Protein AF-G5ACF3-F1 (afdb_monomer_lite)

Organism: Phytophthora sojae (strain P6497) (NCBI:txid1094619)

Structure (mmCIF, N/CA/C/O backbone):
data_AF-G5ACF3-F1
#
_entry.id   AF-G5ACF3-F1
#
loop_
_atom_site.group_PDB
_atom_site.id
_atom_site.type_symbol
_atom_site.label_atom_id
_atom_site.label_alt_id
_atom_site.label_comp_id
_atom_site.label_asym_id
_atom_site.label_entity_id
_atom_site.label_seq_id
_atom_site.pdbx_PDB_ins_code
_atom_site.Cartn_x
_atom_site.Cartn_y
_atom_site.Cartn_z
_atom_site.occupancy
_atom_site.B_iso_or_equiv
_atom_site.auth_seq_id
_atom_site.auth_comp_id
_atom_site.auth_asym_id
_atom_site.auth_atom_id
_atom_site.pdbx_PDB_model_num
ATOM 1 N N . MET A 1 1 ? 17.568 22.187 -13.674 1.00 61.19 1 MET A N 1
ATOM 2 C CA . MET A 1 1 ? 18.411 21.953 -12.486 1.00 61.19 1 MET A CA 1
ATOM 3 C C . MET A 1 1 ? 19.848 21.920 -12.978 1.00 61.19 1 MET A C 1
ATOM 5 O O . MET A 1 1 ? 20.142 21.042 -13.781 1.00 61.19 1 MET A O 1
ATOM 9 N N . PRO A 1 2 ? 20.692 22.912 -12.649 1.00 75.25 2 PRO A N 1
ATOM 10 C CA . PRO A 1 2 ? 22.083 22.882 -13.079 1.00 75.25 2 PRO A CA 1
ATOM 11 C C . PRO A 1 2 ? 22.823 21.804 -12.280 1.00 75.25 2 PRO A C 1
ATOM 13 O O . PRO A 1 2 ? 22.962 21.914 -11.066 1.00 75.25 2 PRO A O 1
ATOM 16 N N . ILE A 1 3 ? 23.235 20.741 -12.966 1.00 80.25 3 ILE A N 1
ATOM 17 C CA . ILE A 1 3 ? 24.110 19.705 -12.412 1.00 80.25 3 ILE A CA 1
ATOM 18 C C . ILE A 1 3 ? 25.530 20.292 -12.329 1.00 80.25 3 ILE A C 1
ATOM 20 O O . ILE A 1 3 ? 25.977 20.863 -13.332 1.00 80.25 3 ILE A O 1
ATOM 24 N N . PRO A 1 4 ? 26.231 20.196 -11.180 1.00 83.62 4 PRO A N 1
ATOM 25 C CA . PRO A 1 4 ? 27.605 20.669 -11.056 1.00 83.62 4 PRO A CA 1
ATOM 26 C C . PRO A 1 4 ? 28.513 20.039 -12.112 1.00 83.62 4 PRO A C 1
ATOM 28 O O . PRO A 1 4 ? 28.418 18.846 -12.406 1.00 83.62 4 PRO A O 1
ATOM 31 N N . THR A 1 5 ? 29.388 20.849 -12.708 1.00 80.06 5 THR A N 1
ATOM 32 C CA . THR A 1 5 ? 30.226 20.432 -13.841 1.00 80.06 5 THR A CA 1
ATOM 33 C C . THR A 1 5 ? 31.174 19.276 -13.505 1.00 80.06 5 THR A C 1
ATOM 35 O O . THR A 1 5 ? 31.520 18.473 -14.367 1.00 80.06 5 THR A O 1
ATOM 38 N N . GLU A 1 6 ? 31.569 19.179 -12.244 1.00 80.88 6 GLU A N 1
ATOM 39 C CA . GLU A 1 6 ? 32.415 18.145 -11.660 1.00 80.88 6 GLU A CA 1
ATOM 40 C C . GLU A 1 6 ? 31.706 16.791 -11.518 1.00 80.88 6 GLU A C 1
ATOM 42 O O . GLU A 1 6 ? 32.370 15.759 -11.502 1.00 80.88 6 GLU A O 1
ATOM 47 N N . HIS A 1 7 ? 30.368 16.771 -11.470 1.00 84.75 7 HIS A N 1
ATOM 48 C CA . HIS A 1 7 ? 29.590 15.535 -11.358 1.00 84.75 7 HIS A CA 1
ATOM 49 C C . HIS A 1 7 ? 29.393 14.836 -12.710 1.00 84.75 7 HIS A C 1
ATOM 51 O O . HIS A 1 7 ? 28.957 13.684 -12.744 1.00 84.75 7 HIS A O 1
ATOM 57 N N . PHE A 1 8 ? 29.692 15.500 -13.832 1.00 79.62 8 PHE A N 1
ATOM 58 C CA . PHE A 1 8 ? 29.681 14.838 -15.133 1.00 79.62 8 PHE A CA 1
ATOM 59 C C . PHE A 1 8 ? 30.869 13.882 -15.257 1.00 79.62 8 PHE A C 1
ATOM 61 O O . PHE A 1 8 ? 31.958 14.136 -14.747 1.00 79.62 8 PHE A O 1
ATOM 68 N N . GLY A 1 9 ? 30.674 12.787 -15.989 1.00 73.81 9 GLY A N 1
ATOM 69 C CA . GLY A 1 9 ? 31.801 11.997 -16.469 1.00 73.81 9 GLY A CA 1
ATOM 70 C C . GLY A 1 9 ? 32.605 12.759 -17.526 1.00 73.81 9 GLY A C 1
ATOM 71 O O . GLY A 1 9 ? 32.121 13.724 -18.135 1.00 73.81 9 GLY A O 1
ATOM 72 N N . ALA A 1 10 ? 33.821 12.284 -17.793 1.00 74.50 10 ALA A N 1
ATOM 73 C CA . ALA A 1 10 ? 34.672 12.830 -18.841 1.00 74.50 10 ALA A CA 1
ATOM 74 C C . ALA A 1 10 ? 33.909 12.859 -20.173 1.00 74.50 10 ALA A C 1
ATOM 76 O O . ALA A 1 10 ? 33.496 11.832 -20.716 1.00 74.50 10 ALA A O 1
ATOM 77 N N . THR A 1 11 ? 33.684 14.057 -20.700 1.00 74.25 11 THR A N 1
ATOM 78 C CA . THR A 1 11 ? 32.878 14.268 -21.898 1.00 74.25 11 THR A CA 1
ATOM 79 C C . THR A 1 11 ? 33.809 14.456 -23.083 1.00 74.25 11 THR A C 1
ATOM 81 O O . THR A 1 11 ? 34.647 15.357 -23.084 1.00 74.25 11 THR A O 1
ATOM 84 N N . ARG A 1 12 ? 33.661 13.621 -24.114 1.00 83.19 12 ARG A N 1
ATOM 85 C CA . ARG A 1 12 ? 34.388 13.780 -25.377 1.00 83.19 12 ARG A CA 1
ATOM 86 C C . ARG A 1 12 ? 33.639 14.764 -26.269 1.00 83.19 12 ARG A C 1
ATOM 88 O O . ARG A 1 12 ? 32.565 14.446 -26.775 1.00 83.19 12 ARG A O 1
ATOM 95 N N . LYS A 1 13 ? 34.223 15.932 -26.512 1.00 83.06 13 LYS A N 1
ATOM 96 C CA . LYS A 1 13 ? 33.728 16.909 -27.484 1.00 83.06 13 LYS A CA 1
ATOM 97 C C . LYS A 1 13 ? 34.586 16.848 -28.739 1.00 83.06 13 LYS A C 1
ATOM 99 O O . LYS A 1 13 ? 35.794 17.028 -28.661 1.00 83.06 13 LYS A O 1
ATOM 104 N N . CYS A 1 14 ? 33.978 16.616 -29.896 1.00 87.06 14 CYS A N 1
ATOM 105 C CA . CYS A 1 14 ? 34.685 16.614 -31.175 1.00 87.06 14 CYS A CA 1
ATOM 106 C C . CYS A 1 14 ? 34.311 17.849 -31.997 1.00 87.06 14 CYS A C 1
ATOM 108 O O . CYS A 1 14 ? 33.133 18.058 -32.274 1.00 87.06 14 CYS A O 1
ATOM 110 N N . ASP A 1 15 ? 35.303 18.637 -32.410 1.00 85.69 15 ASP A N 1
ATOM 111 C CA . ASP A 1 15 ? 35.107 19.810 -33.276 1.00 85.69 15 ASP A CA 1
ATOM 112 C C . ASP A 1 15 ? 34.974 19.406 -34.756 1.00 85.69 15 ASP A C 1
ATOM 114 O O . ASP A 1 15 ? 34.456 20.159 -35.579 1.00 85.69 15 ASP A O 1
ATOM 118 N N . SER A 1 16 ? 35.405 18.188 -35.101 1.00 87.44 16 SER A N 1
ATOM 119 C CA . SER A 1 16 ? 35.145 17.553 -36.393 1.00 87.44 16 SER A CA 1
ATOM 120 C C . SER A 1 16 ? 34.757 16.084 -36.210 1.00 87.44 16 SER A C 1
ATOM 122 O O . SER A 1 16 ? 35.302 15.387 -35.356 1.00 87.44 16 SER A O 1
ATOM 124 N N . CYS A 1 17 ? 33.803 15.598 -37.009 1.00 84.25 17 CYS A N 1
ATOM 125 C CA . CYS A 1 17 ? 33.302 14.220 -36.940 1.00 84.25 17 CYS A CA 1
ATOM 126 C C . CYS A 1 17 ? 33.228 13.604 -38.353 1.00 84.25 17 CYS A C 1
ATOM 128 O O . CYS A 1 17 ? 32.149 13.491 -38.929 1.00 84.25 17 CYS A O 1
ATOM 130 N N . PRO A 1 18 ? 34.379 13.262 -38.964 1.00 84.31 18 PRO A N 1
ATOM 131 C CA . PRO A 1 18 ? 34.435 12.842 -40.367 1.00 84.31 18 PRO A CA 1
ATOM 132 C C . PRO A 1 18 ? 33.908 11.419 -40.622 1.00 84.31 18 PRO A C 1
ATOM 134 O O . PRO A 1 18 ? 33.671 11.060 -41.773 1.00 84.31 18 PRO A O 1
ATOM 137 N N . LYS A 1 19 ? 33.740 10.599 -39.576 1.00 86.88 19 LYS A N 1
ATOM 138 C CA . LYS A 1 19 ? 33.182 9.236 -39.629 1.00 86.88 19 LYS A CA 1
ATOM 139 C C . LYS A 1 19 ? 32.277 8.978 -38.422 1.00 86.88 19 LYS A C 1
ATOM 141 O O . LYS A 1 19 ? 32.348 9.708 -37.434 1.00 86.88 19 LYS A O 1
ATOM 146 N N . GLU A 1 20 ? 31.476 7.914 -38.492 1.00 78.62 20 GLU A N 1
ATOM 147 C CA . GLU A 1 20 ? 30.670 7.414 -37.371 1.00 78.62 20 GLU A CA 1
ATOM 148 C C . GLU A 1 20 ? 31.543 7.189 -36.119 1.00 78.62 20 GLU A C 1
ATOM 150 O O . GLU A 1 20 ? 32.705 6.794 -36.223 1.00 78.62 20 GLU A O 1
ATOM 155 N N . GLY A 1 21 ? 31.033 7.551 -34.935 1.00 77.94 21 GLY A N 1
ATOM 156 C CA . GLY A 1 21 ? 31.821 7.571 -33.689 1.00 77.94 21 GLY A CA 1
ATOM 157 C C . GLY A 1 21 ? 32.907 8.664 -33.619 1.00 77.94 21 GLY A C 1
ATOM 158 O O . GLY A 1 21 ? 33.779 8.634 -32.743 1.00 77.94 21 GLY A O 1
ATOM 159 N N . CYS A 1 22 ? 32.884 9.621 -34.553 1.00 82.19 22 CYS A N 1
ATOM 160 C CA . CYS A 1 22 ? 33.890 10.668 -34.740 1.00 82.19 22 CYS A CA 1
ATOM 161 C C . CYS A 1 22 ? 35.321 10.129 -34.863 1.00 82.19 22 CYS A C 1
ATOM 163 O O . CYS A 1 22 ? 36.283 10.739 -34.388 1.00 82.19 22 CYS A O 1
ATOM 165 N N . THR A 1 23 ? 35.487 8.963 -35.493 1.00 79.00 23 THR A N 1
ATOM 166 C CA . THR A 1 23 ? 36.807 8.390 -35.774 1.00 79.00 23 THR A CA 1
ATOM 167 C C . THR A 1 23 ? 37.573 9.271 -36.763 1.00 79.00 23 THR A C 1
ATOM 169 O O . THR A 1 23 ? 37.068 9.598 -37.835 1.00 79.00 23 THR A O 1
ATOM 172 N N . GLY A 1 24 ? 38.807 9.649 -36.412 1.00 81.56 24 GLY A N 1
ATOM 173 C CA . GLY A 1 24 ? 39.628 10.581 -37.198 1.00 81.56 24 GLY A CA 1
ATOM 174 C C . GLY A 1 24 ? 39.245 12.060 -37.041 1.00 81.56 24 GLY A C 1
ATOM 175 O O . GLY A 1 24 ? 39.793 12.899 -37.748 1.00 81.56 24 GLY A O 1
ATOM 176 N N . GLY A 1 25 ? 38.305 12.376 -36.144 1.00 86.19 25 GLY A N 1
ATOM 177 C CA . GLY A 1 25 ? 37.962 13.743 -35.755 1.00 86.19 25 GLY A CA 1
ATOM 178 C C . GLY A 1 25 ? 38.932 14.343 -34.735 1.00 86.19 25 GLY A C 1
ATOM 179 O O . GLY A 1 25 ? 39.616 13.613 -34.016 1.00 86.19 25 GLY A O 1
ATOM 180 N N . ILE A 1 26 ? 38.967 15.673 -34.646 1.00 87.69 26 ILE A N 1
ATOM 181 C CA . ILE A 1 26 ? 39.694 16.400 -33.595 1.00 87.69 26 ILE A CA 1
ATOM 182 C C . ILE A 1 26 ? 38.776 16.480 -32.379 1.00 87.69 26 ILE A C 1
ATOM 184 O O . ILE A 1 26 ? 37.719 17.106 -32.449 1.00 87.69 26 ILE A O 1
ATOM 188 N N . CYS A 1 27 ? 39.162 15.827 -31.283 1.00 87.25 27 CYS A N 1
ATOM 189 C CA . CYS A 1 27 ? 38.347 15.756 -30.077 1.00 87.25 27 CYS A CA 1
ATOM 190 C C . CYS A 1 27 ? 39.129 16.163 -28.831 1.00 87.25 27 CYS A C 1
ATOM 192 O O . CYS A 1 27 ? 40.295 15.808 -28.676 1.00 87.25 27 CYS A O 1
ATOM 194 N N . THR A 1 28 ? 38.450 16.864 -27.935 1.00 83.88 28 THR A N 1
ATOM 195 C CA . THR A 1 28 ? 38.888 17.231 -26.590 1.00 83.88 28 THR A CA 1
ATOM 196 C C . THR A 1 28 ? 38.074 16.449 -25.561 1.00 83.88 28 THR A C 1
ATOM 198 O O . THR A 1 28 ? 36.950 16.025 -25.839 1.00 83.88 28 THR A O 1
ATOM 201 N N . TYR A 1 29 ? 38.649 16.226 -24.382 1.00 80.81 29 TYR A N 1
ATOM 202 C CA . TYR A 1 29 ? 37.989 15.555 -23.264 1.00 80.81 29 TYR A CA 1
ATOM 203 C C . TYR A 1 29 ? 37.915 16.524 -22.087 1.00 80.81 29 TYR A C 1
ATOM 205 O O . TYR A 1 29 ? 38.868 17.267 -21.850 1.00 80.81 29 TYR A O 1
ATOM 213 N N . THR A 1 30 ? 36.793 16.546 -21.372 1.00 74.25 30 THR A N 1
ATOM 214 C CA . THR A 1 30 ? 36.710 17.261 -20.094 1.00 74.25 30 THR A CA 1
ATOM 215 C C . THR A 1 30 ? 37.372 16.435 -18.987 1.00 74.25 30 THR A C 1
ATOM 217 O O . THR A 1 30 ? 37.266 15.212 -18.978 1.00 74.25 30 THR A O 1
ATOM 220 N N . GLU A 1 31 ? 38.033 17.108 -18.044 1.00 69.06 31 GLU A N 1
ATOM 221 C CA . GLU A 1 31 ? 38.733 16.510 -16.887 1.00 69.06 31 GLU A CA 1
ATOM 222 C C . GLU A 1 31 ? 37.779 16.001 -15.781 1.00 69.06 31 GLU A C 1
ATOM 224 O O . GLU A 1 31 ? 38.225 15.611 -14.705 1.00 69.06 31 GLU A O 1
ATOM 229 N N . ALA A 1 32 ? 36.461 16.044 -15.995 1.00 72.12 32 ALA A N 1
ATOM 230 C CA . ALA A 1 32 ? 35.490 15.687 -14.965 1.00 72.12 32 ALA A CA 1
ATOM 231 C C . ALA A 1 32 ? 35.523 14.171 -14.685 1.00 72.12 32 ALA A C 1
ATOM 233 O O . ALA A 1 32 ? 35.485 13.361 -15.613 1.00 72.12 32 ALA A O 1
ATOM 234 N N . GLN A 1 33 ? 35.618 13.789 -13.408 1.00 75.81 33 GLN A N 1
ATOM 235 C CA . GLN A 1 33 ? 35.793 12.391 -12.985 1.00 75.81 33 GLN A CA 1
ATOM 236 C C . GLN A 1 33 ? 34.499 11.744 -12.468 1.00 75.81 33 GLN A C 1
ATOM 238 O O . GLN A 1 33 ? 34.489 10.556 -12.152 1.00 75.81 33 GLN A O 1
ATOM 243 N N . GLY A 1 34 ? 33.394 12.495 -12.434 1.00 82.88 34 GLY A N 1
ATOM 244 C CA . GLY A 1 34 ? 32.179 12.085 -11.739 1.00 82.88 34 GLY A CA 1
ATOM 245 C C . GLY A 1 34 ? 32.329 12.190 -10.219 1.00 82.88 34 GLY A C 1
ATOM 246 O O . GLY A 1 34 ? 33.214 12.877 -9.711 1.00 82.88 34 GLY A O 1
ATOM 247 N N . VAL A 1 35 ? 31.439 11.521 -9.486 1.00 86.44 35 VAL A N 1
ATOM 248 C CA . VAL A 1 35 ? 31.430 11.527 -8.015 1.00 86.44 35 VAL A CA 1
ATOM 249 C C . VAL A 1 35 ? 32.036 10.221 -7.502 1.00 86.44 35 VAL A C 1
ATOM 251 O O . VAL A 1 35 ? 31.492 9.145 -7.746 1.00 86.44 35 VAL A O 1
ATOM 254 N N . GLU A 1 36 ? 33.174 10.304 -6.813 1.00 86.56 36 GLU A N 1
ATOM 255 C CA . GLU A 1 36 ? 33.857 9.130 -6.255 1.00 86.56 36 GLU A CA 1
ATOM 256 C C . GLU A 1 36 ? 33.067 8.485 -5.102 1.00 86.56 36 GLU A C 1
ATOM 258 O O . GLU A 1 36 ? 32.290 9.150 -4.414 1.00 86.56 36 GLU A O 1
ATOM 263 N N . ASN A 1 37 ? 33.292 7.184 -4.865 1.00 87.69 37 ASN A N 1
ATOM 264 C CA . ASN A 1 37 ? 32.704 6.405 -3.759 1.00 87.69 37 ASN A CA 1
ATOM 265 C C . ASN A 1 37 ? 31.178 6.566 -3.622 1.00 87.69 37 ASN A C 1
ATOM 267 O O . ASN A 1 37 ? 30.649 6.608 -2.512 1.00 87.69 37 ASN A O 1
ATOM 271 N N . THR A 1 38 ? 30.488 6.708 -4.753 1.00 89.44 38 THR A N 1
ATOM 272 C CA . THR A 1 38 ? 29.057 6.992 -4.801 1.00 89.44 38 THR A CA 1
ATOM 273 C C . THR A 1 38 ? 28.371 6.033 -5.750 1.00 89.44 38 THR A C 1
ATOM 275 O O . THR A 1 38 ? 28.701 5.947 -6.931 1.00 89.44 38 THR A O 1
ATOM 278 N N . ASP A 1 39 ? 27.364 5.349 -5.232 1.00 89.31 39 ASP A N 1
ATOM 279 C CA . ASP A 1 39 ? 26.633 4.338 -5.982 1.00 89.31 39 ASP A CA 1
ATOM 280 C C . ASP A 1 39 ? 25.328 4.848 -6.585 1.00 89.31 39 ASP A C 1
ATOM 282 O O . ASP A 1 39 ? 24.839 4.288 -7.572 1.00 89.31 39 ASP A O 1
ATOM 286 N N . PHE A 1 40 ? 24.756 5.882 -5.969 1.00 92.12 40 PHE A N 1
ATOM 287 C CA . PHE A 1 40 ? 23.560 6.564 -6.425 1.00 92.12 40 PHE A CA 1
ATOM 288 C C . PHE A 1 40 ? 23.635 8.047 -6.067 1.00 92.12 40 PHE A C 1
ATOM 290 O O . PHE A 1 40 ? 23.854 8.408 -4.909 1.00 92.12 40 PHE A O 1
ATOM 297 N N . LEU A 1 41 ? 23.429 8.906 -7.061 1.00 92.38 41 LEU A N 1
ATOM 298 C CA . LEU A 1 41 ? 23.406 10.352 -6.890 1.00 92.38 41 LEU A CA 1
ATOM 299 C C . LEU A 1 41 ? 21.967 10.860 -6.968 1.00 92.38 41 LEU A C 1
ATOM 301 O O . LEU A 1 41 ? 21.313 10.731 -8.005 1.00 92.38 41 LEU A O 1
ATOM 305 N N . LEU A 1 42 ? 21.484 11.465 -5.885 1.00 93.12 42 LEU A N 1
ATOM 306 C CA . LEU A 1 42 ? 20.146 12.044 -5.833 1.00 93.12 42 LEU A CA 1
ATOM 307 C C . LEU A 1 42 ? 20.222 13.568 -5.808 1.00 93.12 42 LEU A C 1
ATOM 309 O O . LEU A 1 42 ? 20.803 14.157 -4.892 1.00 93.12 42 LEU A O 1
ATOM 313 N N . TYR A 1 43 ? 19.582 14.203 -6.785 1.00 92.00 43 TYR A N 1
ATOM 314 C CA . TYR A 1 43 ? 19.420 15.650 -6.784 1.00 92.00 43 TYR A CA 1
ATOM 315 C C . TYR A 1 43 ? 18.035 16.041 -6.317 1.00 92.00 43 TYR A C 1
ATOM 317 O O . TYR A 1 43 ? 17.027 15.652 -6.908 1.00 92.00 43 TYR A O 1
ATOM 325 N N . ILE A 1 44 ? 18.003 16.875 -5.288 1.00 92.44 44 ILE A N 1
ATOM 326 C CA . ILE A 1 44 ? 16.764 17.311 -4.665 1.00 92.44 44 ILE A CA 1
ATOM 327 C C . ILE A 1 44 ? 16.550 18.780 -5.002 1.00 92.44 44 ILE A C 1
ATOM 329 O O . ILE A 1 44 ? 17.455 19.608 -4.856 1.00 92.44 44 ILE A O 1
ATOM 333 N N . ARG A 1 45 ? 15.337 19.107 -5.445 1.00 91.56 45 ARG A N 1
ATOM 334 C CA . ARG A 1 45 ? 14.874 20.489 -5.591 1.00 91.56 45 ARG A CA 1
ATOM 335 C C . ARG A 1 45 ? 13.508 20.687 -4.946 1.00 91.56 45 ARG A C 1
ATOM 337 O O . ARG A 1 45 ? 12.752 19.738 -4.761 1.00 91.56 45 ARG A O 1
ATOM 344 N N . SER A 1 46 ? 13.187 21.947 -4.682 1.00 92.81 46 SER A N 1
ATOM 345 C CA . SER A 1 46 ? 11.843 22.389 -4.331 1.00 92.81 46 SER A CA 1
ATOM 346 C C . SER A 1 46 ? 11.448 23.509 -5.287 1.00 92.81 46 SER A C 1
ATOM 348 O O . SER A 1 46 ? 11.932 24.634 -5.174 1.00 92.81 46 SER A O 1
ATOM 350 N N . ALA A 1 47 ? 10.669 23.177 -6.317 1.00 92.12 47 ALA A N 1
ATOM 351 C CA . ALA A 1 47 ? 10.265 24.122 -7.353 1.00 92.12 47 ALA A CA 1
ATOM 352 C C . ALA A 1 47 ? 8.814 23.887 -7.776 1.00 92.12 47 ALA A C 1
ATOM 354 O O . ALA A 1 47 ? 8.355 22.747 -7.880 1.00 92.12 47 ALA A O 1
ATOM 355 N N . ILE A 1 48 ? 8.102 24.981 -8.053 1.00 92.56 48 ILE A N 1
ATOM 356 C CA . ILE A 1 48 ? 6.776 24.925 -8.673 1.00 92.56 48 ILE A CA 1
ATOM 357 C C . ILE A 1 48 ? 6.971 24.582 -10.152 1.00 92.56 48 ILE A C 1
ATOM 359 O O . ILE A 1 48 ? 7.701 25.269 -10.867 1.00 92.56 48 ILE A O 1
ATOM 363 N N . THR A 1 49 ? 6.334 23.504 -10.600 1.00 91.94 49 THR A N 1
ATOM 364 C CA . THR A 1 49 ? 6.371 23.018 -11.988 1.00 91.94 49 THR A CA 1
ATOM 365 C C . THR A 1 49 ? 4.970 22.605 -12.424 1.00 91.94 49 THR A C 1
ATOM 367 O O . THR A 1 49 ? 4.104 22.467 -11.567 1.00 91.94 49 THR A O 1
ATOM 370 N N . ASP A 1 50 ? 4.758 22.338 -13.712 1.00 90.69 50 ASP A N 1
ATOM 371 C CA . ASP A 1 50 ? 3.450 21.900 -14.231 1.00 90.69 50 ASP A CA 1
ATOM 372 C C . ASP A 1 50 ? 2.979 20.557 -13.641 1.00 90.69 50 ASP A C 1
ATOM 374 O O . ASP A 1 50 ? 1.786 20.274 -13.618 1.00 90.69 50 ASP A O 1
ATOM 378 N N . TYR A 1 51 ? 3.909 19.755 -13.113 1.00 87.44 51 TYR A N 1
ATOM 379 C CA . TYR A 1 51 ? 3.612 18.513 -12.394 1.00 87.44 51 TYR A CA 1
ATOM 380 C C . TYR A 1 51 ? 3.136 18.747 -10.953 1.00 87.44 51 TYR A C 1
ATOM 382 O O . TYR A 1 51 ? 2.615 17.834 -10.325 1.00 87.44 51 TYR A O 1
ATOM 390 N N . CYS A 1 52 ? 3.304 19.954 -10.402 1.00 89.50 52 CYS A N 1
ATOM 391 C CA . CYS A 1 52 ? 2.795 20.271 -9.073 1.00 89.50 52 CYS A CA 1
ATOM 392 C C . CYS A 1 52 ? 1.294 20.549 -9.146 1.00 89.50 52 CYS A C 1
ATOM 394 O O . CYS A 1 52 ? 0.863 21.592 -9.638 1.00 89.50 52 CYS A O 1
ATOM 396 N N . GLY A 1 53 ? 0.504 19.613 -8.626 1.00 82.75 53 GLY A N 1
ATOM 397 C CA . GLY A 1 53 ? -0.952 19.686 -8.588 1.00 82.75 53 GLY A CA 1
ATOM 398 C C . GLY A 1 53 ? -1.521 19.571 -7.177 1.00 82.75 53 GLY A C 1
ATOM 399 O O . GLY A 1 53 ? -0.801 19.523 -6.181 1.00 82.75 53 GLY A O 1
ATOM 400 N N . ALA A 1 54 ? -2.851 19.498 -7.095 1.00 77.12 54 ALA A N 1
ATOM 401 C CA . ALA A 1 54 ? -3.557 19.301 -5.828 1.00 77.12 54 ALA A CA 1
ATOM 402 C C . ALA A 1 54 ? -3.339 17.901 -5.220 1.00 77.12 54 ALA A C 1
ATOM 404 O O . ALA A 1 54 ? -3.485 17.750 -4.015 1.00 77.12 54 ALA A O 1
ATOM 405 N N . ARG A 1 55 ? -3.003 16.896 -6.045 1.00 76.06 55 ARG A N 1
ATOM 406 C CA . ARG A 1 55 ? -2.738 15.506 -5.624 1.00 76.06 55 ARG A CA 1
ATOM 407 C C . ARG A 1 55 ? -1.251 15.121 -5.689 1.00 76.06 55 ARG A C 1
ATOM 409 O O . ARG A 1 55 ? -0.927 13.981 -5.404 1.00 76.06 55 ARG A O 1
ATOM 416 N N . THR A 1 56 ? -0.356 16.039 -6.067 1.00 85.06 56 THR A N 1
ATOM 417 C CA . THR A 1 56 ? 1.070 15.733 -6.291 1.00 85.06 56 THR A CA 1
ATOM 418 C C . THR A 1 56 ? 1.927 16.501 -5.292 1.00 85.06 56 THR A C 1
ATOM 420 O O . THR A 1 56 ? 2.179 17.696 -5.466 1.00 85.06 56 THR A O 1
ATOM 423 N N . LEU A 1 57 ? 2.341 15.815 -4.225 1.00 87.94 57 LEU A N 1
ATOM 424 C CA . LEU A 1 57 ? 3.168 16.370 -3.146 1.00 87.94 57 LEU A CA 1
ATOM 425 C C . LEU A 1 57 ? 4.636 16.495 -3.571 1.00 87.94 57 LEU A C 1
ATOM 427 O O . LEU A 1 57 ? 5.313 17.488 -3.285 1.00 87.94 57 LEU A O 1
ATOM 431 N N . ALA A 1 58 ? 5.109 15.497 -4.305 1.00 91.75 58 ALA A N 1
ATOM 432 C CA . ALA A 1 58 ? 6.427 15.438 -4.895 1.00 91.75 58 ALA A CA 1
ATOM 433 C C . ALA A 1 58 ? 6.375 14.559 -6.154 1.00 91.75 58 ALA A C 1
ATOM 435 O O . ALA A 1 58 ? 5.324 14.035 -6.506 1.00 91.75 58 ALA A O 1
ATOM 436 N N . TYR A 1 59 ? 7.481 14.507 -6.886 1.00 91.81 59 TYR A N 1
ATOM 437 C CA . TYR A 1 59 ? 7.680 13.540 -7.961 1.00 91.81 59 TYR A CA 1
ATOM 438 C C . TYR A 1 59 ? 9.170 13.261 -8.123 1.00 91.81 59 TYR A C 1
ATOM 440 O O . TYR A 1 59 ? 10.015 14.142 -7.892 1.00 91.81 59 TYR A O 1
ATOM 448 N N . ALA A 1 60 ? 9.495 12.067 -8.592 1.00 93.38 60 ALA A N 1
ATOM 449 C CA . ALA A 1 60 ? 10.862 11.652 -8.826 1.00 93.38 60 ALA A CA 1
ATOM 450 C C . ALA A 1 60 ? 11.020 10.752 -10.043 1.00 93.38 60 ALA A C 1
ATOM 452 O O . ALA A 1 60 ? 10.077 10.187 -10.588 1.00 93.38 60 ALA A O 1
ATOM 453 N N . SER A 1 61 ? 12.262 10.642 -10.505 1.00 91.81 61 SER A N 1
ATOM 454 C CA . SER A 1 61 ? 12.603 9.744 -11.600 1.00 91.81 61 SER A CA 1
ATOM 455 C C . SER A 1 61 ? 14.077 9.376 -11.564 1.00 91.81 61 SER A C 1
ATOM 457 O O . SER A 1 61 ? 14.921 10.170 -11.132 1.00 91.81 61 SER A O 1
ATOM 459 N N . SER A 1 62 ? 14.407 8.188 -12.067 1.00 92.62 62 SER A N 1
ATOM 460 C CA . SER A 1 62 ? 15.786 7.860 -12.417 1.00 92.62 62 SER A CA 1
ATOM 461 C C . SER A 1 62 ? 16.133 8.465 -13.777 1.00 92.62 62 SER A C 1
ATOM 463 O O . SER A 1 62 ? 15.419 8.301 -14.764 1.00 92.62 62 SER A O 1
ATOM 465 N N . CYS A 1 63 ? 17.285 9.117 -13.848 1.00 88.81 63 CYS A N 1
ATOM 466 C CA . CYS A 1 63 ? 17.747 9.841 -15.027 1.00 88.81 63 CYS A CA 1
ATOM 467 C C . CYS A 1 63 ? 18.886 9.115 -15.761 1.00 88.81 63 CYS A C 1
ATOM 469 O O . CYS A 1 63 ? 19.078 9.314 -16.960 1.00 88.81 63 CYS A O 1
ATOM 471 N N . GLN A 1 64 ? 19.659 8.279 -15.060 1.00 89.88 64 GLN A N 1
ATOM 472 C CA . GLN A 1 64 ? 20.740 7.483 -15.642 1.00 89.88 64 GLN A CA 1
ATOM 473 C C . GLN A 1 64 ? 20.837 6.123 -14.955 1.00 89.88 64 GLN A C 1
ATOM 475 O O . GLN A 1 64 ? 20.516 5.970 -13.775 1.00 89.88 64 GLN A O 1
ATOM 480 N N . LYS A 1 65 ? 21.334 5.152 -15.717 1.00 91.75 65 LYS A N 1
ATOM 481 C CA . LYS A 1 65 ? 21.657 3.804 -15.268 1.00 91.75 65 LYS A CA 1
ATOM 482 C C . LYS A 1 65 ? 23.066 3.398 -15.694 1.00 91.75 65 LYS A C 1
ATOM 484 O O . LYS A 1 65 ? 23.603 3.977 -16.642 1.00 91.75 65 LYS A O 1
ATOM 489 N N . ASP A 1 66 ? 23.638 2.414 -15.013 1.00 90.81 66 ASP A N 1
ATOM 490 C CA . ASP A 1 66 ? 24.933 1.826 -15.359 1.00 90.81 66 ASP A CA 1
ATOM 491 C C . ASP A 1 66 ? 24.822 0.756 -16.467 1.00 90.81 66 ASP A C 1
ATOM 493 O O . ASP A 1 66 ? 23.758 0.519 -17.049 1.00 90.81 66 ASP A O 1
ATOM 497 N N . GLN A 1 67 ? 25.943 0.110 -16.796 1.00 89.62 67 GLN A N 1
ATOM 498 C CA . GLN A 1 67 ? 26.031 -0.954 -17.804 1.00 89.62 67 GLN A CA 1
ATOM 499 C C . GLN A 1 67 ? 25.239 -2.225 -17.449 1.00 89.62 67 GLN A C 1
ATOM 501 O O . GLN A 1 67 ? 25.036 -3.085 -18.309 1.00 89.62 67 GLN A O 1
ATOM 506 N N . TYR A 1 68 ? 24.796 -2.350 -16.197 1.00 91.06 68 TYR A N 1
ATOM 507 C CA . TYR A 1 68 ? 23.941 -3.423 -15.696 1.00 91.06 68 TYR A CA 1
ATOM 508 C C . TYR A 1 68 ? 22.501 -2.946 -15.483 1.00 91.06 68 TYR A C 1
ATOM 510 O O . TYR A 1 68 ? 21.712 -3.588 -14.795 1.00 91.06 68 TYR A O 1
ATOM 518 N N . ASP A 1 69 ? 22.132 -1.848 -16.136 1.00 94.81 69 ASP A N 1
ATOM 519 C CA . ASP A 1 69 ? 20.816 -1.231 -16.086 1.00 94.81 69 ASP A CA 1
ATOM 520 C C . ASP A 1 69 ? 20.361 -0.754 -14.695 1.00 94.81 69 ASP A C 1
ATOM 522 O O . ASP A 1 69 ? 19.207 -0.347 -14.545 1.00 94.81 69 ASP A O 1
ATOM 526 N N . ARG A 1 70 ? 21.249 -0.747 -13.696 1.00 95.06 70 ARG A N 1
ATOM 527 C CA . ARG A 1 70 ? 20.934 -0.269 -12.350 1.00 95.06 70 ARG A CA 1
ATOM 528 C C . ARG A 1 70 ? 20.856 1.257 -12.347 1.00 95.06 70 ARG A C 1
ATOM 530 O O . ARG A 1 70 ? 21.789 1.891 -12.846 1.00 95.06 70 ARG A O 1
ATOM 537 N N . PRO A 1 71 ? 19.811 1.871 -11.768 1.00 95.44 71 PRO A N 1
ATOM 538 C CA . PRO A 1 71 ? 19.769 3.314 -11.549 1.00 95.44 71 PRO A CA 1
ATOM 539 C C . PRO A 1 71 ? 20.991 3.811 -10.765 1.00 95.44 71 PRO A C 1
ATOM 541 O O . PRO A 1 71 ? 21.313 3.282 -9.704 1.00 95.44 71 PRO A O 1
ATOM 544 N N . THR A 1 72 ? 21.664 4.848 -11.269 1.00 92.62 72 THR A N 1
ATOM 545 C CA . THR A 1 72 ? 22.833 5.469 -10.605 1.00 92.62 72 THR A CA 1
ATOM 546 C C . THR A 1 72 ? 22.663 6.958 -10.355 1.00 92.62 72 THR A C 1
ATOM 548 O O . THR A 1 72 ? 23.454 7.569 -9.642 1.00 92.62 72 THR A O 1
ATOM 551 N N . PHE A 1 73 ? 21.664 7.571 -10.978 1.00 91.00 73 PHE A N 1
ATOM 552 C CA . PHE A 1 73 ? 21.347 8.976 -10.792 1.00 91.00 73 PHE A CA 1
ATOM 553 C C . PHE A 1 73 ? 19.845 9.166 -10.942 1.00 91.00 73 PHE A C 1
ATOM 555 O O . PHE A 1 73 ? 19.249 8.702 -11.916 1.00 91.00 73 PHE A O 1
ATOM 562 N N . GLY A 1 74 ? 19.256 9.882 -9.993 1.00 93.19 74 GLY A N 1
ATOM 563 C CA . GLY A 1 74 ? 17.866 10.297 -10.033 1.00 93.19 74 GLY A CA 1
ATOM 564 C C . GLY A 1 74 ? 17.679 11.718 -9.526 1.00 93.19 74 GLY A C 1
ATOM 565 O O . GLY A 1 74 ? 18.601 12.374 -9.029 1.00 93.19 74 GLY A O 1
ATOM 566 N N . MET A 1 75 ? 16.456 12.200 -9.670 1.00 93.94 75 MET A N 1
ATOM 567 C CA . MET A 1 75 ? 16.038 13.499 -9.169 1.00 93.94 75 MET A CA 1
ATOM 568 C C . MET A 1 75 ? 14.723 13.369 -8.415 1.00 93.94 75 MET A C 1
ATOM 570 O O . MET A 1 75 ? 13.910 12.511 -8.747 1.00 93.94 75 MET A O 1
ATOM 574 N N . VAL A 1 76 ? 14.531 14.240 -7.429 1.00 94.56 76 VAL A N 1
ATOM 575 C CA . VAL A 1 76 ? 13.262 14.428 -6.721 1.00 94.56 76 VAL A CA 1
ATOM 576 C C . VAL A 1 76 ? 12.938 15.920 -6.711 1.00 94.56 76 VAL A C 1
ATOM 578 O O . VAL A 1 76 ? 13.817 16.770 -6.508 1.00 94.56 76 VAL A O 1
ATOM 581 N N . ASN A 1 77 ? 11.670 16.253 -6.925 1.00 94.44 77 ASN A N 1
ATOM 582 C CA . ASN A 1 77 ? 11.127 17.587 -6.729 1.00 94.44 77 ASN A CA 1
ATOM 583 C C . ASN A 1 77 ? 10.010 17.554 -5.690 1.00 94.44 77 ASN A C 1
ATOM 585 O O . ASN A 1 77 ? 8.964 16.972 -5.951 1.00 94.44 77 ASN A O 1
ATOM 589 N N . PHE A 1 78 ? 10.183 18.266 -4.581 1.00 94.25 78 PHE A N 1
ATOM 590 C CA . PHE A 1 78 ? 9.095 18.520 -3.637 1.00 94.25 78 PHE A CA 1
ATOM 591 C C . PHE A 1 78 ? 8.342 19.782 -4.055 1.00 94.25 78 PHE A C 1
ATOM 593 O O . PHE A 1 78 ? 8.960 20.814 -4.321 1.00 94.25 78 PHE A O 1
ATOM 600 N N . CYS A 1 79 ? 7.017 19.719 -4.157 1.00 94.19 79 CYS A N 1
ATOM 601 C CA . CYS A 1 79 ? 6.217 20.867 -4.569 1.00 94.19 79 CYS A CA 1
ATOM 602 C C . CYS A 1 79 ? 6.111 21.870 -3.409 1.00 94.19 79 CYS A C 1
ATOM 604 O O . CYS A 1 79 ? 5.498 21.543 -2.395 1.00 94.19 79 CYS A O 1
ATOM 606 N N . PRO A 1 80 ? 6.652 23.104 -3.528 1.00 92.69 80 PRO A N 1
ATOM 607 C CA . PRO A 1 80 ? 6.776 24.015 -2.385 1.00 92.69 80 PRO A CA 1
ATOM 608 C C . PRO A 1 80 ? 5.456 24.324 -1.670 1.00 92.69 80 PRO A C 1
ATOM 610 O O . PRO A 1 80 ? 5.444 24.517 -0.461 1.00 92.69 80 PRO A O 1
ATOM 613 N N . SER A 1 81 ? 4.342 24.363 -2.408 1.00 89.88 81 SER A N 1
ATOM 614 C CA . SER A 1 81 ? 3.007 24.637 -1.864 1.00 89.88 81 SER A CA 1
ATOM 615 C C . SER A 1 81 ? 2.413 23.493 -1.040 1.00 89.88 81 SER A C 1
ATOM 617 O O . SER A 1 81 ? 1.388 23.702 -0.401 1.00 89.88 81 SER A O 1
ATOM 619 N N . GLN A 1 82 ? 3.012 22.303 -1.099 1.00 88.88 82 GLN A N 1
ATOM 620 C CA . GLN A 1 82 ? 2.562 21.097 -0.402 1.00 88.88 82 GLN A CA 1
ATOM 621 C C . GLN A 1 82 ? 3.430 20.769 0.823 1.00 88.88 82 GLN A C 1
ATOM 623 O O . GLN A 1 82 ? 3.088 19.883 1.596 1.00 88.88 82 GLN A O 1
ATOM 628 N N . ILE A 1 83 ? 4.551 21.477 1.012 1.00 90.12 83 ILE A N 1
ATOM 629 C CA . ILE A 1 83 ? 5.451 21.267 2.151 1.00 90.12 83 ILE A CA 1
ATOM 630 C C . ILE A 1 83 ? 4.879 21.987 3.373 1.00 90.12 83 ILE A C 1
ATOM 632 O O . ILE A 1 83 ? 4.683 23.205 3.355 1.00 90.12 83 ILE A O 1
ATOM 636 N N . SER A 1 84 ? 4.665 21.240 4.451 1.00 89.50 84 SER A N 1
ATOM 637 C CA . SER A 1 84 ? 4.170 21.750 5.726 1.00 89.50 84 SER A CA 1
ATOM 638 C C . SER A 1 84 ? 5.279 21.771 6.773 1.00 89.50 84 SER A C 1
ATOM 640 O O . SER A 1 84 ? 6.085 20.848 6.879 1.00 89.50 84 SER A O 1
ATOM 642 N N . THR A 1 85 ? 5.316 22.828 7.583 1.00 91.44 85 THR A N 1
ATOM 643 C CA . THR A 1 85 ? 6.207 22.920 8.752 1.00 91.44 85 THR A CA 1
ATOM 644 C C . THR A 1 85 ? 5.541 22.440 10.043 1.00 91.44 85 THR A C 1
ATOM 646 O O . THR A 1 85 ? 6.156 22.523 11.109 1.00 91.44 85 THR A O 1
ATOM 649 N N . ALA A 1 86 ? 4.293 21.968 9.971 1.00 88.31 86 ALA A N 1
ATOM 650 C CA . ALA A 1 86 ? 3.575 21.432 11.116 1.00 88.31 86 ALA A CA 1
ATOM 651 C C . ALA A 1 86 ? 4.187 20.091 11.551 1.00 88.31 86 ALA A C 1
ATOM 653 O O . ALA A 1 86 ? 4.562 19.263 10.720 1.00 88.31 86 ALA A O 1
ATOM 654 N N . ALA A 1 87 ? 4.307 19.879 12.862 1.00 83.50 87 ALA A N 1
ATOM 655 C CA . ALA A 1 87 ? 4.950 18.681 13.400 1.00 83.50 87 ALA A CA 1
ATOM 656 C C . ALA A 1 87 ? 4.115 17.422 13.124 1.00 83.50 87 ALA A C 1
ATOM 658 O O . ALA A 1 87 ? 4.666 16.351 12.894 1.00 83.50 87 ALA A O 1
ATOM 659 N N . GLU A 1 88 ? 2.792 17.570 13.115 1.00 80.12 88 GLU A N 1
ATOM 660 C CA . GLU A 1 88 ? 1.825 16.525 12.792 1.00 80.12 88 GLU A CA 1
ATOM 661 C C . GLU A 1 88 ? 1.917 16.013 11.345 1.00 80.12 88 GLU A C 1
ATOM 663 O O . GLU A 1 88 ? 1.516 14.880 11.094 1.00 80.12 88 GLU A O 1
ATOM 668 N N . ASP A 1 89 ? 2.489 16.797 10.425 1.00 84.88 89 ASP A N 1
ATOM 669 C CA . ASP A 1 89 ? 2.635 16.430 9.009 1.00 84.88 89 ASP A CA 1
ATOM 670 C C . ASP A 1 89 ? 4.015 15.825 8.696 1.00 84.88 89 ASP A C 1
ATOM 672 O O . ASP A 1 89 ? 4.294 15.467 7.552 1.00 84.88 89 ASP A O 1
ATOM 676 N N . TYR A 1 90 ? 4.924 15.754 9.675 1.00 86.06 90 TYR A N 1
ATOM 677 C CA . TYR A 1 90 ? 6.306 15.323 9.445 1.00 86.06 90 TYR A CA 1
ATOM 678 C C . TYR A 1 90 ? 6.385 13.880 8.930 1.00 86.06 90 TYR A C 1
ATOM 680 O O . TYR A 1 90 ? 7.047 13.628 7.926 1.00 86.06 90 TYR A O 1
ATOM 688 N N . ASP A 1 91 ? 5.678 12.948 9.572 1.00 83.75 91 ASP A N 1
ATOM 689 C CA . ASP A 1 91 ? 5.766 11.523 9.233 1.00 83.75 91 ASP A CA 1
ATOM 690 C C . ASP A 1 91 ? 5.194 11.222 7.834 1.00 83.75 91 ASP A C 1
ATOM 692 O O . ASP A 1 91 ? 5.827 10.503 7.062 1.00 83.75 91 ASP A O 1
ATOM 696 N N . SER A 1 92 ? 4.058 11.830 7.460 1.00 84.50 92 SER A N 1
ATOM 697 C CA . SER A 1 92 ? 3.484 11.704 6.103 1.00 84.50 92 SER A CA 1
ATOM 698 C C . SER A 1 92 ? 4.411 12.311 5.037 1.00 84.50 92 SER A C 1
ATOM 700 O O . SER A 1 92 ? 4.650 11.703 3.991 1.00 84.50 92 SER A O 1
ATOM 702 N N . GLN A 1 93 ? 5.056 13.451 5.318 1.00 89.38 93 GLN A N 1
ATOM 703 C CA . GLN A 1 93 ? 6.038 14.034 4.395 1.00 89.38 93 GLN A CA 1
ATOM 704 C C . GLN A 1 93 ? 7.303 13.173 4.247 1.00 89.38 93 GLN A C 1
ATOM 706 O O . GLN A 1 93 ? 7.870 13.102 3.154 1.00 89.38 93 GLN A O 1
ATOM 711 N N . VAL A 1 94 ? 7.748 12.496 5.312 1.00 89.88 94 VAL A N 1
ATOM 712 C CA . VAL A 1 94 ? 8.852 11.522 5.242 1.00 89.88 94 VAL A CA 1
ATOM 713 C C . VAL A 1 94 ? 8.450 10.305 4.408 1.00 89.88 94 VAL A C 1
ATOM 715 O O . VAL A 1 94 ? 9.226 9.897 3.544 1.00 89.88 94 VAL A O 1
ATOM 718 N N . ALA A 1 95 ? 7.242 9.768 4.603 1.00 89.38 95 ALA A N 1
ATOM 719 C CA . ALA A 1 95 ? 6.719 8.663 3.800 1.00 89.38 95 ALA A CA 1
ATOM 720 C C . ALA A 1 95 ? 6.642 9.036 2.309 1.00 89.38 95 ALA A C 1
ATOM 722 O O . ALA A 1 95 ? 7.155 8.305 1.463 1.00 89.38 95 ALA A O 1
ATOM 723 N N . THR A 1 96 ? 6.132 10.231 1.998 1.00 90.75 96 THR A N 1
ATOM 724 C CA . THR A 1 96 ? 6.127 10.791 0.637 1.00 90.75 96 THR A CA 1
ATOM 725 C C . THR A 1 96 ? 7.545 10.888 0.066 1.00 90.75 96 THR A C 1
ATOM 727 O O . THR A 1 96 ? 7.804 10.475 -1.061 1.00 90.75 96 THR A O 1
ATOM 730 N N . ALA A 1 97 ? 8.512 11.399 0.834 1.00 92.56 97 ALA A N 1
ATOM 731 C CA . ALA A 1 97 ? 9.898 11.479 0.374 1.00 92.56 97 ALA A CA 1
ATOM 732 C C . ALA A 1 97 ? 10.485 10.093 0.055 1.00 92.56 97 ALA A C 1
ATOM 734 O O . ALA A 1 97 ? 11.193 9.936 -0.941 1.00 92.56 97 ALA A O 1
ATOM 735 N N . MET A 1 98 ? 10.192 9.089 0.882 1.00 93.06 98 MET A N 1
ATOM 736 C CA . MET A 1 98 ? 10.632 7.710 0.668 1.00 93.06 98 MET A CA 1
ATOM 737 C C . MET A 1 98 ? 9.999 7.076 -0.572 1.00 93.06 98 MET A C 1
ATOM 739 O O . MET A 1 98 ? 10.701 6.391 -1.323 1.00 93.06 98 MET A O 1
ATOM 743 N N . HIS A 1 99 ? 8.710 7.324 -0.799 1.00 95.12 99 HIS A N 1
ATOM 744 C CA . HIS A 1 99 ? 7.979 6.902 -1.991 1.00 95.12 99 HIS A CA 1
ATOM 745 C C . HIS A 1 99 ? 8.664 7.418 -3.264 1.00 95.12 99 HIS A C 1
ATOM 747 O O . HIS A 1 99 ? 9.096 6.649 -4.123 1.00 95.12 99 HIS A O 1
ATOM 753 N N . GLU A 1 100 ? 8.924 8.723 -3.322 1.00 95.50 100 GLU A N 1
ATOM 754 C CA . GLU A 1 100 ? 9.573 9.333 -4.482 1.00 95.50 100 GLU A CA 1
ATOM 755 C C . GLU A 1 100 ? 11.010 8.849 -4.691 1.00 95.50 100 GLU A C 1
ATOM 757 O O . GLU A 1 100 ? 11.443 8.536 -5.804 1.00 95.50 100 GLU A O 1
ATOM 762 N N . ILE A 1 101 ? 11.784 8.727 -3.614 1.00 95.38 101 ILE A N 1
ATOM 763 C CA . ILE A 1 101 ? 13.140 8.179 -3.711 1.00 95.38 101 ILE A CA 1
ATOM 764 C C . ILE A 1 101 ? 13.100 6.740 -4.245 1.00 95.38 101 ILE A C 1
ATOM 766 O O . ILE A 1 101 ? 13.980 6.356 -5.014 1.00 95.38 101 ILE A O 1
ATOM 770 N N . THR A 1 102 ? 12.070 5.962 -3.919 1.00 96.56 102 THR A N 1
ATOM 771 C CA . THR A 1 102 ? 11.899 4.594 -4.426 1.00 96.56 102 THR A CA 1
ATOM 772 C C . THR A 1 102 ? 11.667 4.565 -5.940 1.00 96.56 102 THR A C 1
ATOM 774 O O . THR A 1 102 ? 12.282 3.744 -6.629 1.00 96.56 102 THR A O 1
ATOM 777 N N . HIS A 1 103 ? 10.913 5.516 -6.500 1.00 96.50 103 HIS A N 1
ATOM 778 C CA . HIS A 1 103 ? 10.860 5.704 -7.955 1.00 96.50 103 HIS A CA 1
ATOM 779 C C . HIS A 1 103 ? 12.228 6.060 -8.543 1.00 96.50 103 HIS A C 1
ATOM 781 O O . HIS A 1 103 ? 12.646 5.480 -9.547 1.00 96.50 103 HIS A O 1
ATOM 787 N N . ALA A 1 104 ? 12.979 6.963 -7.903 1.00 96.25 104 ALA A N 1
ATOM 788 C CA . ALA A 1 104 ? 14.330 7.315 -8.345 1.00 96.25 104 ALA A CA 1
ATOM 789 C C . ALA A 1 104 ? 15.297 6.113 -8.317 1.00 96.25 104 ALA A C 1
ATOM 791 O O . ALA A 1 104 ? 16.210 6.045 -9.145 1.00 96.25 104 ALA A O 1
ATOM 792 N N . LEU A 1 105 ? 15.068 5.147 -7.425 1.00 96.44 105 LEU A N 1
ATOM 793 C CA . LEU A 1 105 ? 15.786 3.871 -7.331 1.00 96.44 105 LEU A CA 1
ATOM 794 C C . LEU A 1 105 ? 15.257 2.791 -8.296 1.00 96.44 105 LEU A C 1
ATOM 796 O O . LEU A 1 105 ? 15.721 1.655 -8.267 1.00 96.44 105 LEU A O 1
ATOM 800 N N . GLY A 1 106 ? 14.328 3.125 -9.192 1.00 95.38 106 GLY A N 1
ATOM 801 C CA . GLY A 1 106 ? 13.914 2.257 -10.293 1.00 95.38 106 GLY A CA 1
ATOM 802 C C . GLY A 1 106 ? 12.622 1.481 -10.065 1.00 95.38 106 GLY A C 1
ATOM 803 O O . GLY A 1 106 ? 12.281 0.657 -10.915 1.00 95.38 106 GLY A O 1
ATOM 804 N N . PHE A 1 107 ? 11.872 1.738 -8.988 1.00 96.69 107 PHE A N 1
ATOM 805 C CA . PHE A 1 107 ? 10.479 1.292 -8.908 1.00 96.69 107 PHE A CA 1
ATOM 806 C C . PHE A 1 107 ? 9.640 2.123 -9.884 1.00 96.69 107 PHE A C 1
ATOM 808 O O . PHE A 1 107 ? 9.045 3.129 -9.525 1.00 96.69 107 PHE A O 1
ATOM 815 N N . SER A 1 108 ? 9.667 1.789 -11.169 1.00 93.62 108 SER A N 1
ATOM 816 C CA . SER A 1 108 ? 8.885 2.483 -12.194 1.00 93.62 108 SER A CA 1
ATOM 817 C C . SER A 1 108 ? 8.672 1.573 -13.393 1.00 93.62 108 SER A C 1
ATOM 819 O O . SER A 1 108 ? 9.571 0.807 -13.754 1.00 93.62 108 SER A O 1
ATOM 821 N N . ALA A 1 109 ? 7.546 1.730 -14.090 1.00 93.00 109 ALA A N 1
ATOM 822 C CA . ALA A 1 109 ? 7.207 0.942 -15.277 1.00 93.00 109 ALA A CA 1
ATOM 823 C C . ALA A 1 109 ? 8.341 0.889 -16.316 1.00 93.00 109 ALA A C 1
ATOM 825 O O . ALA A 1 109 ? 8.629 -0.161 -16.886 1.00 93.00 109 ALA A O 1
ATOM 826 N N . GLN A 1 110 ? 9.044 2.009 -16.521 1.00 91.19 110 GLN A N 1
ATOM 827 C CA . GLN A 1 110 ? 10.168 2.120 -17.461 1.00 91.19 110 GLN A CA 1
ATOM 828 C C . GLN A 1 110 ? 11.402 1.275 -17.077 1.00 91.19 110 GLN A C 1
ATOM 830 O O . GLN A 1 110 ? 12.254 0.997 -17.924 1.00 91.19 110 GLN A O 1
ATOM 835 N N . PHE A 1 111 ? 11.505 0.869 -15.811 1.00 95.06 111 PHE A N 1
ATOM 836 C CA . PHE A 1 111 ? 12.621 0.114 -15.244 1.00 95.06 111 PHE A CA 1
ATOM 837 C C . PHE A 1 111 ? 12.310 -1.377 -15.074 1.00 95.06 111 PHE A C 1
ATOM 839 O O . PHE A 1 111 ? 13.233 -2.188 -15.090 1.00 95.06 111 PHE A O 1
ATOM 846 N N . PHE A 1 112 ? 11.045 -1.798 -15.039 1.00 96.56 112 PHE A N 1
ATOM 847 C CA . PHE A 1 112 ? 10.706 -3.228 -14.964 1.00 96.56 112 PHE A CA 1
ATOM 848 C C . PHE A 1 112 ? 11.296 -4.071 -16.116 1.00 96.56 112 PHE A C 1
ATOM 850 O O . PHE A 1 112 ? 11.848 -5.145 -15.856 1.00 96.56 112 PHE A O 1
ATOM 857 N N . PRO A 1 113 ? 11.319 -3.607 -17.385 1.00 97.00 113 PRO A N 1
ATOM 858 C CA . PRO A 1 113 ? 11.985 -4.333 -18.467 1.00 97.00 113 PRO A CA 1
ATOM 859 C C . PRO A 1 113 ? 13.496 -4.449 -18.271 1.00 97.00 113 PRO A C 1
ATOM 861 O O . PRO A 1 113 ? 14.143 -5.275 -18.918 1.00 97.00 113 PRO A O 1
ATOM 864 N N . LEU A 1 114 ? 14.077 -3.610 -17.417 1.00 96.88 114 LEU A N 1
ATOM 865 C CA . LEU A 1 114 ? 15.507 -3.512 -17.186 1.00 96.88 114 LEU A CA 1
ATOM 866 C C . LEU A 1 114 ? 16.016 -4.414 -16.055 1.00 96.88 114 LEU A C 1
ATOM 868 O O . LEU A 1 114 ? 17.226 -4.595 -15.947 1.00 96.88 114 LEU A O 1
ATOM 872 N N . MET A 1 115 ? 15.115 -5.021 -15.281 1.00 97.88 115 MET A N 1
ATOM 873 C CA . MET A 1 115 ? 15.460 -5.925 -14.183 1.00 97.88 115 MET A CA 1
ATOM 874 C C . MET A 1 115 ? 16.314 -7.113 -14.653 1.00 97.88 115 MET A C 1
ATOM 876 O O . MET A 1 115 ? 16.203 -7.601 -15.789 1.00 97.88 115 MET A O 1
ATOM 880 N N . ARG A 1 116 ? 17.154 -7.607 -13.746 1.00 96.81 116 ARG A N 1
ATOM 881 C CA . ARG A 1 116 ? 18.106 -8.697 -13.980 1.00 96.81 116 ARG A CA 1
ATOM 882 C C . ARG A 1 116 ? 17.866 -9.858 -13.024 1.00 96.81 116 ARG A C 1
ATOM 884 O O . ARG A 1 116 ? 17.269 -9.704 -11.961 1.00 96.81 116 ARG A O 1
ATOM 891 N N . TYR A 1 117 ? 18.275 -11.047 -13.442 1.00 95.62 117 TYR A N 1
ATOM 892 C CA . TYR A 1 117 ? 18.373 -12.193 -12.547 1.00 95.62 117 TYR A CA 1
ATOM 893 C C . TYR A 1 117 ? 19.564 -12.004 -11.590 1.00 95.62 117 TYR A C 1
ATOM 895 O O . TYR A 1 117 ? 20.453 -11.199 -11.880 1.00 95.62 117 TYR A O 1
ATOM 903 N N . PRO A 1 118 ? 19.631 -12.758 -10.476 1.00 89.50 118 PRO A N 1
ATOM 904 C CA . PRO A 1 118 ? 20.750 -12.675 -9.531 1.00 89.50 118 PRO A CA 1
ATOM 905 C C . PRO A 1 118 ? 22.137 -12.942 -10.139 1.00 89.50 118 PRO A C 1
ATOM 907 O O . PRO A 1 118 ? 23.141 -12.494 -9.599 1.00 89.50 118 PRO A O 1
ATOM 910 N N . ASP A 1 119 ? 22.209 -13.649 -11.271 1.00 91.62 119 ASP A N 1
ATOM 911 C CA . ASP A 1 119 ? 23.452 -13.879 -12.021 1.00 91.62 119 ASP A CA 1
ATOM 912 C C . ASP A 1 119 ? 23.868 -12.689 -12.914 1.00 91.62 119 ASP A C 1
ATOM 914 O O . ASP A 1 119 ? 24.862 -12.761 -13.638 1.00 91.62 119 ASP A O 1
ATOM 918 N N . GLY A 1 120 ? 23.106 -11.593 -12.880 1.00 91.12 120 GLY A N 1
ATOM 919 C CA . GLY A 1 120 ? 23.330 -10.387 -13.667 1.00 91.12 120 GLY A CA 1
ATOM 920 C C . GLY A 1 120 ? 22.808 -10.464 -15.102 1.00 91.12 120 GLY A C 1
ATOM 921 O O . GLY A 1 120 ? 22.960 -9.494 -15.850 1.00 91.12 120 GLY A O 1
ATOM 922 N N . THR A 1 121 ? 22.181 -11.561 -15.531 1.00 95.38 121 THR A N 1
ATOM 923 C CA . THR A 1 121 ? 21.596 -11.649 -16.876 1.00 95.38 121 THR A CA 1
ATOM 924 C C . THR A 1 121 ? 20.275 -10.864 -16.967 1.00 95.38 121 THR A C 1
ATOM 926 O O . THR A 1 121 ? 19.505 -10.832 -16.005 1.00 95.38 121 THR A O 1
ATOM 929 N N . PRO A 1 122 ? 19.973 -10.192 -18.097 1.00 97.19 122 PRO A N 1
ATOM 930 C CA . PRO A 1 122 ? 18.693 -9.504 -18.278 1.00 97.19 122 PRO A CA 1
ATOM 931 C C . PRO A 1 122 ? 17.493 -10.453 -18.176 1.00 97.19 122 PRO A C 1
ATOM 933 O O . PRO A 1 122 ? 17.461 -11.483 -18.850 1.00 97.19 122 PRO A O 1
ATOM 936 N N . ARG A 1 123 ? 16.461 -10.078 -17.404 1.00 97.06 123 ARG A N 1
ATOM 937 C CA . ARG A 1 123 ? 15.184 -10.822 -17.377 1.00 97.06 123 ARG A CA 1
ATOM 938 C C . ARG A 1 123 ? 14.414 -10.681 -18.683 1.00 97.06 123 ARG A C 1
ATOM 940 O O . ARG A 1 123 ? 13.767 -11.624 -19.139 1.00 97.06 123 ARG A O 1
ATOM 947 N N . THR A 1 124 ? 14.502 -9.497 -19.281 1.00 97.62 124 THR A N 1
ATOM 948 C CA . THR A 1 124 ? 13.913 -9.197 -20.584 1.00 97.62 124 THR A CA 1
ATOM 949 C C . THR A 1 124 ? 14.949 -9.408 -21.683 1.00 97.62 124 THR A C 1
ATOM 951 O O . THR A 1 124 ? 16.027 -8.810 -21.598 1.00 97.62 124 THR A O 1
ATOM 954 N N . PRO A 1 125 ? 14.641 -10.209 -22.723 1.00 96.06 125 PRO A N 1
ATOM 955 C CA . PRO A 1 125 ? 15.522 -10.386 -23.871 1.00 96.06 125 PRO A CA 1
ATOM 956 C C . PRO A 1 125 ? 15.983 -9.049 -24.454 1.00 96.06 125 PRO A C 1
ATOM 958 O O . PRO A 1 125 ? 15.232 -8.074 -24.484 1.00 96.06 125 PRO A O 1
ATOM 961 N N . ARG A 1 126 ? 17.236 -9.005 -24.906 1.00 95.38 126 ARG A N 1
ATOM 962 C CA . ARG A 1 126 ? 17.850 -7.807 -25.482 1.00 95.38 126 ARG A CA 1
ATOM 963 C C . ARG A 1 126 ? 18.102 -7.988 -26.975 1.00 95.38 126 ARG A C 1
ATOM 965 O O . ARG A 1 126 ? 18.397 -9.096 -27.422 1.00 95.38 126 ARG A O 1
ATOM 972 N N . ASP A 1 127 ? 18.015 -6.898 -27.730 1.00 94.31 127 ASP A N 1
ATOM 973 C CA . ASP A 1 127 ? 18.499 -6.843 -29.109 1.00 94.31 127 ASP A CA 1
ATOM 974 C C . ASP A 1 127 ? 20.044 -6.862 -29.174 1.00 94.31 127 ASP A C 1
ATOM 976 O O . ASP A 1 127 ? 20.736 -6.885 -28.152 1.00 94.31 127 ASP A O 1
ATOM 980 N N . ALA A 1 128 ? 20.607 -6.819 -30.386 1.00 93.44 128 ALA A N 1
ATOM 981 C CA . ALA A 1 128 ? 22.060 -6.805 -30.594 1.00 93.44 128 ALA A CA 1
ATOM 982 C C . ALA A 1 128 ? 22.774 -5.582 -29.976 1.00 93.44 128 ALA A C 1
ATOM 984 O O . ALA A 1 128 ? 23.989 -5.611 -29.795 1.00 93.44 128 ALA A O 1
ATOM 985 N N . ASN A 1 129 ? 22.029 -4.523 -29.644 1.00 89.81 129 ASN A N 1
ATOM 986 C CA . ASN A 1 129 ? 22.524 -3.307 -29.004 1.00 89.81 129 ASN A CA 1
ATOM 987 C C . ASN A 1 129 ? 22.267 -3.299 -27.486 1.00 89.81 129 ASN A C 1
ATOM 989 O O . ASN A 1 129 ? 22.455 -2.265 -26.843 1.00 89.81 129 ASN A O 1
ATOM 993 N N . GLY A 1 130 ? 21.806 -4.413 -26.908 1.00 90.31 130 GLY A N 1
ATOM 994 C CA . GLY A 1 130 ? 21.525 -4.528 -25.480 1.00 90.31 130 GLY A CA 1
ATOM 995 C C . GLY A 1 130 ? 20.200 -3.896 -25.040 1.00 90.31 130 GLY A C 1
ATOM 996 O O . GLY A 1 130 ? 20.016 -3.672 -23.846 1.00 90.31 130 GLY A O 1
ATOM 997 N N . ARG A 1 131 ? 19.273 -3.592 -25.958 1.00 92.56 131 ARG A N 1
ATOM 998 C CA . ARG A 1 131 ? 18.020 -2.878 -25.655 1.00 92.56 131 ARG A CA 1
ATOM 999 C C . ARG A 1 131 ? 16.825 -3.830 -25.512 1.00 92.56 131 ARG A C 1
ATOM 1001 O O . ARG A 1 131 ? 16.726 -4.776 -26.293 1.00 92.56 131 ARG A O 1
ATOM 1008 N N . PRO A 1 132 ? 15.915 -3.603 -24.545 1.00 95.62 132 PRO A N 1
ATOM 1009 C CA . PRO A 1 132 ? 14.636 -4.317 -24.474 1.00 95.62 132 PRO A CA 1
ATOM 1010 C C . PRO A 1 132 ? 13.716 -4.014 -25.673 1.00 95.62 132 PRO A C 1
ATOM 1012 O O . PRO A 1 132 ? 13.884 -2.978 -26.330 1.00 95.62 132 PRO A O 1
ATOM 1015 N N . PRO A 1 133 ? 12.699 -4.863 -25.925 1.00 94.88 133 PRO A N 1
ATOM 1016 C CA . PRO A 1 133 ? 11.654 -4.584 -26.903 1.00 94.88 133 PRO A CA 1
ATOM 1017 C C . PRO A 1 133 ? 10.985 -3.240 -26.615 1.00 94.88 133 PRO A C 1
ATOM 1019 O O . PRO A 1 133 ? 10.606 -2.947 -25.483 1.00 94.88 133 PRO A O 1
ATOM 1022 N N . THR A 1 134 ? 10.883 -2.400 -27.644 1.00 94.12 134 THR A N 1
ATOM 1023 C CA . THR A 1 134 ? 10.321 -1.051 -27.533 1.00 94.12 134 THR A CA 1
ATOM 1024 C C . THR A 1 134 ? 9.324 -0.812 -28.658 1.00 94.12 134 THR A C 1
ATOM 1026 O O . THR A 1 134 ? 9.652 -0.978 -29.834 1.00 94.12 134 THR A O 1
ATOM 1029 N N . PHE A 1 135 ? 8.129 -0.362 -28.296 1.00 92.56 135 PHE A N 1
ATOM 1030 C CA . PHE A 1 135 ? 7.026 -0.068 -29.200 1.00 92.56 135 PHE A CA 1
ATOM 1031 C C . PHE A 1 135 ? 6.722 1.430 -29.184 1.00 92.56 135 PHE A C 1
ATOM 1033 O O . PHE A 1 135 ? 6.724 2.058 -28.129 1.00 92.56 135 PHE A O 1
ATOM 1040 N N . LYS A 1 136 ? 6.468 2.004 -30.366 1.00 92.12 136 LYS A N 1
ATOM 1041 C CA . LYS A 1 136 ? 6.109 3.428 -30.544 1.00 92.12 136 LYS A CA 1
ATOM 1042 C C . LYS A 1 136 ? 4.706 3.648 -31.119 1.00 92.12 136 LYS A C 1
ATOM 1044 O O . LYS A 1 136 ? 4.309 4.768 -31.400 1.00 92.12 136 LYS A O 1
ATOM 1049 N N . THR A 1 137 ? 4.011 2.555 -31.413 1.00 91.56 137 THR A N 1
ATOM 1050 C CA . THR A 1 137 ? 2.670 2.522 -31.998 1.00 91.56 137 THR A CA 1
ATOM 1051 C C . THR A 1 137 ? 2.031 1.195 -31.623 1.00 91.56 137 THR A C 1
ATOM 1053 O O . THR A 1 137 ? 2.743 0.196 -31.505 1.00 91.56 137 THR A O 1
ATOM 1056 N N . GLY A 1 138 ? 0.706 1.151 -31.528 1.00 91.25 138 GLY A N 1
ATOM 1057 C CA . GLY A 1 138 ? -0.045 -0.071 -31.254 1.00 91.25 138 GLY A CA 1
ATOM 1058 C C . GLY A 1 138 ? -1.010 0.121 -30.096 1.00 91.25 138 GLY A C 1
ATOM 1059 O O . GLY A 1 138 ? -1.436 1.242 -29.817 1.00 91.25 138 GLY A O 1
ATOM 1060 N N . THR A 1 139 ? -1.340 -0.977 -29.431 1.00 90.31 139 THR A N 1
ATOM 1061 C CA . THR A 1 139 ? -2.289 -1.002 -28.319 1.00 90.31 139 THR A CA 1
ATOM 1062 C C . THR A 1 139 ? -1.648 -1.718 -27.140 1.00 90.31 139 THR A C 1
ATOM 1064 O O . THR A 1 139 ? -1.137 -2.826 -27.292 1.00 90.31 139 THR A O 1
ATOM 1067 N N . CYS A 1 140 ? -1.647 -1.060 -25.987 1.00 87.75 140 CYS A N 1
ATOM 1068 C CA . CYS A 1 140 ? -1.202 -1.602 -24.716 1.00 87.75 140 CYS A CA 1
ATOM 1069 C C . CYS A 1 140 ? -2.087 -2.790 -24.289 1.00 87.75 140 CYS A C 1
ATOM 1071 O O . CYS A 1 140 ? -3.239 -2.888 -24.723 1.00 87.75 140 CYS A O 1
ATOM 1073 N N . PRO A 1 141 ? -1.621 -3.644 -23.362 1.00 82.88 141 PRO A N 1
ATOM 1074 C CA . PRO A 1 141 ? -2.447 -4.703 -22.779 1.00 82.88 141 PRO A CA 1
ATOM 1075 C C . PRO A 1 141 ? -3.757 -4.196 -22.152 1.00 82.88 141 PRO A C 1
ATOM 1077 O O . PRO A 1 141 ? -4.777 -4.870 -22.256 1.00 82.88 141 PRO A O 1
ATOM 1080 N N . ASN A 1 142 ? -3.759 -2.992 -21.567 1.00 81.69 142 ASN A N 1
ATOM 1081 C CA . ASN A 1 142 ? -4.951 -2.340 -21.003 1.00 81.69 142 ASN A CA 1
ATOM 1082 C C . ASN A 1 142 ? -5.885 -1.699 -22.059 1.00 81.69 142 ASN A C 1
ATOM 1084 O O . ASN A 1 142 ? -6.915 -1.133 -21.706 1.00 81.69 142 ASN A O 1
ATOM 1088 N N . GLY A 1 143 ? -5.554 -1.781 -23.353 1.00 84.56 143 GLY A N 1
ATOM 1089 C CA . GLY A 1 143 ? -6.344 -1.211 -24.448 1.00 84.56 143 GLY A CA 1
ATOM 1090 C C . GLY A 1 143 ? -5.995 0.234 -24.825 1.00 84.56 143 GLY A C 1
ATOM 1091 O O . GLY A 1 143 ? -6.479 0.716 -25.852 1.00 84.56 143 GLY A O 1
ATOM 1092 N N . SER A 1 144 ? -5.138 0.917 -24.061 1.00 86.19 144 SER A N 1
ATOM 1093 C CA . SER A 1 144 ? -4.674 2.274 -24.379 1.00 86.19 144 SER A CA 1
ATOM 1094 C C . SER A 1 144 ? -3.766 2.294 -25.618 1.00 86.19 144 SER A C 1
ATOM 1096 O O . SER A 1 144 ? -3.101 1.300 -25.918 1.00 86.19 144 SER A O 1
ATOM 1098 N N . PRO A 1 145 ? -3.711 3.397 -26.384 1.00 89.38 145 PRO A N 1
ATOM 1099 C CA . PRO A 1 145 ? -2.772 3.520 -27.494 1.00 89.38 145 PRO A CA 1
ATOM 1100 C C . PRO A 1 145 ? -1.325 3.621 -26.991 1.00 89.38 145 PRO A C 1
ATOM 1102 O O . PRO A 1 145 ? -1.041 4.322 -26.024 1.00 89.38 145 PRO A O 1
ATOM 1105 N N . ILE A 1 146 ? -0.397 2.956 -27.681 1.00 90.50 146 ILE A N 1
ATOM 1106 C CA . ILE A 1 146 ? 1.039 3.064 -27.393 1.00 90.50 146 ILE A CA 1
ATOM 1107 C C . ILE A 1 146 ? 1.592 4.337 -28.037 1.00 90.50 146 ILE A C 1
ATOM 1109 O O . ILE A 1 146 ? 1.596 4.436 -29.265 1.00 90.50 146 ILE A O 1
ATOM 1113 N N . ASP A 1 147 ? 2.130 5.241 -27.217 1.00 85.56 147 ASP A N 1
ATOM 1114 C CA . ASP A 1 147 ? 3.037 6.314 -27.658 1.0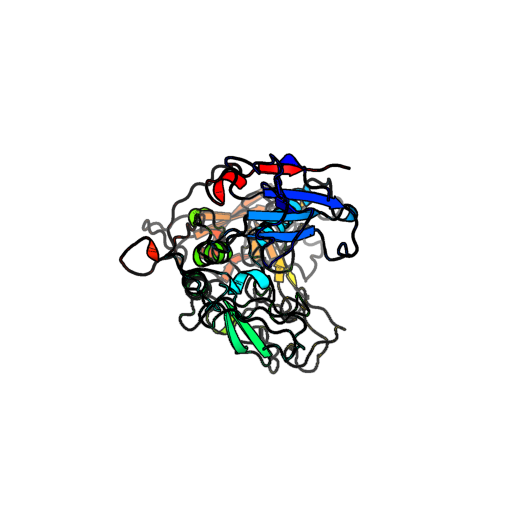0 85.56 147 ASP A CA 1
ATOM 1115 C C . ASP A 1 147 ? 4.507 5.873 -27.530 1.00 85.56 147 ASP A C 1
ATOM 1117 O O . ASP A 1 147 ? 5.268 5.852 -28.498 1.00 85.56 147 ASP A O 1
ATOM 1121 N N . TYR A 1 148 ? 4.891 5.398 -26.343 1.00 87.56 148 TYR A N 1
ATOM 1122 C CA . TYR A 1 148 ? 6.187 4.778 -26.090 1.00 87.56 148 TYR A CA 1
ATOM 1123 C C . TYR A 1 148 ? 6.060 3.724 -24.990 1.00 87.56 148 TYR A C 1
ATOM 1125 O O . TYR A 1 148 ? 5.643 4.029 -23.876 1.00 87.56 148 TYR A O 1
ATOM 1133 N N . TYR A 1 149 ? 6.428 2.482 -25.293 1.00 90.12 149 TYR A N 1
ATOM 1134 C CA . TYR A 1 149 ? 6.342 1.378 -24.343 1.00 90.12 149 TYR A CA 1
ATOM 1135 C C . TYR A 1 149 ? 7.557 0.474 -24.452 1.00 90.12 149 TYR A C 1
ATOM 1137 O O . TYR A 1 149 ? 7.859 -0.053 -25.523 1.00 90.12 149 TYR A O 1
ATOM 1145 N N . VAL A 1 150 ? 8.247 0.293 -23.331 1.00 92.44 150 VAL A N 1
ATOM 1146 C CA . VAL A 1 150 ? 9.307 -0.700 -23.202 1.00 92.44 150 VAL A CA 1
ATOM 1147 C C . VAL A 1 150 ? 8.687 -1.918 -22.540 1.00 92.44 150 VAL A C 1
ATOM 1149 O O . VAL A 1 150 ? 8.256 -1.848 -21.392 1.00 92.44 150 VAL A O 1
ATOM 1152 N N . GLU A 1 151 ? 8.602 -3.018 -23.275 1.00 93.69 151 GLU A N 1
ATOM 1153 C CA . GLU A 1 151 ? 7.865 -4.192 -22.821 1.00 93.69 151 GLU A CA 1
ATOM 1154 C C . GLU A 1 151 ? 8.751 -5.068 -21.920 1.00 93.69 151 GLU A C 1
ATOM 1156 O O . GLU A 1 151 ? 9.843 -5.476 -22.337 1.00 93.69 151 GLU A O 1
ATOM 1161 N N . PRO A 1 152 ? 8.323 -5.362 -20.679 1.00 96.31 152 PRO A N 1
ATOM 1162 C CA . PRO A 1 152 ? 8.998 -6.327 -19.827 1.00 96.31 152 PRO A CA 1
ATOM 1163 C C . PRO A 1 152 ? 8.719 -7.758 -20.298 1.00 96.31 152 PRO A C 1
ATOM 1165 O O . PRO A 1 152 ? 7.676 -8.066 -20.865 1.00 96.31 152 PRO A O 1
ATOM 1168 N N . SER A 1 153 ? 9.642 -8.673 -20.010 1.00 96.56 153 SER A N 1
ATOM 1169 C CA . SER A 1 153 ? 9.395 -10.105 -20.207 1.00 96.56 153 SER A CA 1
ATOM 1170 C C . SER A 1 153 ? 8.221 -10.605 -19.361 1.00 96.56 153 SER A C 1
ATOM 1172 O O . SER A 1 153 ? 8.001 -10.140 -18.240 1.00 96.56 153 SER A O 1
ATOM 1174 N N . THR A 1 154 ? 7.553 -11.655 -19.847 1.00 96.50 154 THR A N 1
ATOM 1175 C CA . THR A 1 154 ? 6.502 -12.392 -19.126 1.00 96.50 154 THR A CA 1
ATOM 1176 C C . THR A 1 154 ? 6.991 -13.062 -17.839 1.00 96.50 154 THR A C 1
ATOM 1178 O O . THR A 1 154 ? 6.184 -13.563 -17.061 1.00 96.50 154 THR A O 1
ATOM 1181 N N . ASN A 1 155 ? 8.305 -13.107 -17.606 1.00 95.94 155 ASN A N 1
ATOM 1182 C CA . ASN A 1 155 ? 8.901 -13.561 -16.344 1.00 95.94 155 ASN A CA 1
ATOM 1183 C C . ASN A 1 155 ? 9.072 -12.426 -15.318 1.00 95.94 155 ASN A C 1
ATOM 1185 O O . ASN A 1 155 ? 9.494 -12.684 -14.192 1.00 95.94 155 ASN A O 1
ATOM 1189 N N . THR A 1 156 ? 8.787 -11.183 -15.710 1.00 97.88 156 THR A N 1
ATOM 1190 C CA . THR A 1 156 ? 8.810 -10.006 -14.836 1.00 97.88 156 THR A CA 1
ATOM 1191 C C . THR A 1 156 ? 7.396 -9.492 -14.606 1.00 97.88 156 THR A C 1
ATOM 1193 O O . THR A 1 156 ? 6.980 -9.371 -13.457 1.00 97.88 156 THR A O 1
ATOM 1196 N N . VAL A 1 157 ? 6.641 -9.235 -15.679 1.00 97.81 157 VAL A N 1
ATOM 1197 C CA . VAL A 1 157 ? 5.254 -8.758 -15.604 1.00 97.81 157 VAL A CA 1
ATOM 1198 C C . VAL A 1 157 ? 4.367 -9.641 -16.469 1.00 97.81 157 VAL A C 1
ATOM 1200 O O . VAL A 1 157 ? 4.702 -9.937 -17.614 1.00 97.81 157 VAL A O 1
ATOM 1203 N N . GLN A 1 158 ? 3.233 -10.067 -15.923 1.00 96.94 158 GLN A N 1
ATOM 1204 C CA . GLN A 1 158 ? 2.201 -10.794 -16.656 1.00 96.94 158 GLN A CA 1
ATOM 1205 C C . GLN A 1 158 ? 0.897 -10.019 -16.648 1.00 96.94 158 GLN A C 1
ATOM 1207 O O . GLN A 1 158 ? 0.559 -9.356 -15.671 1.00 96.94 158 GLN A O 1
ATOM 1212 N N . HIS A 1 159 ? 0.147 -10.161 -17.734 1.00 94.81 159 HIS A N 1
ATOM 1213 C CA . HIS A 1 159 ? -1.186 -9.599 -17.861 1.00 94.81 159 HIS A CA 1
ATOM 1214 C C . HIS A 1 159 ? -2.216 -10.723 -17.855 1.00 94.81 159 HIS A C 1
ATOM 1216 O O . HIS A 1 159 ? -2.001 -11.785 -18.443 1.00 94.81 159 HIS A O 1
ATOM 1222 N N . SER A 1 160 ? -3.343 -10.492 -17.198 1.00 93.69 160 SER A N 1
ATOM 1223 C CA . SER A 1 160 ? -4.470 -11.427 -17.169 1.00 93.69 160 SER A CA 1
ATOM 1224 C C . SER A 1 160 ? -5.781 -10.659 -17.068 1.00 93.69 160 SER A C 1
ATOM 1226 O O . SER A 1 160 ? -5.767 -9.465 -16.797 1.00 93.69 160 SER A O 1
ATOM 1228 N N . THR A 1 161 ? -6.917 -11.306 -17.321 1.00 93.69 161 THR A N 1
ATOM 1229 C CA . THR A 1 161 ? -8.226 -10.672 -17.126 1.00 93.69 161 THR A CA 1
ATOM 1230 C C . THR A 1 161 ? -8.804 -11.106 -15.790 1.00 93.69 161 THR A C 1
ATOM 1232 O O . THR A 1 161 ? -9.118 -12.281 -15.608 1.00 93.69 161 THR A O 1
ATOM 1235 N N . GLU A 1 162 ? -8.989 -10.154 -14.882 1.00 94.62 162 GLU A N 1
ATOM 1236 C CA . GLU A 1 162 ? -9.596 -10.357 -13.566 1.00 94.62 162 GLU A CA 1
ATOM 1237 C C . GLU A 1 162 ? -10.632 -9.260 -13.318 1.00 94.62 162 GLU A C 1
ATOM 1239 O O . GLU A 1 162 ? -10.535 -8.158 -13.848 1.00 94.62 162 GLU A O 1
ATOM 1244 N N . ARG A 1 163 ? -11.700 -9.577 -12.577 1.00 94.75 163 ARG A N 1
ATOM 1245 C CA . ARG A 1 163 ? -12.763 -8.614 -12.209 1.00 94.75 163 ARG A CA 1
ATOM 1246 C C . ARG A 1 163 ? -13.426 -7.861 -13.384 1.00 94.75 163 ARG A C 1
ATOM 1248 O O . ARG A 1 163 ? -14.160 -6.903 -13.153 1.00 94.75 163 ARG A O 1
ATOM 1255 N N . GLY A 1 164 ? -13.255 -8.335 -14.620 1.00 92.00 164 GLY A N 1
ATOM 1256 C CA . GLY A 1 164 ? -13.822 -7.745 -15.839 1.00 92.00 164 GLY A CA 1
ATOM 1257 C C . GLY A 1 164 ? -12.877 -6.826 -16.620 1.00 92.00 164 GLY A C 1
ATOM 1258 O O . GLY A 1 164 ? -13.278 -6.335 -17.668 1.00 92.00 164 GLY A O 1
ATOM 1259 N N . HIS A 1 165 ? -11.638 -6.629 -16.168 1.00 91.75 165 HIS A N 1
ATOM 1260 C CA . HIS A 1 165 ? -10.633 -5.803 -16.844 1.00 91.75 165 HIS A CA 1
ATOM 1261 C C . HIS A 1 165 ? -9.269 -6.510 -16.888 1.00 91.75 165 HIS A C 1
ATOM 1263 O O . HIS A 1 165 ? -9.091 -7.595 -16.332 1.00 91.75 165 HIS A O 1
ATOM 1269 N N . VAL A 1 166 ? -8.317 -5.951 -17.633 1.00 92.81 166 VAL A N 1
ATOM 1270 C CA . VAL A 1 166 ? -6.953 -6.492 -17.715 1.00 92.81 166 VAL A CA 1
ATOM 1271 C C . VAL A 1 166 ? -6.181 -6.031 -16.495 1.00 92.81 166 VAL A C 1
ATOM 1273 O O . VAL A 1 166 ? -6.049 -4.837 -16.336 1.00 92.81 166 VAL A O 1
ATOM 1276 N N . VAL A 1 167 ? -5.617 -6.939 -15.703 1.00 94.88 167 VAL A N 1
ATOM 1277 C CA . VAL A 1 167 ? -4.721 -6.644 -14.576 1.00 94.88 167 VAL A CA 1
ATOM 1278 C C . VAL A 1 167 ? -3.268 -6.934 -14.953 1.00 94.88 167 VAL A C 1
ATOM 1280 O O . VAL A 1 167 ? -2.990 -7.882 -15.695 1.00 94.88 167 VAL A O 1
ATOM 1283 N N . SER A 1 168 ? -2.338 -6.140 -14.426 1.00 96.00 168 SER A N 1
ATOM 1284 C CA . SER A 1 168 ? -0.891 -6.322 -14.583 1.00 96.00 168 SER A CA 1
ATOM 1285 C C . SER A 1 168 ? -0.311 -6.821 -13.266 1.00 96.00 168 SER A C 1
ATOM 1287 O O . SER A 1 168 ? -0.582 -6.238 -12.224 1.00 96.00 168 SER A O 1
ATOM 1289 N N . LYS A 1 169 ? 0.480 -7.896 -13.290 1.00 97.94 169 LYS A N 1
ATOM 1290 C CA . LYS A 1 169 ? 1.077 -8.490 -12.088 1.00 97.94 169 LYS A CA 1
ATOM 1291 C C . LYS A 1 169 ? 2.583 -8.596 -12.220 1.00 97.94 169 LYS A C 1
ATOM 1293 O O . LYS A 1 169 ? 3.069 -9.150 -13.204 1.00 97.94 169 LYS A O 1
ATOM 1298 N N . MET A 1 170 ? 3.318 -8.143 -11.212 1.00 98.50 170 MET A N 1
ATOM 1299 C CA . MET A 1 170 ? 4.738 -8.437 -11.087 1.00 98.50 170 MET A CA 1
ATOM 1300 C C . MET A 1 170 ? 4.924 -9.858 -10.561 1.00 98.50 170 MET A C 1
ATOM 1302 O O . MET A 1 170 ? 4.573 -10.162 -9.422 1.00 98.50 170 MET A O 1
ATOM 1306 N N . VAL A 1 171 ? 5.473 -10.734 -11.398 1.00 98.44 171 VAL A N 1
ATOM 1307 C CA . VAL A 1 171 ? 5.559 -12.185 -11.151 1.00 98.44 171 VAL A CA 1
ATOM 1308 C C . VAL A 1 171 ? 6.964 -12.647 -10.764 1.00 98.44 171 VAL A C 1
ATOM 1310 O O . VAL A 1 171 ? 7.296 -13.829 -10.875 1.00 98.44 171 VAL A O 1
ATOM 1313 N N . THR A 1 172 ? 7.822 -11.721 -10.338 1.00 98.38 172 THR A N 1
ATOM 1314 C CA . THR A 1 172 ? 9.183 -12.060 -9.927 1.00 98.38 172 THR A CA 1
ATOM 1315 C C . THR A 1 172 ? 9.176 -12.921 -8.651 1.00 98.38 172 THR A C 1
ATOM 1317 O O . THR A 1 172 ? 8.218 -12.864 -7.875 1.00 98.38 172 THR A O 1
ATOM 1320 N N . PRO A 1 173 ? 10.195 -13.777 -8.435 1.00 97.44 173 PRO A N 1
ATOM 1321 C CA . PRO A 1 173 ? 10.115 -14.853 -7.446 1.00 97.44 173 PRO A CA 1
ATOM 1322 C C . PRO A 1 173 ? 9.804 -14.415 -6.009 1.00 97.44 173 PRO A C 1
ATOM 1324 O O . PRO A 1 173 ? 8.934 -15.017 -5.374 1.00 97.44 173 PRO A O 1
A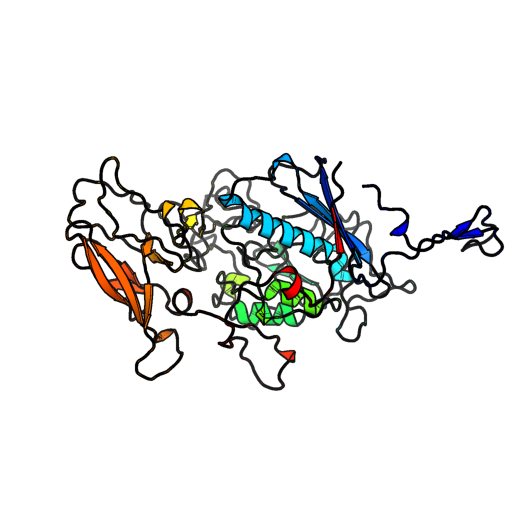TOM 1327 N N . LYS A 1 174 ? 10.475 -13.382 -5.488 1.00 96.81 174 LYS A N 1
ATOM 1328 C CA . LYS A 1 174 ? 10.283 -12.898 -4.113 1.00 96.81 174 LYS A CA 1
ATOM 1329 C C . LYS A 1 174 ? 8.982 -12.117 -3.971 1.00 96.81 174 LYS A C 1
ATOM 1331 O O . LYS A 1 174 ? 8.287 -12.308 -2.975 1.00 96.81 174 LYS A O 1
ATOM 1336 N N . VAL A 1 175 ? 8.602 -11.325 -4.973 1.00 98.44 175 VAL A N 1
ATOM 1337 C CA . VAL A 1 175 ? 7.295 -10.640 -5.004 1.00 98.44 175 VAL A CA 1
ATOM 1338 C C . VAL A 1 175 ? 6.151 -11.659 -4.991 1.00 98.44 175 VAL A C 1
ATOM 1340 O O . VAL A 1 175 ? 5.241 -11.574 -4.166 1.00 98.44 175 VAL A O 1
ATOM 1343 N N . ALA A 1 176 ? 6.228 -12.686 -5.840 1.00 98.19 176 ALA A N 1
ATOM 1344 C CA . ALA A 1 176 ? 5.256 -13.775 -5.877 1.00 98.19 176 ALA A CA 1
ATOM 1345 C C . ALA A 1 176 ? 5.217 -14.563 -4.554 1.00 98.19 176 ALA A C 1
ATOM 1347 O O . ALA A 1 176 ? 4.142 -14.951 -4.095 1.00 98.19 176 ALA A O 1
ATOM 1348 N N . ALA A 1 177 ? 6.373 -14.807 -3.929 1.00 97.12 177 ALA A N 1
ATOM 1349 C CA . ALA A 1 177 ? 6.448 -15.468 -2.628 1.00 97.12 177 ALA A CA 1
ATOM 1350 C C . ALA A 1 177 ? 5.787 -14.636 -1.519 1.00 97.12 177 ALA A C 1
ATOM 1352 O O . ALA A 1 177 ? 5.021 -15.198 -0.731 1.00 97.12 177 ALA A O 1
ATOM 1353 N N . PHE A 1 178 ? 6.026 -13.318 -1.496 1.00 97.12 178 PHE A N 1
ATOM 1354 C CA . PHE A 1 178 ? 5.392 -12.404 -0.549 1.00 97.12 178 PHE A CA 1
ATOM 1355 C C . PHE A 1 178 ? 3.869 -12.479 -0.660 1.00 97.12 178 PHE A C 1
ATOM 1357 O O . PHE A 1 178 ? 3.219 -12.822 0.320 1.00 97.12 178 PHE A O 1
ATOM 1364 N N . VAL A 1 179 ? 3.284 -12.255 -1.843 1.00 97.94 179 VAL A N 1
ATOM 1365 C CA . VAL A 1 179 ? 1.813 -12.192 -1.970 1.00 97.94 179 VAL A CA 1
ATOM 1366 C C . VAL A 1 179 ? 1.130 -13.524 -1.672 1.00 97.94 179 VAL A C 1
ATOM 1368 O O . VAL A 1 179 ? 0.055 -13.545 -1.073 1.00 97.94 179 VAL A O 1
ATOM 1371 N N . LYS A 1 180 ? 1.758 -14.654 -2.023 1.00 97.94 180 LYS A N 1
ATOM 1372 C CA . LYS A 1 180 ? 1.232 -15.984 -1.683 1.00 97.94 180 LYS A CA 1
ATOM 1373 C C . LYS A 1 180 ? 1.133 -16.173 -0.175 1.00 97.94 180 LYS A C 1
ATOM 1375 O O . LYS A 1 180 ? 0.131 -16.704 0.303 1.00 97.94 180 LYS A O 1
ATOM 1380 N N . ALA A 1 181 ? 2.169 -15.762 0.552 1.00 96.25 181 ALA A N 1
ATOM 1381 C CA . ALA A 1 181 ? 2.216 -15.863 2.003 1.00 96.25 181 ALA A CA 1
ATOM 1382 C C . ALA A 1 181 ? 1.296 -14.836 2.672 1.00 96.25 181 ALA A C 1
ATOM 1384 O O . ALA A 1 181 ? 0.493 -15.214 3.520 1.00 96.25 181 ALA A O 1
ATOM 1385 N N . HIS A 1 182 ? 1.370 -13.577 2.238 1.00 96.25 182 HIS A N 1
ATOM 1386 C CA . HIS A 1 182 ? 0.601 -12.449 2.759 1.00 96.25 182 HIS A CA 1
ATOM 1387 C C . HIS A 1 182 ? -0.898 -12.717 2.690 1.00 96.25 182 HIS A C 1
ATOM 1389 O O . HIS A 1 182 ? -1.562 -12.771 3.718 1.00 96.25 182 HIS A O 1
ATOM 1395 N N . PHE A 1 183 ? -1.434 -13.012 1.504 1.00 97.56 183 PHE A N 1
ATOM 1396 C CA . PHE A 1 183 ? -2.861 -13.297 1.352 1.00 97.56 183 PHE A CA 1
ATOM 1397 C C . PHE A 1 183 ? -3.247 -14.716 1.793 1.00 97.56 183 PHE A C 1
ATOM 1399 O O . PHE A 1 183 ? -4.434 -15.032 1.814 1.00 97.56 183 PHE A O 1
ATOM 1406 N N . ASN A 1 184 ? -2.289 -15.589 2.132 1.00 96.75 184 ASN A N 1
ATOM 1407 C CA . ASN A 1 184 ? -2.504 -17.029 2.315 1.00 96.75 184 ASN A CA 1
ATOM 1408 C C . ASN A 1 184 ? -3.214 -17.667 1.100 1.00 96.75 184 ASN A C 1
ATOM 1410 O O . ASN A 1 184 ? -4.261 -18.311 1.207 1.00 96.75 184 ASN A O 1
ATOM 1414 N N . CYS A 1 185 ? -2.656 -17.434 -0.089 1.00 97.31 185 CYS A N 1
ATOM 1415 C CA . CYS A 1 185 ? -3.199 -17.904 -1.358 1.00 97.31 185 CYS A CA 1
ATOM 1416 C C . CYS A 1 185 ? -2.085 -18.406 -2.285 1.00 97.31 185 CYS A C 1
ATOM 1418 O O . CYS A 1 185 ? -1.421 -17.633 -2.972 1.00 97.31 185 CYS A O 1
ATOM 1420 N N . SER A 1 186 ? -1.902 -19.725 -2.357 1.00 96.69 186 SER A N 1
ATOM 1421 C CA . SER A 1 186 ? -0.826 -20.346 -3.144 1.00 96.69 186 SER A CA 1
ATOM 1422 C C . SER A 1 186 ? -0.983 -20.207 -4.664 1.00 96.69 186 SER A C 1
ATOM 1424 O O . SER A 1 186 ? 0.007 -20.352 -5.383 1.00 96.69 186 SER A O 1
ATOM 1426 N N . SER A 1 187 ? -2.195 -19.924 -5.155 1.00 96.50 187 SER A N 1
ATOM 1427 C CA . SER A 1 187 ? -2.486 -19.774 -6.585 1.00 96.50 187 SER A CA 1
ATOM 1428 C C . SER A 1 187 ? -2.153 -18.394 -7.153 1.00 96.50 187 SER A C 1
ATOM 1430 O O . SER A 1 187 ? -2.171 -18.244 -8.372 1.00 96.50 187 SER A O 1
ATOM 1432 N N . LEU A 1 188 ? -1.853 -17.392 -6.317 1.00 96.81 188 LEU A N 1
ATOM 1433 C CA . LEU A 1 188 ? -1.408 -16.087 -6.811 1.00 96.81 188 LEU A CA 1
ATOM 1434 C C . LEU A 1 188 ? -0.068 -16.217 -7.529 1.00 96.81 188 LEU A C 1
ATOM 1436 O O . LEU A 1 188 ? 0.830 -16.918 -7.070 1.00 96.81 188 LEU A O 1
ATOM 1440 N N . THR A 1 189 ? 0.080 -15.534 -8.655 1.00 96.62 189 THR A N 1
ATOM 1441 C CA . THR A 1 189 ? 1.296 -15.586 -9.478 1.00 96.62 189 THR A CA 1
ATOM 1442 C C . THR A 1 189 ? 2.229 -14.404 -9.241 1.00 96.62 189 THR A C 1
ATOM 1444 O O . THR A 1 189 ? 3.412 -14.513 -9.545 1.00 96.62 189 THR A O 1
ATOM 1447 N N . GLY A 1 190 ? 1.722 -13.304 -8.683 1.00 97.94 190 GLY A N 1
ATOM 1448 C CA . GLY A 1 190 ? 2.446 -12.049 -8.518 1.00 97.94 190 GLY A CA 1
ATOM 1449 C C . GLY A 1 190 ? 1.599 -10.964 -7.854 1.00 97.94 190 GLY A C 1
ATOM 1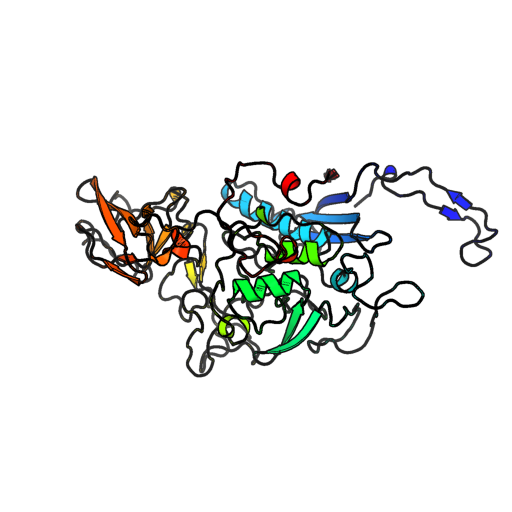450 O O . GLY A 1 190 ? 0.411 -11.182 -7.599 1.00 97.94 190 GLY A O 1
ATOM 1451 N N . ALA A 1 191 ? 2.215 -9.818 -7.570 1.00 98.50 191 ALA A N 1
ATOM 1452 C CA . ALA A 1 191 ? 1.550 -8.647 -6.995 1.00 98.50 191 ALA A CA 1
ATOM 1453 C C . ALA A 1 191 ? 0.927 -7.777 -8.088 1.00 98.50 191 ALA A C 1
ATOM 1455 O O . ALA A 1 191 ? 1.580 -7.532 -9.100 1.00 98.50 191 ALA A O 1
ATOM 1456 N N . GLU A 1 192 ? -0.318 -7.332 -7.897 1.00 97.94 192 GLU A N 1
ATOM 1457 C CA . GLU A 1 192 ? -0.982 -6.403 -8.822 1.00 97.94 192 GLU A CA 1
ATOM 1458 C C . GLU A 1 192 ? -0.275 -5.041 -8.823 1.00 97.94 192 GLU A C 1
ATOM 1460 O O . GLU A 1 192 ? 0.115 -4.526 -7.775 1.00 97.94 192 GLU A O 1
ATOM 1465 N N . ILE A 1 193 ? -0.081 -4.505 -10.025 1.00 97.00 193 ILE A N 1
ATOM 1466 C CA . ILE A 1 193 ? 0.463 -3.177 -10.303 1.00 97.00 193 ILE A CA 1
ATOM 1467 C C . ILE A 1 193 ? -0.727 -2.286 -10.651 1.00 97.00 193 ILE A C 1
ATOM 1469 O O . ILE A 1 193 ? -1.556 -2.691 -11.472 1.00 97.00 193 ILE A O 1
ATOM 1473 N N . GLU A 1 194 ? -0.753 -1.096 -10.062 1.00 95.06 194 GLU A N 1
ATOM 1474 C CA . GLU A 1 194 ? -1.742 -0.047 -10.311 1.00 95.06 194 GLU A CA 1
ATOM 1475 C C . GLU A 1 194 ? -1.889 0.256 -11.812 1.00 95.06 194 GLU A C 1
ATOM 1477 O O . GLU A 1 194 ? -0.931 0.135 -12.589 1.00 95.06 194 GLU A O 1
ATOM 1482 N N . GLN A 1 195 ? -3.093 0.633 -12.244 1.00 85.31 195 GLN A N 1
ATOM 1483 C CA . GLN A 1 195 ? -3.368 0.941 -13.652 1.00 85.31 195 GLN A CA 1
ATOM 1484 C C . GLN A 1 195 ? -4.110 2.259 -13.866 1.00 85.31 195 GLN A C 1
ATOM 1486 O O . GLN A 1 195 ? -4.334 2.646 -15.017 1.00 85.31 195 GLN A O 1
ATOM 1491 N N . GLN A 1 196 ? -4.500 2.939 -12.790 1.00 81.38 196 GLN A N 1
ATOM 1492 C CA . GLN A 1 196 ? -5.229 4.196 -12.821 1.00 81.38 196 GLN A CA 1
ATOM 1493 C C . GLN A 1 196 ? -4.328 5.404 -12.521 1.00 81.38 196 GLN A C 1
ATOM 1495 O O . GLN A 1 196 ? -4.790 6.535 -12.675 1.00 81.38 196 GLN A O 1
ATOM 1500 N N . ASP A 1 197 ? -3.061 5.184 -12.144 1.00 73.69 197 ASP A N 1
ATOM 1501 C CA . ASP A 1 197 ? -2.031 6.204 -11.871 1.00 73.69 197 ASP A CA 1
ATOM 1502 C C . ASP A 1 197 ? -1.562 6.961 -13.119 1.00 73.69 197 ASP A C 1
ATOM 1504 O O . ASP A 1 197 ? -1.390 8.178 -13.057 1.00 73.69 197 ASP A O 1
ATOM 1508 N N . ASP A 1 198 ? -1.432 6.278 -14.257 1.00 69.00 198 ASP A N 1
ATOM 1509 C CA . ASP A 1 198 ? -0.896 6.843 -15.493 1.00 69.00 198 ASP A CA 1
ATOM 1510 C C . ASP A 1 198 ? -1.673 6.420 -16.749 1.00 69.00 198 ASP A C 1
ATOM 1512 O O . ASP A 1 198 ? -2.191 5.315 -16.884 1.00 69.00 198 ASP A O 1
ATOM 1516 N N . SER A 1 199 ? -1.659 7.281 -17.773 1.00 66.56 199 SER A N 1
ATOM 1517 C CA . SER A 1 199 ? -2.219 6.967 -19.107 1.00 66.56 199 SER A CA 1
ATOM 1518 C C . SER A 1 199 ? -1.384 5.968 -19.937 1.00 66.56 199 SER A C 1
ATOM 1520 O O . SER A 1 199 ? -1.651 5.762 -21.124 1.00 66.56 199 SER A O 1
ATOM 1522 N N . GLY A 1 200 ? -0.354 5.369 -19.332 1.00 80.06 200 GLY A N 1
ATOM 1523 C CA . GLY A 1 200 ? 0.590 4.459 -19.976 1.00 80.06 200 GLY A CA 1
ATOM 1524 C C . GLY A 1 200 ? 0.077 3.023 -20.131 1.00 80.06 200 GLY A C 1
ATOM 1525 O O . GLY A 1 200 ? -1.060 2.679 -19.809 1.00 80.06 200 GLY A O 1
ATOM 1526 N N . CYS A 1 201 ? 0.944 2.144 -20.639 1.00 86.38 201 CYS A N 1
ATOM 1527 C CA . CYS A 1 201 ? 0.630 0.714 -20.747 1.00 86.38 201 CYS A CA 1
ATOM 1528 C C . CYS A 1 201 ? 0.737 -0.048 -19.418 1.00 86.38 201 CYS A C 1
ATOM 1530 O O . CYS A 1 201 ? 0.272 -1.186 -19.335 1.00 86.38 201 CYS A O 1
ATOM 1532 N N . LEU A 1 202 ? 1.429 0.521 -18.429 1.00 90.44 202 LEU A N 1
ATOM 1533 C CA . LEU A 1 202 ? 1.764 -0.115 -17.161 1.00 90.44 202 LEU A CA 1
ATOM 1534 C C . LEU A 1 202 ? 2.019 0.970 -16.109 1.00 90.44 202 LEU A C 1
ATOM 1536 O O . LEU A 1 202 ? 2.724 1.929 -16.427 1.00 90.44 202 LEU A O 1
ATOM 1540 N N . GLY A 1 203 ? 1.469 0.805 -14.906 1.00 92.25 203 GLY A N 1
ATOM 1541 C CA . GLY A 1 203 ? 1.668 1.736 -13.797 1.00 92.25 203 GLY A CA 1
ATOM 1542 C C . GLY A 1 203 ? 2.996 1.547 -13.072 1.00 92.25 203 GLY A C 1
ATOM 1543 O O . GLY A 1 203 ? 3.767 0.614 -13.341 1.00 92.25 203 GLY A O 1
ATOM 1544 N N . SER A 1 204 ? 3.265 2.465 -12.149 1.00 94.25 204 SER A N 1
ATOM 1545 C CA . SER A 1 204 ? 4.508 2.528 -11.373 1.00 94.25 204 SER A CA 1
ATOM 1546 C C . SER A 1 204 ? 4.281 2.363 -9.873 1.00 94.25 204 SER A C 1
ATOM 1548 O O . SER A 1 204 ? 5.199 2.627 -9.108 1.00 94.25 204 SER A O 1
ATOM 1550 N N . HIS A 1 205 ? 3.111 1.876 -9.467 1.00 96.75 205 HIS A N 1
ATOM 1551 C CA . HIS A 1 205 ? 2.736 1.652 -8.072 1.00 96.75 205 HIS A CA 1
ATOM 1552 C C . HIS A 1 205 ? 2.190 0.241 -7.855 1.00 96.75 205 HIS A C 1
ATOM 1554 O O . HIS A 1 205 ? 1.808 -0.453 -8.802 1.00 96.75 205 HIS A O 1
ATOM 1560 N N . TRP A 1 206 ? 2.130 -0.189 -6.598 1.00 98.00 206 TRP A N 1
ATOM 1561 C CA . TRP A 1 206 ? 1.311 -1.339 -6.225 1.00 98.00 206 TRP A CA 1
ATOM 1562 C C . TRP A 1 206 ? -0.173 -0.978 -6.250 1.00 98.00 206 TRP A C 1
ATOM 1564 O O . TRP A 1 206 ? -0.543 0.156 -5.965 1.00 98.00 206 TRP A O 1
ATOM 1574 N N . GLU A 1 207 ? -1.010 -1.966 -6.563 1.00 97.56 207 GLU A N 1
ATOM 1575 C CA . GLU A 1 207 ? -2.469 -1.828 -6.578 1.00 97.56 207 GLU A CA 1
ATOM 1576 C C . GLU A 1 207 ? -3.023 -1.407 -5.206 1.00 97.56 207 GLU A C 1
ATOM 1578 O O . GLU A 1 207 ? -3.002 -2.192 -4.246 1.00 97.56 207 GLU A O 1
ATOM 1583 N N . GLU A 1 208 ? -3.580 -0.196 -5.127 1.00 96.81 208 GLU A N 1
ATOM 1584 C CA . GLU A 1 208 ? -4.118 0.375 -3.886 1.00 96.81 208 GLU A CA 1
ATOM 1585 C C . GLU A 1 208 ? -5.217 -0.513 -3.285 1.00 96.81 208 GLU A C 1
ATOM 1587 O O . GLU A 1 208 ? -5.261 -0.720 -2.069 1.00 96.81 208 GLU A O 1
ATOM 1592 N N . ARG A 1 209 ? -6.075 -1.122 -4.121 1.00 97.00 209 ARG A N 1
ATOM 1593 C CA . ARG A 1 209 ? -7.221 -1.928 -3.662 1.00 97.00 209 ARG A CA 1
ATOM 1594 C C . ARG A 1 209 ? -6.835 -3.033 -2.680 1.00 97.00 209 ARG A C 1
ATOM 1596 O O . ARG A 1 209 ? -7.657 -3.390 -1.835 1.00 97.00 209 ARG A O 1
ATOM 1603 N N . ILE A 1 210 ? -5.661 -3.648 -2.832 1.00 97.25 210 ILE A N 1
ATOM 1604 C CA . ILE A 1 210 ? -5.247 -4.815 -2.026 1.00 97.25 210 ILE A CA 1
ATOM 1605 C C . ILE A 1 210 ? -3.988 -4.593 -1.207 1.00 97.25 210 ILE A C 1
ATOM 1607 O O . ILE A 1 210 ? -3.649 -5.471 -0.408 1.00 97.25 210 ILE A O 1
ATOM 1611 N N . PHE A 1 211 ? -3.326 -3.455 -1.391 1.00 97.56 211 PHE A N 1
ATOM 1612 C CA . PHE A 1 211 ? -2.103 -3.127 -0.683 1.00 97.56 211 PHE A CA 1
ATOM 1613 C C . PHE A 1 211 ? -2.181 -1.833 0.123 1.00 97.56 211 PHE A C 1
ATOM 1615 O O . PHE A 1 211 ? -1.161 -1.501 0.695 1.00 97.56 211 PHE A O 1
ATOM 1622 N N . GLU A 1 212 ? -3.321 -1.144 0.274 1.00 94.31 212 GLU A N 1
ATOM 1623 C CA . GLU A 1 212 ? -3.458 -0.077 1.293 1.00 94.31 212 GLU A CA 1
ATOM 1624 C C . GLU A 1 212 ? -2.915 -0.560 2.655 1.00 94.31 212 GLU A C 1
ATOM 1626 O O . GLU A 1 212 ? -3.189 -1.694 3.027 1.00 94.31 212 GLU A O 1
ATOM 1631 N N . PRO A 1 213 ? -2.123 0.200 3.429 1.00 94.50 213 PRO A N 1
ATOM 1632 C CA . PRO A 1 213 ? -1.482 1.477 3.130 1.00 94.50 213 PRO A CA 1
ATOM 1633 C C . PRO A 1 213 ? 0.014 1.309 2.763 1.00 94.50 213 PRO A C 1
ATOM 1635 O O . PRO A 1 213 ? 0.867 2.035 3.267 1.00 94.50 213 PRO A O 1
ATOM 1638 N N . GLU A 1 214 ? 0.397 0.305 1.977 1.00 96.25 214 GLU A N 1
ATOM 1639 C CA . GLU A 1 214 ? 1.786 0.089 1.549 1.00 96.25 214 GLU A CA 1
ATOM 1640 C C . GLU A 1 214 ? 2.336 1.352 0.881 1.00 96.25 214 GLU A C 1
ATOM 1642 O O . GLU A 1 214 ? 1.671 1.993 0.077 1.00 96.25 214 GLU A O 1
ATOM 1647 N N . TYR A 1 215 ? 3.539 1.766 1.264 1.00 94.75 215 TYR A N 1
ATOM 1648 C CA . TYR A 1 215 ? 4.017 3.101 0.921 1.00 94.75 215 TYR A CA 1
ATOM 1649 C C . TYR A 1 215 ? 4.260 3.339 -0.577 1.00 94.75 215 TYR A C 1
ATOM 1651 O O . TYR A 1 215 ? 4.413 4.496 -0.941 1.00 94.75 215 TYR A O 1
ATOM 1659 N N . MET A 1 216 ? 4.306 2.306 -1.425 1.00 96.62 216 MET A N 1
ATOM 1660 C CA . MET A 1 216 ? 4.407 2.394 -2.889 1.00 96.62 216 MET A CA 1
ATOM 1661 C C . MET A 1 216 ? 3.068 2.203 -3.612 1.00 96.62 216 MET A C 1
ATOM 1663 O O . MET A 1 216 ? 3.063 1.975 -4.824 1.00 96.62 216 MET A O 1
ATOM 1667 N N . THR A 1 217 ? 1.934 2.285 -2.918 1.00 95.94 217 THR A N 1
ATOM 1668 C CA . THR A 1 217 ? 0.638 2.522 -3.570 1.00 95.94 217 THR A CA 1
ATOM 1669 C C . THR A 1 217 ? 0.491 4.009 -3.936 1.00 95.94 217 THR A C 1
ATOM 1671 O O . THR A 1 217 ? 1.203 4.849 -3.380 1.00 95.94 217 THR A O 1
ATOM 1674 N N . PRO A 1 218 ? -0.392 4.391 -4.880 1.00 91.81 218 PRO A N 1
ATOM 1675 C CA . PRO A 1 218 ? -0.499 5.781 -5.351 1.00 91.81 218 PRO A CA 1
ATOM 1676 C C . PRO A 1 218 ? -1.185 6.748 -4.362 1.00 91.81 218 PRO A C 1
ATOM 1678 O O . PRO A 1 218 ? -1.345 7.932 -4.675 1.00 91.81 218 PRO A O 1
ATOM 1681 N N . VAL A 1 219 ? -1.647 6.275 -3.196 1.00 89.12 219 VAL A N 1
ATOM 1682 C CA . VAL A 1 219 ? -2.412 7.075 -2.226 1.00 89.12 219 VAL A CA 1
ATOM 1683 C C . VAL A 1 219 ? -1.661 7.191 -0.900 1.00 89.12 219 VAL A C 1
ATOM 1685 O O . VAL A 1 219 ? -1.444 6.205 -0.197 1.00 89.12 219 VAL A O 1
ATOM 1688 N N . ASP A 1 220 ? -1.337 8.429 -0.509 1.00 87.12 220 ASP A N 1
ATOM 1689 C CA . ASP A 1 220 ? -0.860 8.714 0.849 1.00 87.12 220 ASP A CA 1
ATOM 1690 C C . ASP A 1 220 ? -1.967 8.387 1.857 1.00 87.12 220 ASP A C 1
ATOM 1692 O O . ASP A 1 220 ? -3.088 8.907 1.781 1.00 87.12 220 ASP A O 1
ATOM 1696 N N . SER A 1 221 ? -1.655 7.487 2.782 1.00 88.12 221 SER A N 1
ATOM 1697 C CA . SER A 1 221 ? -2.613 6.878 3.695 1.00 88.12 221 SER A CA 1
ATOM 1698 C C . SER A 1 221 ? -2.264 7.226 5.135 1.00 88.12 221 SER A C 1
ATOM 1700 O O . SER A 1 221 ? -1.155 7.635 5.476 1.00 88.12 221 SER A O 1
ATOM 1702 N N . HIS A 1 222 ? -3.221 7.061 6.048 1.00 84.69 222 HIS A N 1
ATOM 1703 C CA . HIS A 1 222 ? -2.913 7.256 7.460 1.00 84.69 222 HIS A CA 1
ATOM 1704 C C . HIS A 1 222 ? -2.016 6.111 7.957 1.00 84.69 222 HIS A C 1
ATOM 1706 O O . HIS A 1 222 ? -2.524 5.036 8.266 1.00 84.69 222 HIS A O 1
ATOM 1712 N N . ARG A 1 223 ? -0.708 6.396 8.086 1.00 83.75 223 ARG A N 1
ATOM 1713 C CA . ARG A 1 223 ? 0.385 5.465 8.441 1.00 83.75 223 ARG A CA 1
ATOM 1714 C C . ARG A 1 223 ? 0.758 4.519 7.297 1.00 83.75 223 ARG A C 1
ATOM 1716 O O . ARG A 1 223 ? 0.478 3.324 7.366 1.00 83.75 223 ARG A O 1
ATOM 1723 N N . ASN A 1 224 ? 1.419 5.052 6.271 1.00 90.62 224 ASN A N 1
ATOM 1724 C CA . ASN A 1 224 ? 1.990 4.215 5.222 1.00 90.62 224 ASN A CA 1
ATOM 1725 C C . ASN A 1 224 ? 2.977 3.187 5.788 1.00 90.62 224 ASN A C 1
ATOM 1727 O O . ASN A 1 224 ? 3.759 3.494 6.686 1.00 90.62 224 ASN A O 1
ATOM 1731 N N . VAL A 1 225 ? 2.927 1.974 5.244 1.00 92.00 225 VAL A N 1
ATOM 1732 C CA . VAL A 1 225 ? 3.706 0.823 5.708 1.00 92.00 225 VAL A CA 1
ATOM 1733 C C . VAL A 1 225 ? 4.831 0.540 4.727 1.00 92.00 225 VAL A C 1
ATOM 1735 O O . VAL A 1 225 ? 4.591 0.252 3.551 1.00 92.00 225 VAL A O 1
ATOM 1738 N N . PHE A 1 226 ? 6.066 0.542 5.220 1.00 91.25 226 PHE A N 1
ATOM 1739 C CA . PHE A 1 226 ? 7.211 0.058 4.463 1.00 91.25 226 PHE A CA 1
ATOM 1740 C C . PHE A 1 226 ? 7.280 -1.466 4.505 1.00 91.25 226 PHE A C 1
ATOM 1742 O O . PHE A 1 226 ? 7.923 -2.062 5.370 1.00 91.25 226 PHE A O 1
ATOM 1749 N N . SER A 1 227 ? 6.582 -2.124 3.587 1.00 94.31 227 SER A N 1
ATOM 1750 C CA . SER A 1 227 ? 6.398 -3.568 3.677 1.00 94.31 227 SER A CA 1
ATOM 1751 C C . SER A 1 227 ? 7.525 -4.371 3.024 1.00 94.31 227 SER A C 1
ATOM 1753 O O . SER A 1 227 ? 8.309 -3.896 2.197 1.00 94.31 227 SER A O 1
ATOM 1755 N N . ALA A 1 228 ? 7.540 -5.669 3.323 1.00 94.88 228 ALA A N 1
ATOM 1756 C CA . ALA A 1 228 ? 8.404 -6.611 2.629 1.00 94.88 228 ALA A CA 1
ATOM 1757 C C . ALA A 1 228 ? 8.071 -6.781 1.132 1.00 94.88 228 ALA A C 1
ATOM 1759 O O . ALA A 1 228 ? 8.900 -7.329 0.406 1.00 94.88 228 ALA A O 1
ATOM 1760 N N . LEU A 1 229 ? 6.912 -6.313 0.648 1.00 97.81 229 LEU A N 1
ATOM 1761 C CA . LEU A 1 229 ? 6.556 -6.357 -0.773 1.00 97.81 229 LEU A CA 1
ATOM 1762 C C . LEU A 1 229 ? 7.530 -5.522 -1.610 1.00 97.81 229 LEU A C 1
ATOM 1764 O O . LEU A 1 229 ? 8.111 -6.014 -2.579 1.00 97.81 229 LEU A O 1
ATOM 1768 N N . THR A 1 230 ? 7.762 -4.275 -1.210 1.00 97.69 230 THR A N 1
ATOM 1769 C CA . THR A 1 230 ? 8.658 -3.375 -1.943 1.00 97.69 230 THR A CA 1
ATOM 1770 C C . THR A 1 230 ? 10.126 -3.766 -1.772 1.00 97.69 230 THR A C 1
ATOM 1772 O O . THR A 1 230 ? 10.908 -3.704 -2.722 1.00 97.69 230 THR A O 1
ATOM 1775 N N . LEU A 1 231 ? 10.509 -4.296 -0.607 1.00 96.19 231 LEU A N 1
ATOM 1776 C CA . LEU A 1 231 ? 11.826 -4.919 -0.439 1.00 96.19 231 LEU A CA 1
ATOM 1777 C C . LEU A 1 231 ? 12.011 -6.141 -1.351 1.00 96.19 231 LEU A C 1
ATOM 1779 O O . LEU A 1 231 ? 13.099 -6.345 -1.893 1.00 96.19 231 LEU A O 1
ATOM 1783 N N . ALA A 1 232 ? 10.964 -6.948 -1.550 1.00 96.88 232 ALA A N 1
ATOM 1784 C CA . ALA A 1 232 ? 10.998 -8.076 -2.474 1.00 96.88 232 ALA A CA 1
ATOM 1785 C C . ALA A 1 232 ? 11.211 -7.614 -3.919 1.00 96.88 232 ALA A C 1
ATOM 1787 O O . ALA A 1 232 ? 12.002 -8.235 -4.629 1.00 96.88 232 ALA A O 1
ATOM 1788 N N . PHE A 1 233 ? 10.579 -6.508 -4.332 1.00 98.00 233 PHE A N 1
ATOM 1789 C CA . PHE A 1 233 ? 10.865 -5.866 -5.617 1.00 98.00 233 PHE A CA 1
ATOM 1790 C C . PHE A 1 233 ? 12.339 -5.479 -5.737 1.00 98.00 233 PHE A C 1
ATOM 1792 O O . PHE A 1 233 ? 12.986 -5.833 -6.725 1.00 98.00 233 PHE A O 1
ATOM 1799 N N . PHE A 1 234 ? 12.880 -4.775 -4.739 1.00 97.12 234 PHE A N 1
ATOM 1800 C CA . PHE A 1 234 ? 14.265 -4.316 -4.787 1.00 97.12 234 PHE A CA 1
ATOM 1801 C C . PHE A 1 234 ? 15.244 -5.475 -4.914 1.00 97.12 234 PHE A C 1
ATOM 1803 O O . PHE A 1 234 ? 16.178 -5.387 -5.710 1.00 97.12 234 PHE A O 1
ATOM 1810 N N . GLU A 1 235 ? 15.017 -6.580 -4.212 1.00 95.44 235 GLU A N 1
ATOM 1811 C CA . GLU A 1 235 ? 15.868 -7.745 -4.402 1.00 95.44 235 GLU A CA 1
ATOM 1812 C C . GLU A 1 235 ? 15.663 -8.411 -5.773 1.00 95.44 235 GLU A C 1
ATOM 1814 O O . GLU A 1 235 ? 16.628 -8.716 -6.477 1.00 95.44 235 GLU A O 1
ATOM 1819 N N . ASP A 1 236 ? 14.415 -8.612 -6.200 1.00 97.50 236 ASP A N 1
ATOM 1820 C CA . ASP A 1 236 ? 14.119 -9.246 -7.486 1.00 97.50 236 ASP A CA 1
ATOM 1821 C C . ASP A 1 236 ? 14.585 -8.419 -8.693 1.00 97.50 236 ASP A C 1
ATOM 1823 O O . ASP A 1 236 ? 14.780 -8.983 -9.778 1.00 97.50 236 ASP A O 1
ATOM 1827 N N . SER A 1 237 ? 14.792 -7.111 -8.515 1.00 97.31 237 SER A N 1
ATOM 1828 C CA . SER A 1 237 ? 15.346 -6.216 -9.533 1.00 97.31 237 SER A CA 1
ATOM 1829 C C . SER A 1 237 ? 16.742 -6.631 -9.997 1.00 97.31 237 SER A C 1
ATOM 1831 O O . SER A 1 237 ? 17.112 -6.358 -11.141 1.00 97.31 237 SER A O 1
ATOM 1833 N N . GLY A 1 238 ? 17.500 -7.316 -9.132 1.00 95.94 238 GLY A N 1
ATOM 1834 C CA . GLY A 1 238 ? 18.902 -7.661 -9.357 1.00 95.94 238 GLY A CA 1
ATOM 1835 C C . GLY A 1 238 ? 19.867 -6.486 -9.161 1.00 95.94 238 GLY A C 1
ATOM 1836 O O . GLY A 1 238 ? 21.059 -6.629 -9.422 1.00 95.94 238 GLY A O 1
ATOM 1837 N N . TRP A 1 239 ? 19.375 -5.327 -8.717 1.00 94.88 239 TRP A N 1
ATOM 1838 C CA . TRP A 1 239 ? 20.173 -4.118 -8.489 1.00 94.88 239 TRP A CA 1
ATOM 1839 C C . TRP A 1 239 ? 20.585 -3.922 -7.037 1.00 94.88 239 TRP A C 1
ATOM 1841 O O . TRP A 1 239 ? 21.585 -3.258 -6.764 1.00 94.88 239 TRP A O 1
ATOM 1851 N N . TYR A 1 240 ? 19.803 -4.483 -6.119 1.00 93.69 240 TYR A N 1
ATOM 1852 C CA . TYR A 1 240 ? 19.911 -4.234 -4.694 1.00 93.69 240 TYR A CA 1
ATOM 1853 C C . TYR A 1 240 ? 19.870 -5.542 -3.920 1.00 93.69 240 TYR A C 1
ATOM 1855 O O . TYR A 1 240 ? 19.311 -6.540 -4.375 1.00 93.69 240 TYR A O 1
ATOM 1863 N N . ARG A 1 241 ? 20.440 -5.504 -2.716 1.00 91.69 241 ARG A N 1
ATOM 1864 C CA . ARG A 1 241 ? 20.228 -6.528 -1.701 1.00 91.69 241 ARG A CA 1
ATOM 1865 C C . ARG A 1 241 ? 19.411 -5.906 -0.582 1.00 91.69 241 ARG A C 1
ATOM 1867 O O . ARG A 1 241 ? 19.901 -5.018 0.112 1.00 91.69 241 ARG A O 1
ATOM 1874 N N . ALA A 1 242 ? 18.165 -6.330 -0.463 1.00 89.69 242 ALA A N 1
ATOM 1875 C CA . ALA A 1 242 ? 17.246 -5.821 0.533 1.00 89.69 242 ALA A CA 1
ATOM 1876 C C . ALA A 1 242 ? 17.551 -6.424 1.911 1.00 89.69 242 ALA A C 1
ATOM 1878 O O . ALA A 1 242 ? 18.125 -7.509 2.030 1.00 89.69 242 ALA A O 1
ATOM 1879 N N . ILE A 1 243 ? 17.142 -5.713 2.962 1.00 85.88 243 ILE A N 1
ATOM 1880 C CA . ILE A 1 243 ? 17.239 -6.159 4.354 1.00 85.88 243 ILE A CA 1
ATOM 1881 C C . ILE A 1 243 ? 15.813 -6.453 4.851 1.00 85.88 243 ILE A C 1
ATOM 1883 O O . ILE A 1 243 ? 15.135 -5.549 5.335 1.00 85.88 243 ILE A O 1
ATOM 1887 N N . PRO A 1 244 ? 15.331 -7.707 4.740 1.00 78.06 244 PRO A N 1
ATOM 1888 C CA . PRO A 1 244 ? 13.980 -8.115 5.138 1.00 78.06 244 PRO A CA 1
ATOM 1889 C C . PRO A 1 244 ? 13.552 -7.705 6.543 1.00 78.06 244 PRO A C 1
ATOM 1891 O O . PRO A 1 244 ? 12.386 -7.410 6.774 1.00 78.06 244 PRO A O 1
ATOM 1894 N N . SER A 1 245 ? 14.492 -7.676 7.488 1.00 80.44 245 SER A N 1
ATOM 1895 C CA . SER A 1 245 ? 14.213 -7.336 8.883 1.00 80.44 245 SER A CA 1
ATOM 1896 C C . SER A 1 245 ? 13.846 -5.867 9.098 1.00 80.44 245 SER A C 1
ATOM 1898 O O . SER A 1 245 ? 13.438 -5.525 10.201 1.00 80.44 245 SER A O 1
ATOM 1900 N N . ALA A 1 246 ? 14.029 -5.008 8.090 1.00 83.38 246 ALA A N 1
ATOM 1901 C CA . ALA A 1 246 ? 13.584 -3.617 8.110 1.00 83.38 246 ALA A CA 1
ATOM 1902 C C . ALA A 1 246 ? 12.114 -3.455 7.681 1.00 83.38 246 ALA A C 1
ATOM 1904 O O . ALA A 1 246 ? 11.582 -2.353 7.764 1.00 83.38 246 ALA A O 1
ATOM 1905 N N . ALA A 1 247 ? 11.472 -4.527 7.199 1.00 88.06 247 ALA A N 1
ATOM 1906 C CA . ALA A 1 247 ? 10.075 -4.496 6.801 1.00 88.06 247 ALA A CA 1
ATOM 1907 C C . ALA A 1 247 ? 9.152 -4.272 8.000 1.00 88.06 247 ALA A C 1
ATOM 1909 O O . ALA A 1 247 ? 9.254 -4.947 9.026 1.00 88.06 247 ALA A O 1
ATOM 1910 N N . GLU A 1 248 ? 8.180 -3.397 7.808 1.00 89.25 248 GLU A N 1
ATOM 1911 C CA . GLU A 1 248 ? 6.997 -3.297 8.641 1.00 89.25 248 GLU A CA 1
ATOM 1912 C C . GLU A 1 248 ? 5.948 -4.320 8.187 1.00 89.25 248 GLU A C 1
ATOM 1914 O O . GLU A 1 248 ? 5.884 -4.736 7.022 1.00 89.25 248 GLU A O 1
ATOM 1919 N N . ARG A 1 249 ? 5.101 -4.750 9.124 1.00 90.06 249 ARG A N 1
ATOM 1920 C CA . ARG A 1 249 ? 4.021 -5.691 8.831 1.00 90.06 249 ARG A CA 1
ATOM 1921 C C . ARG A 1 249 ? 2.882 -4.972 8.116 1.00 90.06 249 ARG A C 1
ATOM 1923 O O . ARG A 1 249 ? 2.240 -4.091 8.682 1.00 90.06 249 ARG A O 1
ATOM 1930 N N . LEU A 1 250 ? 2.577 -5.412 6.900 1.00 93.56 250 LEU A N 1
ATOM 1931 C CA . LEU A 1 250 ? 1.354 -5.025 6.208 1.00 93.56 250 LEU A CA 1
ATOM 1932 C C . LEU A 1 250 ? 0.201 -5.876 6.752 1.00 93.56 250 LEU A C 1
ATOM 1934 O O . LEU A 1 250 ? 0.218 -7.093 6.615 1.00 93.56 250 LEU A O 1
ATOM 1938 N N . HIS A 1 251 ? -0.782 -5.258 7.405 1.00 94.19 251 HIS A N 1
ATOM 1939 C CA . HIS A 1 251 ? -1.939 -5.979 7.962 1.00 94.19 251 HIS A CA 1
ATOM 1940 C C . HIS A 1 251 ? -3.074 -6.158 6.948 1.00 94.19 251 HIS A C 1
ATOM 1942 O O . HIS A 1 251 ? -3.848 -7.115 7.020 1.00 94.19 251 HIS A O 1
ATOM 1948 N N . PHE A 1 252 ? -3.205 -5.222 6.013 1.00 96.00 252 PHE A N 1
ATOM 1949 C CA . PHE A 1 252 ? -4.304 -5.200 5.062 1.00 96.00 252 PHE A CA 1
ATOM 1950 C C . PHE A 1 252 ? -4.204 -6.358 4.077 1.00 96.00 252 PHE A C 1
ATOM 1952 O O . PHE A 1 252 ? -3.156 -6.610 3.487 1.00 96.00 252 PHE A O 1
ATOM 1959 N N . GLY A 1 253 ? -5.291 -7.108 3.925 1.00 96.25 253 GLY A N 1
ATOM 1960 C CA . GLY A 1 253 ? -5.319 -8.301 3.084 1.00 96.25 253 GLY A CA 1
ATOM 1961 C C . GLY A 1 253 ? -4.626 -9.527 3.687 1.00 96.25 253 GLY A C 1
ATOM 1962 O O . GLY A 1 253 ? -4.786 -10.630 3.158 1.00 96.25 253 GLY A O 1
ATOM 1963 N N . GLU A 1 254 ? -3.931 -9.391 4.819 1.00 94.56 254 GLU A N 1
ATOM 1964 C CA . GLU A 1 254 ? -3.199 -10.500 5.423 1.00 94.56 254 GLU A CA 1
ATOM 1965 C C . GLU A 1 254 ? -4.154 -11.656 5.781 1.00 94.56 254 GLU A C 1
ATOM 1967 O O . GLU A 1 254 ? -5.182 -11.476 6.445 1.00 94.56 254 GLU A O 1
ATOM 1972 N N . ASN A 1 255 ? -3.825 -12.865 5.323 1.00 94.06 255 ASN A N 1
ATOM 1973 C CA . ASN A 1 255 ? -4.595 -14.098 5.491 1.00 94.06 255 ASN A CA 1
ATOM 1974 C C . ASN A 1 255 ? -6.054 -14.037 4.989 1.00 94.06 255 ASN A C 1
ATOM 1976 O O . ASN A 1 255 ? -6.887 -14.837 5.425 1.00 94.06 255 ASN A O 1
ATOM 1980 N N . ARG A 1 256 ? -6.397 -13.120 4.073 1.00 95.94 256 ARG A N 1
ATOM 1981 C CA . ARG A 1 256 ? -7.776 -12.976 3.556 1.00 95.94 256 ARG A CA 1
ATOM 1982 C C . ARG A 1 256 ? -8.149 -13.957 2.446 1.00 95.94 256 ARG A C 1
ATOM 1984 O O . ARG A 1 256 ? -9.317 -14.043 2.070 1.00 95.94 256 ARG A O 1
ATOM 1991 N N . GLY A 1 257 ? -7.190 -14.746 1.977 1.00 97.31 257 GLY A N 1
ATOM 1992 C CA . GLY A 1 257 ? -7.375 -15.765 0.956 1.00 97.31 257 GLY A CA 1
ATOM 1993 C C . GLY A 1 257 ? -7.485 -15.190 -0.454 1.00 97.31 257 GLY A C 1
ATOM 1994 O O . GLY A 1 257 ? -7.526 -13.982 -0.678 1.00 97.31 257 GLY A O 1
ATOM 1995 N N . CYS A 1 258 ? -7.562 -16.094 -1.430 1.00 97.38 258 CYS A N 1
ATOM 1996 C CA . CYS A 1 258 ? -7.530 -15.744 -2.850 1.00 97.38 258 CYS A CA 1
ATOM 1997 C C . CYS A 1 258 ? -8.648 -14.783 -3.266 1.00 97.38 258 CYS A C 1
ATOM 1999 O O . CYS A 1 258 ? -8.396 -13.867 -4.038 1.00 97.38 258 CYS A O 1
ATOM 2001 N N . ALA A 1 259 ? -9.856 -14.950 -2.715 1.00 97.12 259 ALA A N 1
ATOM 2002 C CA . ALA A 1 259 ? -11.007 -14.134 -3.089 1.00 97.12 259 ALA A CA 1
ATOM 2003 C C . ALA A 1 259 ? -10.797 -12.639 -2.803 1.00 97.12 259 ALA A C 1
ATOM 2005 O O . ALA A 1 259 ? -11.284 -11.803 -3.553 1.00 97.12 259 ALA A O 1
ATOM 2006 N N . PHE A 1 260 ? -10.041 -12.293 -1.758 1.00 97.94 260 PHE A N 1
ATOM 2007 C CA . PHE A 1 260 ? -9.686 -10.903 -1.478 1.00 97.94 260 PHE A CA 1
ATOM 2008 C C . PHE A 1 260 ? -8.830 -10.298 -2.599 1.00 97.94 260 PHE A C 1
ATOM 2010 O O . PHE A 1 260 ? -9.068 -9.176 -3.044 1.00 97.94 260 PHE A O 1
ATOM 2017 N N . ALA A 1 261 ? -7.856 -11.070 -3.082 1.00 96.69 261 ALA A N 1
ATOM 2018 C CA . ALA A 1 261 ? -6.935 -10.635 -4.117 1.00 96.69 261 ALA A CA 1
ATOM 2019 C C . ALA A 1 261 ? -7.563 -10.658 -5.521 1.00 96.69 261 ALA A C 1
ATOM 2021 O O . ALA A 1 261 ? -7.286 -9.758 -6.299 1.00 96.69 261 ALA A O 1
ATOM 2022 N N . THR A 1 262 ? -8.416 -11.631 -5.858 1.00 96.19 262 THR A N 1
ATOM 2023 C CA . THR A 1 262 ? -8.847 -11.850 -7.255 1.00 96.19 262 THR A CA 1
ATOM 2024 C C . THR A 1 262 ? -10.284 -11.431 -7.560 1.00 96.19 262 THR A C 1
ATOM 2026 O O . THR A 1 262 ? -10.602 -11.146 -8.714 1.00 96.19 262 THR A O 1
ATOM 2029 N N . GLU A 1 263 ? -11.175 -11.384 -6.567 1.00 96.25 263 GLU A N 1
ATOM 2030 C CA . GLU A 1 263 ? -12.589 -11.047 -6.778 1.00 96.25 263 GLU A CA 1
ATOM 2031 C C . GLU A 1 263 ? -12.862 -9.552 -6.578 1.00 96.25 263 GLU A C 1
ATOM 2033 O O . GLU A 1 263 ? -12.061 -8.806 -6.013 1.00 96.25 263 GLU A O 1
ATOM 2038 N N . LYS A 1 264 ? -14.037 -9.093 -7.025 1.00 97.25 264 LYS A N 1
ATOM 2039 C CA . LYS A 1 264 ? -14.503 -7.735 -6.716 1.00 97.25 264 LYS A CA 1
ATOM 2040 C C . LYS A 1 264 ? -14.631 -7.555 -5.203 1.00 97.25 264 LYS A C 1
ATOM 2042 O O . LYS A 1 264 ? -15.243 -8.388 -4.540 1.00 97.25 264 LYS A O 1
ATOM 2047 N N . CYS A 1 265 ? -14.156 -6.423 -4.682 1.00 97.62 265 CYS A N 1
ATOM 2048 C CA . CYS A 1 265 ? -14.213 -6.091 -3.252 1.00 97.62 265 CYS A CA 1
ATOM 2049 C C . CYS A 1 265 ? -15.628 -6.162 -2.659 1.00 97.62 265 CYS A C 1
ATOM 2051 O O . CYS A 1 265 ? -15.814 -6.502 -1.491 1.00 97.62 265 CYS A O 1
ATOM 2053 N N . ILE A 1 266 ? -16.643 -5.863 -3.470 1.00 98.00 2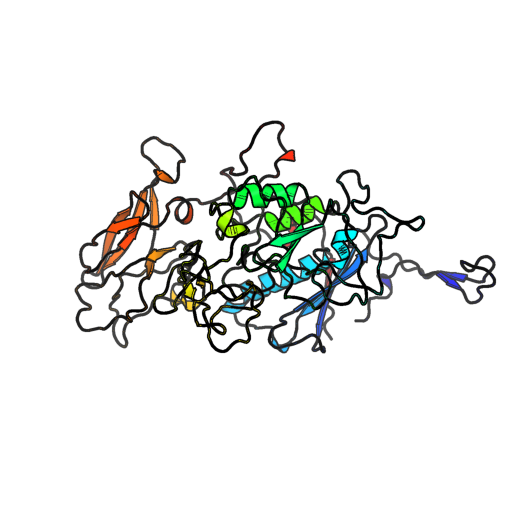66 ILE A N 1
ATOM 2054 C CA . ILE A 1 266 ? -18.053 -6.008 -3.129 1.00 98.00 266 ILE A CA 1
ATOM 2055 C C . ILE A 1 266 ? -18.744 -6.711 -4.295 1.00 98.00 266 ILE A C 1
ATOM 2057 O O . ILE A 1 266 ? -18.610 -6.318 -5.456 1.00 98.00 266 ILE A O 1
ATOM 2061 N N . ASN A 1 267 ? -19.514 -7.749 -3.981 1.00 95.62 267 ASN A N 1
ATOM 2062 C CA . ASN A 1 267 ? -20.297 -8.468 -4.972 1.00 95.62 267 ASN A CA 1
ATOM 2063 C C . ASN A 1 267 ? -21.399 -7.543 -5.542 1.00 95.62 267 ASN A C 1
ATOM 2065 O O . ASN A 1 267 ? -22.245 -7.079 -4.771 1.00 95.62 267 ASN A O 1
ATOM 2069 N N . PRO A 1 268 ? -21.431 -7.300 -6.867 1.00 94.38 268 PRO A N 1
ATOM 2070 C CA . PRO A 1 268 ? -22.340 -6.336 -7.488 1.00 94.38 268 PRO A CA 1
ATOM 2071 C C . PRO A 1 268 ? -23.810 -6.764 -7.499 1.00 94.38 268 PRO A C 1
ATOM 2073 O O . PRO A 1 268 ? -24.674 -5.909 -7.686 1.00 94.38 268 PRO A O 1
ATOM 2076 N N . ASP A 1 269 ? -24.102 -8.048 -7.283 1.00 93.88 269 ASP A N 1
ATOM 2077 C CA . ASP A 1 269 ? -25.464 -8.585 -7.239 1.00 93.88 269 ASP A CA 1
ATOM 2078 C C . ASP A 1 269 ? -26.029 -8.542 -5.815 1.00 93.88 269 ASP A C 1
ATOM 2080 O O . ASP A 1 269 ? -27.196 -8.212 -5.606 1.00 93.88 269 ASP A O 1
ATOM 2084 N N . THR A 1 270 ? -25.200 -8.856 -4.813 1.00 95.00 270 THR A N 1
ATOM 2085 C CA . THR A 1 270 ? -25.645 -8.949 -3.413 1.00 95.00 270 THR A CA 1
ATOM 2086 C C . THR A 1 270 ? -25.311 -7.719 -2.574 1.00 95.00 270 THR A C 1
ATOM 2088 O O . THR A 1 270 ? -25.797 -7.614 -1.449 1.00 95.00 270 THR A O 1
ATOM 2091 N N . GLY A 1 271 ? -24.432 -6.833 -3.051 1.00 95.06 271 GLY A N 1
ATOM 2092 C CA . GLY A 1 271 ? -23.896 -5.703 -2.287 1.00 95.06 271 GLY A CA 1
ATOM 2093 C C . GLY A 1 271 ? -23.095 -6.119 -1.048 1.00 95.06 271 GLY A C 1
ATOM 2094 O O . GLY A 1 271 ? -23.004 -5.347 -0.098 1.00 95.06 271 GLY A O 1
ATOM 2095 N N . LYS A 1 272 ? -22.560 -7.349 -1.019 1.00 96.31 272 LYS A N 1
ATOM 2096 C CA . LYS A 1 272 ? -21.800 -7.876 0.126 1.00 96.31 272 LYS A CA 1
ATOM 2097 C C . LYS A 1 272 ? -20.309 -7.735 -0.126 1.00 96.31 272 LYS A C 1
ATOM 2099 O O . LYS A 1 272 ? -19.831 -8.150 -1.177 1.00 96.31 272 LYS A O 1
ATOM 2104 N N . SER A 1 273 ? -19.605 -7.182 0.854 1.00 96.88 273 SER A N 1
ATOM 2105 C CA . SER A 1 273 ? -18.147 -7.097 0.856 1.00 96.88 273 SER A CA 1
ATOM 2106 C C . SER A 1 273 ? -17.507 -8.479 1.012 1.00 96.88 273 SER A C 1
ATOM 2108 O O . SER A 1 273 ? -18.018 -9.310 1.768 1.00 96.88 273 SER A O 1
ATOM 2110 N N . VAL A 1 274 ? -16.385 -8.713 0.326 1.00 97.12 274 VAL A N 1
ATOM 2111 C CA . VAL A 1 274 ? -15.545 -9.911 0.523 1.00 97.12 274 VAL A CA 1
ATOM 2112 C C . VAL A 1 274 ? -14.824 -9.885 1.875 1.00 97.12 274 VAL A C 1
ATOM 2114 O O . VAL A 1 274 ? -14.524 -10.939 2.431 1.00 97.12 274 VAL A O 1
ATOM 2117 N N . ALA A 1 275 ? -14.594 -8.691 2.430 1.00 96.75 275 ALA A N 1
ATOM 2118 C CA . ALA A 1 275 ? -13.979 -8.467 3.735 1.00 96.75 275 ALA A CA 1
ATOM 2119 C C . ALA A 1 275 ? -14.494 -7.143 4.326 1.00 96.75 275 ALA A C 1
ATOM 2121 O O . ALA A 1 275 ? -14.000 -6.072 3.989 1.00 96.75 275 ALA A O 1
ATOM 2122 N N . ALA A 1 276 ? -15.518 -7.201 5.185 1.00 94.69 276 ALA A N 1
ATOM 2123 C CA . ALA A 1 276 ? -16.244 -6.013 5.662 1.00 94.69 276 ALA A CA 1
ATOM 2124 C C . ALA A 1 276 ? -15.423 -5.064 6.559 1.00 94.69 276 ALA A C 1
ATOM 2126 O O . ALA A 1 276 ? -15.777 -3.896 6.712 1.00 94.69 276 ALA A O 1
ATOM 2127 N N . ASP A 1 277 ? -14.343 -5.562 7.159 1.00 93.31 277 ASP A N 1
ATOM 2128 C CA . ASP A 1 277 ? -13.369 -4.770 7.910 1.00 93.31 277 ASP A CA 1
ATOM 2129 C C . ASP A 1 277 ? -12.388 -4.014 7.000 1.00 93.31 277 ASP A C 1
ATOM 2131 O O . ASP A 1 277 ? -11.838 -3.013 7.438 1.00 93.31 277 ASP A O 1
ATOM 2135 N N . HIS A 1 278 ? -12.257 -4.413 5.731 1.00 96.62 278 HIS A N 1
ATOM 2136 C CA . HIS A 1 278 ? -11.439 -3.735 4.718 1.00 96.62 278 HIS A CA 1
ATOM 2137 C C . HIS A 1 278 ? -12.315 -2.865 3.816 1.00 96.62 278 HIS A C 1
ATOM 2139 O O . HIS A 1 278 ? -12.169 -1.649 3.787 1.00 96.62 278 HIS A O 1
ATOM 2145 N N . PHE A 1 279 ? -13.283 -3.484 3.131 1.00 97.69 279 PHE A N 1
ATOM 2146 C CA . PHE A 1 279 ? -14.164 -2.819 2.176 1.00 97.69 279 PHE A CA 1
ATOM 2147 C C . PHE A 1 279 ? -15.547 -2.578 2.771 1.00 97.69 279 PHE A C 1
ATOM 2149 O O . PHE A 1 279 ? -16.248 -3.518 3.167 1.00 97.69 279 PHE A O 1
ATOM 2156 N N . CYS A 1 280 ? -15.965 -1.319 2.790 1.00 96.56 280 CYS A N 1
ATOM 2157 C CA . CYS A 1 280 ? -17.166 -0.868 3.475 1.00 96.56 280 CYS A CA 1
ATOM 2158 C C . CYS A 1 280 ? -18.331 -0.615 2.512 1.00 96.56 280 CYS A C 1
ATOM 2160 O O . CYS A 1 280 ? -18.184 -0.066 1.428 1.00 96.56 280 CYS A O 1
ATOM 2162 N N . THR A 1 281 ? -19.549 -0.976 2.911 1.00 96.19 281 THR A N 1
ATOM 2163 C CA . THR A 1 281 ? -20.752 -0.807 2.069 1.00 96.19 281 THR A CA 1
ATOM 2164 C C . THR A 1 281 ? -21.599 0.417 2.452 1.00 96.19 281 THR A C 1
ATOM 2166 O O . THR A 1 281 ? -22.566 0.763 1.757 1.00 96.19 281 THR A O 1
ATOM 2169 N N . SER A 1 282 ? -21.254 1.066 3.567 1.00 93.38 282 SER A N 1
ATOM 2170 C CA . SER A 1 282 ? -21.965 2.198 4.172 1.00 93.38 282 SER A CA 1
ATOM 2171 C C . SER A 1 282 ? -21.051 3.002 5.096 1.00 93.38 282 SER A C 1
ATOM 2173 O O . SER A 1 282 ? -20.211 2.420 5.773 1.00 93.38 282 SER A O 1
ATOM 2175 N N . ASP A 1 283 ? -21.311 4.301 5.223 1.00 92.38 283 ASP A N 1
ATOM 2176 C CA . ASP A 1 283 ? -20.643 5.236 6.142 1.00 92.38 283 ASP A CA 1
ATOM 2177 C C . ASP A 1 283 ? -21.425 5.461 7.455 1.00 92.38 283 ASP A C 1
ATOM 2179 O O . ASP A 1 283 ? -21.188 6.419 8.193 1.00 92.38 283 ASP A O 1
ATOM 2183 N N . SER A 1 284 ? -22.404 4.601 7.753 1.00 90.94 284 SER A N 1
ATOM 2184 C CA . SER A 1 284 ? -23.286 4.741 8.918 1.00 90.94 284 SER A CA 1
ATOM 2185 C C . SER A 1 284 ? -22.628 4.383 10.251 1.00 90.94 284 SER A C 1
ATOM 2187 O O . SER A 1 284 ? -23.228 4.625 11.297 1.00 90.94 284 SER A O 1
ATOM 2189 N N . ALA A 1 285 ? -21.438 3.787 10.225 1.00 88.88 285 ALA A N 1
ATOM 2190 C CA . ALA A 1 285 ? -20.655 3.437 11.399 1.00 88.88 285 ALA A CA 1
ATOM 2191 C C . ALA A 1 285 ? -19.162 3.606 11.099 1.00 88.88 285 ALA A C 1
ATOM 2193 O O . ALA A 1 285 ? -18.716 3.326 9.988 1.00 88.88 285 ALA A O 1
ATOM 2194 N N . GLU A 1 286 ? -18.415 4.068 12.095 1.00 92.00 286 GLU A N 1
ATOM 2195 C CA . GLU A 1 286 ? -16.955 4.002 12.107 1.00 92.00 286 GLU A CA 1
ATOM 2196 C C . GLU A 1 286 ? -16.504 2.557 12.348 1.00 92.00 286 GLU A C 1
ATOM 2198 O O . GLU A 1 286 ? -17.222 1.759 12.961 1.00 92.00 286 GLU A O 1
ATOM 2203 N N . SER A 1 287 ? -15.294 2.244 11.898 1.00 94.50 287 SER A N 1
ATOM 2204 C CA . SER A 1 287 ? -14.618 0.974 12.152 1.00 94.50 287 SER A CA 1
ATOM 2205 C C . SER A 1 287 ? -13.269 1.241 12.842 1.00 94.50 287 SER A C 1
ATOM 2207 O O . SER A 1 287 ? -13.032 2.326 13.390 1.00 94.50 287 SER A O 1
ATOM 2209 N N . CYS A 1 288 ? -12.423 0.222 12.921 1.00 96.06 288 CYS A N 1
ATOM 2210 C CA . CYS A 1 288 ? -11.006 0.354 13.232 1.00 96.06 288 CYS A CA 1
ATOM 2211 C C . CYS A 1 288 ? -10.203 0.167 11.945 1.00 96.06 288 CYS A C 1
ATOM 2213 O O . CYS A 1 288 ? -10.662 -0.529 11.033 1.00 96.06 288 CYS A O 1
ATOM 2215 N N . SER A 1 289 ? -9.027 0.786 11.853 1.00 95.56 289 SER A N 1
ATOM 2216 C CA . SER A 1 289 ? -8.046 0.385 10.845 1.00 95.56 289 SER A CA 1
ATOM 2217 C C . SER A 1 289 ? -7.655 -1.078 11.078 1.00 95.56 289 SER A C 1
ATOM 2219 O O . SER A 1 289 ? -7.780 -1.597 12.192 1.00 95.56 289 SER A O 1
ATOM 2221 N N . VAL A 1 290 ? -7.227 -1.771 10.025 1.00 94.19 290 VAL A N 1
ATOM 2222 C CA . VAL A 1 290 ? -6.956 -3.221 10.068 1.00 94.19 290 VAL A CA 1
ATOM 2223 C C . VAL A 1 290 ? -5.830 -3.603 11.037 1.00 94.19 290 VAL A C 1
ATOM 2225 O O . VAL A 1 290 ? -5.863 -4.688 11.610 1.00 94.19 290 VAL A O 1
ATOM 2228 N N . ASP A 1 291 ? -4.887 -2.691 11.282 1.00 92.88 291 ASP A N 1
ATOM 2229 C CA . ASP A 1 291 ? -3.801 -2.791 12.272 1.00 92.88 291 ASP A CA 1
ATOM 2230 C C . ASP A 1 291 ? -4.245 -2.421 13.709 1.00 92.88 291 ASP A C 1
ATOM 2232 O O . ASP A 1 291 ? -3.453 -2.433 14.663 1.00 92.88 291 ASP A O 1
ATOM 2236 N N . ALA A 1 292 ? -5.514 -2.026 13.857 1.00 95.12 292 ALA A N 1
ATOM 2237 C CA . ALA A 1 292 ? -6.125 -1.470 15.055 1.00 95.12 292 ALA A CA 1
ATOM 2238 C C . ALA A 1 292 ? -5.393 -0.244 15.637 1.00 95.12 292 ALA A C 1
ATOM 2240 O O . ALA A 1 292 ? -5.641 0.118 16.785 1.00 95.12 292 ALA A O 1
ATOM 2241 N N . GLY A 1 293 ? -4.487 0.407 14.903 1.00 93.94 293 GLY A N 1
ATOM 2242 C CA . GLY A 1 293 ? -3.754 1.585 15.379 1.00 93.94 293 GLY A CA 1
ATOM 2243 C C . GLY A 1 293 ? -4.629 2.833 15.477 1.00 93.94 293 GLY A C 1
ATOM 2244 O O . GLY A 1 293 ? -4.358 3.739 16.267 1.00 93.94 293 GLY A O 1
ATOM 2245 N N . SER A 1 294 ? -5.718 2.864 14.718 1.00 95.94 294 SER A N 1
ATOM 2246 C CA . SER A 1 294 ? -6.621 3.998 14.653 1.00 95.94 294 SER A CA 1
ATOM 2247 C C . SER A 1 294 ? -8.067 3.553 14.484 1.00 95.94 294 SER A C 1
ATOM 2249 O O . SER A 1 294 ? -8.393 2.411 14.148 1.00 95.94 294 SER A O 1
ATOM 2251 N N . ARG A 1 295 ? -8.964 4.494 14.720 1.00 96.50 295 ARG A N 1
ATOM 2252 C CA . ARG A 1 295 ? -10.329 4.431 14.210 1.00 96.50 295 ARG A CA 1
ATOM 2253 C C . ARG A 1 295 ? -10.307 4.684 12.715 1.00 96.50 295 ARG A C 1
ATOM 2255 O O . ARG A 1 295 ? -9.476 5.452 12.239 1.00 96.50 295 ARG A O 1
ATOM 2262 N N . SER A 1 296 ? -11.261 4.103 12.004 1.00 96.12 296 SER A N 1
ATOM 2263 C CA . SER A 1 296 ? -11.380 4.263 10.562 1.00 96.12 296 SER A CA 1
ATOM 2264 C C . SER A 1 296 ? -12.750 4.762 10.131 1.00 96.12 296 SER A C 1
ATOM 2266 O O . SER A 1 296 ? -13.765 4.596 10.821 1.00 96.12 296 SER A O 1
ATOM 2268 N N . VAL A 1 297 ? -12.758 5.386 8.959 1.00 95.25 297 VAL A N 1
ATOM 2269 C CA . VAL A 1 297 ? -13.950 5.875 8.272 1.00 95.25 297 VAL A CA 1
ATOM 2270 C C . VAL A 1 297 ? -14.073 5.214 6.908 1.00 95.25 297 VAL A C 1
ATOM 2272 O O . VAL A 1 297 ? -13.084 4.863 6.272 1.00 95.25 297 VAL A O 1
ATOM 2275 N N . CYS A 1 298 ? -15.311 5.057 6.455 1.00 96.19 298 CYS A N 1
ATOM 2276 C CA . CYS A 1 298 ? -15.596 4.500 5.144 1.00 96.19 298 CYS A CA 1
ATOM 2277 C C . CYS A 1 298 ? -15.400 5.564 4.052 1.00 96.19 298 CYS A C 1
ATOM 2279 O O . CYS A 1 298 ? -16.060 6.603 4.092 1.00 96.19 298 CYS A O 1
ATOM 2281 N N . THR A 1 299 ? -14.570 5.290 3.043 1.00 95.69 299 THR A N 1
ATOM 2282 C CA . THR A 1 299 ? -14.287 6.205 1.913 1.00 95.69 299 THR A CA 1
ATOM 2283 C C . THR A 1 299 ? -15.379 6.227 0.840 1.00 95.69 299 THR A C 1
ATOM 2285 O O . THR A 1 299 ? -15.192 6.745 -0.263 1.00 95.69 299 THR A O 1
ATOM 2288 N N . ILE A 1 300 ? -16.547 5.657 1.139 1.00 96.25 300 ILE A N 1
ATOM 2289 C CA . ILE A 1 300 ? -17.644 5.568 0.186 1.00 96.25 300 ILE A CA 1
ATOM 2290 C C . ILE A 1 300 ? -18.181 6.946 -0.194 1.00 96.25 300 ILE A C 1
ATOM 2292 O O . ILE A 1 300 ? -18.454 7.806 0.639 1.00 96.25 300 ILE A O 1
ATOM 2296 N N . SER A 1 301 ? -18.390 7.127 -1.488 1.00 94.94 301 SER A N 1
ATOM 2297 C CA . SER A 1 301 ? -18.885 8.355 -2.093 1.00 94.94 301 SER A CA 1
ATOM 2298 C C . SER A 1 301 ? -19.933 8.039 -3.161 1.00 94.94 301 SER A C 1
ATOM 2300 O O . SER A 1 301 ? -20.079 6.896 -3.607 1.00 94.94 301 SER A O 1
ATOM 2302 N N . THR A 1 302 ? -20.703 9.052 -3.560 1.00 94.19 302 THR A N 1
ATOM 2303 C CA . THR A 1 302 ? -21.706 8.953 -4.631 1.00 94.19 302 THR A CA 1
ATOM 2304 C C . THR A 1 302 ? -21.551 10.093 -5.624 1.00 94.19 302 THR A C 1
ATOM 2306 O O . THR A 1 302 ? -21.160 11.191 -5.239 1.00 94.19 302 THR A O 1
ATOM 2309 N N . GLY A 1 303 ? -21.937 9.863 -6.879 1.00 90.06 303 GLY A N 1
ATOM 2310 C CA . GLY A 1 303 ? -21.925 10.891 -7.928 1.00 90.06 303 GLY A CA 1
ATOM 2311 C C . GLY A 1 303 ? -20.694 10.855 -8.834 1.00 90.06 303 GLY A C 1
ATOM 2312 O O . GLY A 1 303 ? -20.581 11.695 -9.722 1.00 90.06 303 GLY A O 1
ATOM 2313 N N . LYS A 1 304 ? -19.806 9.867 -8.661 1.00 86.69 304 LYS A N 1
ATOM 2314 C CA . LYS A 1 304 ? -18.681 9.617 -9.571 1.00 86.69 304 LYS A CA 1
ATOM 2315 C C . LYS A 1 304 ? -19.154 8.906 -10.844 1.00 86.69 304 LYS A C 1
ATOM 2317 O O . LYS A 1 304 ? -20.095 8.110 -10.811 1.00 86.69 304 LYS A O 1
ATOM 2322 N N . SER A 1 305 ? -18.482 9.160 -11.966 1.00 92.88 305 SER A N 1
ATOM 2323 C CA . SER A 1 305 ? -18.632 8.343 -13.175 1.00 92.88 305 SER A CA 1
ATOM 2324 C C . SER A 1 305 ? -17.777 7.087 -13.029 1.00 92.88 305 SER A C 1
ATOM 2326 O O . SER A 1 305 ? -16.561 7.170 -13.144 1.00 92.88 305 SER A O 1
ATOM 2328 N N . ILE A 1 306 ? -18.406 5.938 -12.766 1.00 94.88 306 ILE A N 1
ATOM 2329 C CA . ILE A 1 306 ? -17.702 4.672 -12.514 1.00 94.88 306 ILE A CA 1
ATOM 2330 C C . ILE A 1 306 ? -17.855 3.736 -13.731 1.00 94.88 306 ILE A C 1
ATOM 2332 O O . ILE A 1 306 ? -19.000 3.462 -14.146 1.00 94.88 306 ILE A O 1
ATOM 2336 N N . PRO A 1 307 ? -16.750 3.232 -14.323 1.00 93.75 307 PRO A N 1
ATOM 2337 C CA . PRO A 1 307 ? -16.803 2.259 -15.414 1.00 93.75 307 PRO A CA 1
ATOM 2338 C C . PRO A 1 307 ? -17.488 0.956 -14.992 1.00 93.75 307 PRO A C 1
ATOM 2340 O O . PRO A 1 307 ? -17.558 0.623 -13.812 1.00 93.75 307 PRO A O 1
ATOM 2343 N N . ARG A 1 308 ? -18.041 0.211 -15.957 1.00 93.62 308 ARG A N 1
ATOM 2344 C CA . ARG A 1 308 ? -18.900 -0.955 -15.677 1.00 93.62 308 ARG A CA 1
ATOM 2345 C C . ARG A 1 308 ? -18.200 -2.017 -14.823 1.00 93.62 308 ARG A C 1
ATOM 2347 O O . ARG A 1 308 ? -18.841 -2.590 -13.940 1.00 93.62 308 ARG A O 1
ATOM 2354 N N . ASP A 1 309 ? -16.916 -2.242 -15.063 1.00 93.25 309 ASP A N 1
ATOM 2355 C CA . ASP A 1 309 ? -16.135 -3.278 -14.386 1.00 93.25 309 ASP A CA 1
ATOM 2356 C C . ASP A 1 309 ? -15.829 -2.920 -12.923 1.00 93.25 309 ASP A C 1
ATOM 2358 O O . ASP A 1 309 ? -15.700 -3.816 -12.095 1.00 93.25 309 ASP A O 1
ATOM 2362 N N . TYR A 1 310 ? -15.933 -1.642 -12.553 1.00 95.25 310 TYR A N 1
ATOM 2363 C CA . TYR A 1 310 ? -15.724 -1.137 -11.189 1.00 95.25 310 TYR A CA 1
ATOM 2364 C C . TYR A 1 310 ? -17.028 -0.788 -10.450 1.00 95.25 310 TYR A C 1
ATOM 2366 O O . TYR A 1 310 ? -17.029 -0.101 -9.434 1.00 95.25 310 TYR A O 1
ATOM 2374 N N . ARG A 1 311 ? -18.192 -1.220 -10.955 1.00 95.50 311 ARG A N 1
ATOM 2375 C CA . ARG A 1 311 ? -19.476 -1.011 -10.261 1.00 95.50 311 ARG A CA 1
ATOM 2376 C C . ARG A 1 311 ? -19.744 -2.129 -9.265 1.00 95.50 311 ARG A C 1
ATOM 2378 O O . ARG A 1 311 ? -19.766 -3.302 -9.640 1.00 95.50 311 ARG A O 1
ATOM 2385 N N . TYR A 1 312 ? -20.034 -1.731 -8.030 1.00 96.38 312 TYR A N 1
ATOM 2386 C CA . TYR A 1 312 ? -20.130 -2.628 -6.874 1.00 96.38 312 TYR A CA 1
ATOM 2387 C C . TYR A 1 312 ? -21.502 -2.684 -6.204 1.00 96.38 312 TYR A C 1
ATOM 2389 O O . TYR A 1 312 ? -21.773 -3.596 -5.429 1.00 96.38 312 TYR A O 1
ATOM 2397 N N . PHE A 1 313 ? -22.373 -1.709 -6.467 1.00 96.31 313 PHE A N 1
ATOM 2398 C CA . PHE A 1 313 ? -23.633 -1.566 -5.741 1.00 96.31 313 PHE A CA 1
ATOM 2399 C C . PHE A 1 313 ? -24.841 -1.789 -6.663 1.00 96.31 313 PHE A C 1
ATOM 2401 O O . PHE A 1 313 ? -24.987 -1.057 -7.652 1.00 96.31 313 PHE A O 1
ATOM 2408 N N . PRO A 1 314 ? -25.742 -2.737 -6.330 1.00 94.00 314 PRO A N 1
ATOM 2409 C CA . PRO A 1 314 ? -26.959 -2.980 -7.099 1.00 94.00 314 PRO A CA 1
ATOM 2410 C C . PRO A 1 314 ? -27.780 -1.696 -7.272 1.00 94.00 314 PRO A C 1
ATOM 2412 O O . PRO A 1 314 ? -28.146 -1.043 -6.296 1.00 94.00 314 PRO A O 1
ATOM 2415 N N . GLY A 1 315 ? -28.058 -1.311 -8.520 1.00 91.94 315 GLY A N 1
ATOM 2416 C CA . GLY A 1 315 ? -28.865 -0.124 -8.832 1.00 91.94 315 GLY A CA 1
ATOM 2417 C C . GLY A 1 315 ? 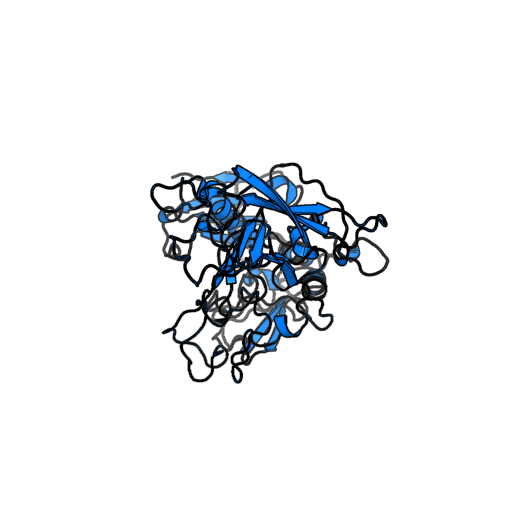-28.224 1.231 -8.491 1.00 91.94 315 GLY A C 1
ATOM 2418 O O . GLY A 1 315 ? -28.883 2.255 -8.654 1.00 91.94 315 GLY A O 1
ATOM 2419 N N . ALA A 1 316 ? -26.958 1.270 -8.062 1.00 94.44 316 ALA A N 1
ATOM 2420 C CA . ALA A 1 316 ? -26.251 2.499 -7.692 1.00 94.44 316 ALA A CA 1
ATOM 2421 C C . ALA A 1 316 ? -24.905 2.620 -8.441 1.00 94.44 316 ALA A C 1
ATOM 2423 O O . ALA A 1 316 ? -23.840 2.496 -7.839 1.00 94.44 316 ALA A O 1
ATOM 2424 N N . PRO A 1 317 ? -24.925 2.878 -9.765 1.00 94.25 317 PRO A N 1
ATOM 2425 C CA . PRO A 1 317 ? -23.735 2.833 -10.622 1.00 94.25 317 PRO A CA 1
ATOM 2426 C C . PRO A 1 317 ? -22.726 3.965 -10.385 1.00 94.25 317 PRO A C 1
ATOM 2428 O O . PRO A 1 317 ? -21.661 3.944 -10.988 1.00 94.25 317 PRO A O 1
ATOM 2431 N N . THR A 1 318 ? -23.061 4.958 -9.559 1.00 95.69 318 THR A N 1
ATOM 2432 C CA . THR A 1 318 ? -22.196 6.100 -9.216 1.00 95.69 318 THR A CA 1
ATOM 2433 C C . THR A 1 318 ? -21.683 6.041 -7.776 1.00 95.69 318 THR A C 1
ATOM 2435 O O . THR A 1 318 ? -21.109 7.018 -7.293 1.00 95.69 318 THR A O 1
ATOM 2438 N N . LYS A 1 319 ? -21.943 4.930 -7.069 1.00 96.25 319 LYS A N 1
ATOM 2439 C CA . LYS A 1 319 ? -21.549 4.694 -5.677 1.00 96.25 319 LYS A CA 1
ATOM 2440 C C . LYS A 1 319 ? -20.269 3.853 -5.640 1.00 96.25 319 LYS A C 1
ATOM 2442 O O . LYS A 1 319 ? -20.247 2.774 -6.226 1.00 96.25 319 LYS A O 1
ATOM 2447 N N . GLY A 1 320 ? -19.232 4.336 -4.959 1.00 96.69 320 GLY A N 1
ATOM 2448 C CA . GLY A 1 320 ? -17.909 3.699 -4.903 1.00 96.69 320 GLY A CA 1
ATOM 2449 C C . GLY A 1 320 ? -16.891 4.503 -4.086 1.00 96.69 320 GLY A C 1
ATOM 2450 O O . GLY A 1 320 ? -17.258 5.467 -3.414 1.00 96.69 320 GLY A O 1
ATOM 2451 N N . GLY A 1 321 ? -15.630 4.087 -4.129 1.00 95.50 321 GLY A N 1
ATOM 2452 C CA . GLY A 1 321 ? -14.480 4.699 -3.457 1.00 95.50 321 GLY A CA 1
ATOM 2453 C C . GLY A 1 321 ? -13.606 5.544 -4.388 1.00 95.50 321 GLY A C 1
ATOM 2454 O O . GLY A 1 321 ? -14.110 6.193 -5.312 1.00 95.50 321 GLY A O 1
ATOM 2455 N N . ASP A 1 322 ? -12.308 5.577 -4.099 1.00 93.44 322 ASP A N 1
ATOM 2456 C CA . ASP A 1 322 ? -11.268 6.228 -4.907 1.00 93.44 322 ASP A CA 1
ATOM 2457 C C . ASP A 1 322 ? -10.948 5.431 -6.181 1.00 93.44 322 ASP A C 1
ATOM 2459 O O . ASP A 1 322 ? -11.143 4.221 -6.201 1.00 93.44 322 ASP A O 1
ATOM 2463 N N . ASP A 1 323 ? -10.526 6.101 -7.252 1.00 93.31 323 ASP A N 1
ATOM 2464 C CA . ASP A 1 323 ? -10.268 5.469 -8.549 1.00 93.31 323 ASP A CA 1
ATOM 2465 C C . ASP A 1 323 ? -9.036 4.556 -8.556 1.00 93.31 323 ASP A C 1
ATOM 2467 O O . ASP A 1 323 ? -9.092 3.517 -9.218 1.00 93.31 323 ASP A O 1
ATOM 2471 N N . PHE A 1 324 ? -8.001 4.878 -7.772 1.00 93.50 324 PHE A N 1
ATOM 2472 C CA . PHE A 1 324 ? -6.830 4.010 -7.593 1.00 93.50 324 PHE A CA 1
ATOM 2473 C C . PHE A 1 324 ? -7.185 2.701 -6.894 1.00 93.50 324 PHE A C 1
ATOM 2475 O O . PHE A 1 324 ? -6.745 1.634 -7.279 1.00 93.50 324 PHE A O 1
ATOM 2482 N N . ALA A 1 325 ? -8.096 2.739 -5.923 1.00 95.19 325 ALA A N 1
ATOM 2483 C CA . ALA A 1 325 ? -8.561 1.532 -5.246 1.00 95.19 325 ALA A CA 1
ATOM 2484 C C . ALA A 1 325 ? -9.583 0.731 -6.078 1.00 95.19 325 ALA A C 1
ATOM 2486 O O . ALA A 1 325 ? -10.509 0.153 -5.506 1.00 95.19 325 ALA A O 1
ATOM 2487 N N . ASP A 1 326 ? -9.520 0.752 -7.414 1.00 95.75 326 ASP A N 1
ATOM 2488 C CA . ASP A 1 326 ? -10.528 0.165 -8.309 1.00 95.75 326 ASP A CA 1
ATOM 2489 C C . ASP A 1 326 ? -11.965 0.658 -8.001 1.00 95.75 326 ASP A C 1
ATOM 2491 O O . ASP A 1 326 ? -12.939 -0.059 -8.223 1.00 95.75 326 ASP A O 1
ATOM 2495 N N . PHE A 1 327 ? -12.164 1.861 -7.448 1.00 96.62 327 PHE A N 1
ATOM 2496 C CA . PHE A 1 327 ? -13.447 2.348 -6.897 1.00 96.62 327 PHE A CA 1
ATOM 2497 C C . PHE A 1 327 ? -14.002 1.530 -5.721 1.00 96.62 327 PHE A C 1
ATOM 2499 O O . PHE A 1 327 ? -15.187 1.660 -5.382 1.00 96.62 327 PHE A O 1
ATOM 2506 N N . CYS A 1 328 ? -13.195 0.693 -5.077 1.00 97.38 328 CYS A N 1
ATOM 2507 C CA . CYS A 1 328 ? -13.566 -0.012 -3.863 1.00 97.38 328 CYS A CA 1
ATOM 2508 C C . CYS A 1 328 ? -13.617 0.971 -2.685 1.00 97.38 328 CYS A C 1
ATOM 2510 O O . CYS A 1 328 ? -12.626 1.621 -2.367 1.00 97.38 328 CYS A O 1
ATOM 2512 N N . PRO A 1 329 ? -14.769 1.124 -2.015 1.00 97.19 329 PRO A N 1
ATOM 2513 C CA . PRO A 1 329 ? -14.830 1.877 -0.768 1.00 97.19 329 PRO A CA 1
ATOM 2514 C C . PRO A 1 329 ? -14.149 1.092 0.361 1.00 97.19 329 PRO A C 1
ATOM 2516 O O . PRO A 1 329 ? -14.468 -0.077 0.585 1.00 97.19 329 PRO A O 1
ATOM 2519 N N . MET A 1 330 ? -13.245 1.746 1.087 1.00 96.38 330 MET A N 1
ATOM 2520 C CA . MET A 1 330 ? -12.375 1.148 2.105 1.00 96.38 330 MET A CA 1
ATOM 2521 C C . MET A 1 330 ? -12.586 1.791 3.479 1.00 96.38 330 MET A C 1
ATOM 2523 O O . MET A 1 330 ? -13.004 2.945 3.576 1.00 96.38 330 MET A O 1
ATOM 2527 N N . ASN A 1 331 ? -12.310 1.042 4.544 1.00 96.25 331 ASN A N 1
ATOM 2528 C CA . ASN A 1 331 ? -12.208 1.559 5.904 1.00 96.25 331 ASN A CA 1
ATOM 2529 C C . ASN A 1 331 ? -10.779 2.057 6.144 1.00 96.25 331 ASN A C 1
ATOM 2531 O O . ASN A 1 331 ? -9.909 1.262 6.486 1.00 96.25 331 ASN A O 1
ATOM 2535 N N . VAL A 1 332 ? -10.554 3.361 6.019 1.00 94.88 332 VAL A N 1
ATOM 2536 C CA . VAL A 1 332 ? -9.216 3.958 6.156 1.00 94.88 332 VAL A CA 1
ATOM 2537 C C . VAL A 1 332 ? -9.053 4.648 7.502 1.00 94.88 332 VAL A C 1
ATOM 2539 O O . VAL A 1 332 ? -9.991 5.276 8.010 1.00 94.88 332 VAL A O 1
ATOM 2542 N N . GLY A 1 333 ? -7.869 4.514 8.099 1.00 95.06 333 GLY A N 1
ATOM 2543 C CA . GLY A 1 333 ? -7.492 5.252 9.303 1.00 95.06 333 GLY A CA 1
ATOM 2544 C C . GLY A 1 333 ? -7.470 6.766 9.066 1.00 95.06 333 GLY A C 1
ATOM 2545 O O . GLY A 1 333 ? -7.435 7.234 7.931 1.00 95.06 333 GLY A O 1
ATOM 2546 N N . TYR A 1 334 ? -7.497 7.556 10.137 1.00 93.31 334 TYR A N 1
ATOM 2547 C CA . TYR A 1 334 ? -7.394 9.016 10.039 1.00 93.31 334 TYR A CA 1
ATOM 2548 C C . TYR A 1 334 ? -6.761 9.625 11.292 1.00 93.31 334 TYR A C 1
ATOM 2550 O O . TYR A 1 334 ? -6.887 9.087 12.392 1.00 93.31 334 TYR A O 1
ATOM 2558 N N . THR A 1 335 ? -6.150 10.804 11.150 1.00 91.38 335 THR A N 1
ATOM 2559 C CA . THR A 1 335 ? -5.337 11.458 12.193 1.00 91.38 335 THR A CA 1
ATOM 2560 C C . THR A 1 335 ? -6.064 11.653 13.524 1.00 91.38 335 THR A C 1
ATOM 2562 O O . THR A 1 335 ? -5.516 11.340 14.577 1.00 91.38 335 THR A O 1
ATOM 2565 N N . TYR A 1 336 ? -7.323 12.105 13.512 1.00 91.62 336 TYR A N 1
ATOM 2566 C CA . TYR A 1 336 ? -8.115 12.272 14.745 1.00 91.62 336 TYR A CA 1
ATOM 2567 C C . TYR A 1 336 ? -8.645 10.945 15.320 1.00 91.62 336 TYR A C 1
ATOM 2569 O O . TYR A 1 336 ? -9.220 10.905 16.412 1.00 91.62 336 TYR A O 1
ATOM 2577 N N . GLY A 1 337 ? -8.494 9.858 14.566 1.00 94.00 337 GLY A N 1
ATOM 2578 C CA . GLY A 1 337 ? -8.807 8.491 14.952 1.00 94.00 337 GLY A CA 1
ATOM 2579 C C . GLY A 1 337 ? -7.638 7.752 15.599 1.00 94.00 337 GLY A C 1
ATOM 2580 O O . GLY A 1 337 ? -7.869 6.707 16.199 1.00 94.00 337 GLY A O 1
ATOM 2581 N N . ASP A 1 338 ? -6.418 8.278 15.493 1.00 94.44 338 ASP A N 1
ATOM 2582 C CA . ASP A 1 338 ? -5.187 7.649 15.967 1.00 94.44 338 ASP A CA 1
ATOM 2583 C C . ASP A 1 338 ? -5.226 7.397 17.482 1.00 94.44 338 ASP A C 1
ATOM 2585 O O . ASP A 1 338 ? -5.305 8.343 18.273 1.00 94.44 338 ASP A O 1
ATOM 2589 N N . CYS A 1 339 ? -5.158 6.124 17.885 1.00 95.44 339 CYS A N 1
ATOM 2590 C CA . CYS A 1 339 ? -5.219 5.715 19.287 1.00 95.44 339 CYS A CA 1
ATOM 2591 C C . CYS A 1 339 ? -3.936 6.029 20.067 1.00 95.44 339 CYS A C 1
ATOM 2593 O O . CYS A 1 339 ? -3.960 6.072 21.301 1.00 95.44 339 CYS A O 1
ATOM 2595 N N . SER A 1 340 ? -2.827 6.270 19.369 1.00 91.12 340 SER A N 1
ATOM 2596 C CA . SER A 1 340 ? -1.537 6.581 19.976 1.00 91.12 340 SER A CA 1
ATOM 2597 C C . SER A 1 340 ? -1.407 8.024 20.453 1.00 91.12 340 SER A C 1
ATOM 2599 O O . SER A 1 340 ? -0.597 8.300 21.338 1.00 91.12 340 SER A O 1
ATOM 2601 N N . ASN A 1 341 ? -2.239 8.929 19.925 1.00 92.00 341 ASN A N 1
ATOM 2602 C CA . ASN A 1 341 ? -2.179 10.358 20.208 1.00 92.00 341 ASN A CA 1
ATOM 2603 C C . ASN A 1 341 ? -3.147 10.763 21.342 1.00 92.00 341 ASN A C 1
ATOM 2605 O O . ASN A 1 341 ? -4.361 10.805 21.124 1.00 92.00 341 ASN A O 1
ATOM 2609 N N . PRO A 1 342 ? -2.654 11.150 22.538 1.00 92.31 342 PRO A N 1
ATOM 2610 C CA . PRO A 1 342 ? -3.508 11.553 23.657 1.00 92.31 342 PRO A CA 1
ATOM 2611 C C . PRO A 1 342 ? -4.411 12.762 23.371 1.00 92.31 342 PRO A C 1
ATOM 2613 O O . PRO A 1 342 ? -5.433 12.925 24.040 1.00 92.31 342 PRO A O 1
ATOM 2616 N N . ALA A 1 343 ? -4.064 13.603 22.390 1.00 92.69 343 ALA A N 1
ATOM 2617 C CA . ALA A 1 343 ? -4.863 14.765 22.002 1.00 92.69 343 ALA A CA 1
ATOM 2618 C C . ALA A 1 343 ? -6.211 14.387 21.358 1.00 92.69 343 ALA A C 1
ATOM 2620 O O . ALA A 1 343 ? -7.127 15.208 21.343 1.00 92.69 343 ALA A O 1
ATOM 2621 N N . ASN A 1 344 ? -6.356 13.147 20.881 1.00 94.56 344 ASN A N 1
ATOM 2622 C CA . ASN A 1 344 ? -7.581 12.654 20.251 1.00 94.56 344 ASN A CA 1
ATOM 2623 C C . ASN A 1 344 ? -8.672 12.242 21.256 1.00 94.56 344 ASN A C 1
ATOM 2625 O O . ASN A 1 344 ? -9.801 11.958 20.849 1.00 94.56 344 ASN A O 1
ATOM 2629 N N . LEU A 1 345 ? -8.384 12.227 22.565 1.00 93.75 345 LEU A N 1
ATOM 2630 C CA . LEU A 1 345 ? -9.394 11.944 23.585 1.00 93.75 345 LEU A CA 1
ATOM 2631 C C . LEU A 1 345 ? -10.382 13.115 23.715 1.00 93.75 345 LEU A C 1
ATOM 2633 O O . LEU A 1 345 ? -10.035 14.200 24.183 1.00 93.75 345 LEU A O 1
ATOM 2637 N N . VAL A 1 346 ? -11.645 12.873 23.359 1.00 89.88 346 VAL A N 1
ATOM 2638 C CA . VAL A 1 346 ? -12.700 13.898 23.371 1.00 89.88 346 VAL A CA 1
ATOM 2639 C C . VAL A 1 346 ? -13.567 13.799 24.626 1.00 89.88 346 VAL A C 1
ATOM 2641 O O . VAL A 1 346 ? -14.029 12.725 25.008 1.00 89.88 346 VAL A O 1
ATOM 2644 N N . PHE A 1 347 ? -13.868 14.955 25.227 1.00 90.12 347 PHE A N 1
ATOM 2645 C CA . PHE A 1 347 ? -14.836 15.087 26.316 1.00 90.12 347 PHE A CA 1
ATOM 2646 C C . PHE A 1 347 ? -16.041 15.935 25.888 1.00 90.12 347 PHE A C 1
ATOM 2648 O O . PHE A 1 347 ? -15.880 16.892 25.125 1.00 90.12 347 PHE A O 1
ATOM 2655 N N . PRO A 1 348 ? -17.246 15.667 26.424 1.00 87.81 348 PRO A N 1
ATOM 2656 C CA . PRO A 1 348 ? -18.389 16.556 26.250 1.00 87.81 348 PRO A CA 1
ATOM 2657 C C . PRO A 1 348 ? -18.079 17.956 26.769 1.00 87.81 348 PRO A C 1
ATOM 2659 O O . PRO A 1 348 ? -17.434 18.113 27.814 1.00 87.81 348 PRO A O 1
ATOM 2662 N N . SER A 1 349 ? -18.582 18.972 26.068 1.00 87.12 349 SER A N 1
ATOM 2663 C CA . SER A 1 349 ? -18.297 20.376 26.362 1.00 87.12 349 SER A CA 1
ATOM 2664 C C . SER A 1 349 ? -18.528 20.718 27.835 1.00 87.12 349 SER A C 1
ATOM 2666 O O . SER A 1 349 ? -19.588 20.442 28.393 1.00 87.12 349 SER A O 1
ATOM 2668 N N . LYS A 1 350 ? -17.537 21.377 28.452 1.00 87.50 350 LYS A N 1
ATOM 2669 C CA . LYS A 1 350 ? -17.541 21.803 29.867 1.00 87.50 350 LYS A CA 1
ATOM 2670 C C . LYS A 1 350 ? -17.588 20.656 30.888 1.00 87.50 350 LYS A C 1
ATOM 2672 O O . LYS A 1 350 ? -17.847 20.902 32.064 1.00 87.50 350 LYS A O 1
ATOM 2677 N N . THR A 1 351 ? -17.309 19.422 30.477 1.00 88.94 351 THR A N 1
ATOM 2678 C CA . THR A 1 351 ? -17.201 18.272 31.381 1.00 88.94 351 THR A CA 1
ATOM 2679 C C . THR A 1 351 ? -15.818 17.629 31.295 1.00 88.94 351 THR A C 1
ATOM 2681 O O . THR A 1 351 ? -15.016 17.948 30.421 1.00 88.94 351 THR A O 1
ATOM 2684 N N . LYS A 1 352 ? -15.547 16.699 32.213 1.00 88.12 352 LYS A N 1
ATOM 2685 C CA . LYS A 1 352 ? -14.435 15.739 32.123 1.00 88.12 352 LYS A CA 1
ATOM 2686 C C . LYS A 1 352 ? -14.961 14.302 32.186 1.00 88.12 352 LYS A C 1
ATOM 2688 O O . LYS A 1 352 ? -14.335 13.432 32.791 1.00 88.12 352 LYS A O 1
ATOM 2693 N N . ILE A 1 353 ? -16.175 14.092 31.674 1.00 91.25 353 ILE A N 1
ATOM 2694 C CA . ILE A 1 353 ? -16.827 12.784 31.694 1.00 91.25 353 ILE A CA 1
ATOM 2695 C C . ILE A 1 353 ? -16.318 12.001 30.493 1.00 91.25 353 ILE A C 1
ATOM 2697 O O . ILE A 1 353 ? -16.590 12.367 29.352 1.00 91.25 353 ILE A O 1
ATOM 2701 N N . ASN A 1 354 ? -15.579 10.927 30.755 1.00 92.81 354 ASN A N 1
ATOM 2702 C CA . ASN A 1 354 ? -15.183 9.987 29.718 1.00 92.81 354 ASN A CA 1
ATOM 2703 C C . ASN A 1 354 ? -16.370 9.069 29.409 1.00 92.81 354 ASN A C 1
ATOM 2705 O O . ASN A 1 354 ? -16.572 8.059 30.082 1.00 92.81 354 ASN A O 1
ATOM 2709 N N . ILE A 1 355 ? -17.191 9.468 28.436 1.00 92.94 355 ILE A N 1
ATOM 2710 C CA . ILE A 1 355 ? -18.445 8.775 28.120 1.00 92.94 355 ILE A CA 1
ATOM 2711 C C . ILE A 1 355 ? -18.193 7.333 27.676 1.00 92.94 355 ILE A C 1
ATOM 2713 O O . ILE A 1 355 ? -18.951 6.449 28.059 1.00 92.94 355 ILE A O 1
ATOM 2717 N N . LEU A 1 356 ? -17.151 7.098 26.882 1.00 93.94 356 LEU A N 1
ATOM 2718 C CA . LEU A 1 356 ? -16.918 5.823 26.193 1.00 93.94 356 LEU A CA 1
ATOM 2719 C C . LEU A 1 356 ? -15.853 4.953 26.876 1.00 93.94 356 LEU A C 1
ATOM 2721 O O . LEU A 1 356 ? -15.545 3.855 26.410 1.00 93.94 356 LEU A O 1
ATOM 2725 N N . GLY A 1 357 ? -15.284 5.449 27.981 1.00 94.44 357 GLY A N 1
ATOM 2726 C CA . GLY A 1 357 ? -14.183 4.791 28.679 1.00 94.44 357 GLY A CA 1
ATOM 2727 C C . GLY A 1 357 ? -12.914 4.712 27.834 1.00 94.44 357 GLY A C 1
ATOM 2728 O O . GLY A 1 357 ? -12.112 3.813 28.046 1.00 94.44 357 GLY A O 1
ATOM 2729 N N . GLU A 1 358 ? -12.742 5.603 26.856 1.00 95.62 358 GLU A N 1
ATOM 2730 C CA . GLU A 1 358 ? -11.601 5.556 25.941 1.00 95.62 358 GLU A CA 1
ATOM 2731 C C . GLU A 1 358 ? -10.306 5.985 26.627 1.00 95.62 358 GLU A C 1
ATOM 2733 O O . GLU A 1 358 ? -10.297 6.793 27.561 1.00 95.62 358 GLU A O 1
ATOM 2738 N N . PHE A 1 359 ? -9.193 5.475 26.124 1.00 94.69 359 PHE A N 1
ATOM 2739 C CA . PHE A 1 359 ? -7.864 5.883 26.532 1.00 94.69 359 PHE A CA 1
ATOM 2740 C C . PHE A 1 359 ? -6.943 5.908 25.314 1.00 94.69 359 PHE A C 1
ATOM 2742 O O . PHE A 1 359 ? -6.987 5.007 24.479 1.00 94.69 359 PHE A O 1
ATOM 2749 N N . TYR A 1 360 ? -6.125 6.953 25.229 1.00 94.25 360 TYR A N 1
ATOM 2750 C CA . TYR A 1 360 ? -5.201 7.194 24.126 1.00 94.25 360 TYR A CA 1
ATOM 2751 C C . TYR A 1 360 ? -3.780 7.242 24.688 1.00 94.25 360 TYR A C 1
ATOM 2753 O O . TYR A 1 360 ? -3.516 7.939 25.672 1.00 94.25 360 TYR A O 1
ATOM 2761 N N . CYS A 1 361 ? -2.886 6.447 24.111 1.00 86.25 361 CYS A N 1
ATOM 2762 C CA . CYS A 1 361 ? -1.541 6.182 24.617 1.00 86.25 361 CYS A CA 1
ATOM 2763 C C . CYS A 1 361 ? -0.704 5.493 23.540 1.00 86.25 361 CYS A C 1
ATOM 2765 O O . CYS A 1 361 ? -1.275 4.820 22.695 1.00 86.25 361 CYS A O 1
ATOM 2767 N N . SER A 1 362 ? 0.627 5.573 23.592 1.00 84.56 362 SER A N 1
ATOM 2768 C CA . SER A 1 362 ? 1.515 5.092 22.514 1.00 84.56 362 SER A CA 1
ATOM 2769 C C . SER A 1 362 ? 1.270 3.653 22.031 1.00 84.56 362 SER A C 1
ATOM 2771 O O . SER A 1 362 ? 1.555 3.348 20.879 1.00 84.56 362 SER A O 1
ATOM 2773 N N . ASN A 1 363 ? 0.735 2.777 22.884 1.00 81.81 363 ASN A N 1
ATOM 2774 C CA . ASN A 1 363 ? 0.400 1.384 22.576 1.00 81.81 363 ASN A CA 1
ATOM 2775 C C . ASN A 1 363 ? -1.110 1.074 22.649 1.00 81.81 363 ASN A C 1
ATOM 2777 O O . ASN A 1 363 ? -1.500 -0.092 22.705 1.00 81.81 363 ASN A O 1
ATOM 2781 N N . CYS A 1 364 ? -1.962 2.095 22.705 1.00 91.06 364 CYS A N 1
ATOM 2782 C CA . CYS A 1 364 ? -3.408 1.937 22.700 1.00 91.06 364 CYS A CA 1
ATOM 2783 C C . CYS A 1 364 ? -3.880 1.497 21.313 1.00 91.06 364 CYS A C 1
ATOM 2785 O O . CYS A 1 364 ? -3.340 1.914 20.289 1.00 91.06 364 CYS A O 1
ATOM 2787 N N . LYS A 1 365 ? -4.912 0.656 21.290 1.00 94.88 365 LYS A N 1
ATOM 2788 C CA . LYS A 1 365 ? -5.461 0.076 20.064 1.00 94.88 365 LYS A CA 1
ATOM 2789 C C . LYS A 1 365 ? -6.968 0.300 19.991 1.00 94.88 365 LYS A C 1
ATOM 2791 O O . LYS A 1 365 ? -7.634 0.527 21.004 1.00 94.88 365 LYS A O 1
ATOM 2796 N N . CYS A 1 366 ? -7.499 0.243 18.783 1.00 97.44 366 CYS A N 1
ATOM 2797 C CA . CYS A 1 366 ? -8.909 0.374 18.477 1.00 97.44 366 CYS A CA 1
ATOM 2798 C C . CYS A 1 366 ? -9.608 -0.986 18.583 1.00 97.44 366 CYS A C 1
ATOM 2800 O O . CYS A 1 366 ? -9.080 -2.013 18.161 1.00 97.44 366 CYS A O 1
ATOM 2802 N N . THR A 1 367 ? -10.828 -1.000 19.113 1.00 97.06 367 THR A N 1
ATOM 2803 C CA . THR A 1 367 ? -11.746 -2.133 18.937 1.00 97.06 367 THR A CA 1
ATOM 2804 C C . THR A 1 367 ? -13.191 -1.664 18.788 1.00 97.06 367 THR A C 1
ATOM 2806 O O . THR A 1 367 ? -13.528 -0.528 19.133 1.00 97.06 367 THR A O 1
ATOM 2809 N N . ALA A 1 368 ? -14.063 -2.549 18.303 1.00 96.69 368 ALA A N 1
ATOM 2810 C CA . ALA A 1 368 ? -15.499 -2.313 18.270 1.00 96.69 368 ALA A CA 1
ATOM 2811 C C . ALA A 1 368 ? -16.090 -2.274 19.688 1.00 96.69 368 ALA A C 1
ATOM 2813 O O . ALA A 1 368 ? -15.814 -3.129 20.534 1.00 96.69 368 ALA A O 1
ATOM 2814 N N . THR A 1 369 ? -16.920 -1.273 19.956 1.00 96.25 369 THR A N 1
ATOM 2815 C CA . THR A 1 369 ? -17.463 -0.988 21.284 1.00 96.25 369 THR A CA 1
ATOM 2816 C C . THR A 1 369 ? -18.748 -0.175 21.191 1.00 96.25 369 THR A C 1
ATOM 2818 O O . THR A 1 369 ? -18.907 0.694 20.337 1.00 96.25 369 THR A O 1
ATOM 2821 N N . THR A 1 370 ? -19.655 -0.434 22.122 1.00 94.75 370 THR A N 1
ATOM 2822 C CA . THR A 1 370 ? -20.851 0.381 22.385 1.00 94.75 370 THR A CA 1
ATOM 2823 C C . THR A 1 370 ? -20.872 0.868 23.831 1.00 94.75 370 THR A C 1
ATOM 2825 O O . THR A 1 370 ? -21.928 1.240 24.347 1.00 94.75 370 THR A O 1
ATOM 2828 N N . LEU A 1 371 ? -19.718 0.823 24.509 1.00 94.88 371 LEU A N 1
ATOM 2829 C CA . LEU A 1 371 ? -19.623 1.166 25.918 1.00 94.88 371 LEU A CA 1
ATOM 2830 C C . LEU A 1 371 ? -20.088 2.594 26.179 1.00 94.88 371 LEU A C 1
ATOM 2832 O O . LEU A 1 371 ? -19.697 3.540 25.497 1.00 94.88 371 LEU A O 1
ATOM 2836 N N . ARG A 1 372 ? -20.889 2.747 27.229 1.00 94.00 372 ARG A N 1
ATOM 2837 C CA . ARG A 1 372 ? -21.343 4.042 27.720 1.00 94.00 372 ARG A CA 1
ATOM 2838 C C . ARG A 1 372 ? -21.328 4.057 29.239 1.00 94.00 372 ARG A C 1
ATOM 2840 O O . ARG A 1 372 ? -22.052 3.289 29.870 1.00 94.00 372 ARG A O 1
ATOM 2847 N N . SER A 1 373 ? -20.514 4.945 29.799 1.00 93.50 373 SER A N 1
ATOM 2848 C CA . SER A 1 373 ? -20.294 5.098 31.236 1.00 93.50 373 SER A CA 1
ATOM 2849 C C . SER A 1 373 ? -21.602 5.428 31.950 1.00 93.50 373 SER A C 1
ATOM 2851 O O . SER A 1 373 ? -22.384 6.256 31.472 1.00 93.50 373 SER A O 1
ATOM 2853 N N . ASP A 1 374 ? -21.839 4.825 33.111 1.00 90.25 374 ASP A N 1
ATOM 2854 C CA . ASP A 1 374 ? -23.107 4.953 33.846 1.00 90.25 374 ASP A CA 1
ATOM 2855 C C . ASP A 1 374 ? -23.425 6.395 34.291 1.00 90.25 374 ASP A C 1
ATOM 2857 O O . ASP A 1 374 ? -24.578 6.736 34.547 1.00 90.25 374 ASP A O 1
ATOM 2861 N N . ASP A 1 375 ? -22.415 7.265 34.391 1.00 88.75 375 ASP A N 1
ATOM 2862 C CA . ASP A 1 375 ? -22.553 8.694 34.713 1.00 88.75 375 ASP A CA 1
ATOM 2863 C C . ASP A 1 375 ? -22.826 9.591 33.488 1.00 88.75 375 ASP A C 1
ATOM 2865 O O . ASP A 1 375 ? -22.924 10.811 33.623 1.00 88.75 375 ASP A O 1
ATOM 2869 N N . SER A 1 376 ? -22.981 9.011 32.293 1.00 88.06 376 SER A N 1
ATOM 2870 C CA . SER A 1 376 ? -23.126 9.744 31.025 1.00 88.06 376 SER A CA 1
ATOM 2871 C C . SER A 1 376 ? -24.544 9.726 30.430 1.00 88.06 376 SER A C 1
ATOM 2873 O O . SER A 1 376 ? -24.737 10.045 29.252 1.00 88.06 376 SER A O 1
ATOM 2875 N N . THR A 1 377 ? -25.565 9.382 31.222 1.00 81.94 377 THR A N 1
ATOM 2876 C CA . THR A 1 377 ? -26.960 9.210 30.756 1.00 81.94 377 THR A CA 1
ATOM 2877 C C . THR A 1 377 ? -27.572 10.460 30.106 1.00 81.94 377 THR A C 1
ATOM 2879 O O . THR A 1 377 ? -28.441 10.335 29.244 1.00 81.94 377 THR A O 1
ATOM 2882 N N . ASN A 1 378 ? -27.064 11.651 30.432 1.00 86.44 378 ASN A N 1
ATOM 2883 C CA . ASN A 1 378 ? -27.541 12.931 29.892 1.00 86.44 378 ASN A CA 1
ATOM 2884 C C . ASN A 1 378 ? -26.941 13.322 28.528 1.00 86.44 378 ASN A C 1
ATOM 2886 O O . ASN A 1 378 ? -27.356 14.324 27.951 1.00 86.44 378 ASN A O 1
ATOM 2890 N N . TRP A 1 379 ? -25.966 12.571 28.011 1.00 85.12 379 TRP A N 1
ATOM 2891 C CA . TRP A 1 379 ? -25.265 12.900 26.767 1.00 85.12 379 TRP A CA 1
ATOM 2892 C C . TRP A 1 379 ? -25.559 11.889 25.669 1.00 85.12 379 TRP A C 1
ATOM 2894 O O . TRP A 1 379 ? -25.475 10.683 25.890 1.00 85.12 379 TRP A O 1
ATOM 2904 N N . LEU A 1 380 ? -25.867 12.376 24.471 1.00 83.56 380 LEU A N 1
ATOM 2905 C CA . LEU A 1 380 ? -26.037 11.525 23.300 1.00 83.56 380 LEU A CA 1
ATOM 2906 C C . LEU A 1 380 ? -24.673 11.241 22.669 1.00 83.56 380 LEU A C 1
ATOM 2908 O O . LEU A 1 380 ? -23.899 12.159 22.406 1.00 83.56 380 LEU A O 1
ATOM 2912 N N . VAL A 1 381 ? -24.402 9.964 22.414 1.00 85.31 381 VAL A N 1
ATOM 2913 C CA . VAL A 1 381 ? -23.268 9.522 21.600 1.00 85.31 381 VAL A CA 1
ATOM 2914 C C . VAL A 1 381 ? -23.761 9.401 20.167 1.00 85.31 381 VAL A C 1
ATOM 2916 O O . VAL A 1 381 ? -24.847 8.869 19.930 1.00 85.31 381 VAL A O 1
ATOM 2919 N N . ASN A 1 382 ? -22.980 9.906 19.214 1.00 88.00 382 ASN A N 1
ATOM 2920 C CA . ASN A 1 382 ? -23.275 9.723 17.798 1.00 88.00 382 ASN A CA 1
ATOM 2921 C C . ASN A 1 382 ? -23.403 8.221 17.500 1.00 88.00 382 ASN A C 1
ATOM 2923 O O . ASN A 1 382 ? -22.496 7.459 17.818 1.00 88.00 382 ASN A O 1
ATOM 2927 N N . SER A 1 383 ? -24.498 7.794 16.873 1.00 87.81 383 SER A N 1
ATOM 2928 C CA . SER A 1 383 ? -24.720 6.383 16.539 1.00 87.81 383 SER A CA 1
ATOM 2929 C C . SER A 1 383 ? -23.671 5.813 15.580 1.00 87.81 383 SER A C 1
ATOM 2931 O O . SER A 1 383 ? -23.484 4.600 15.567 1.00 87.81 383 SER A O 1
ATOM 2933 N N . ARG A 1 384 ? -22.945 6.660 14.831 1.00 89.75 384 ARG A N 1
ATOM 2934 C CA . ARG A 1 384 ? -21.781 6.243 14.032 1.00 89.75 384 ARG A CA 1
ATOM 2935 C C . ARG A 1 384 ? -20.625 5.730 14.894 1.00 89.75 384 ARG A C 1
ATOM 2937 O O . ARG A 1 384 ? -19.797 4.967 14.409 1.00 89.75 384 ARG A O 1
ATOM 2944 N N . ARG A 1 385 ? -20.558 6.131 16.164 1.00 89.62 385 ARG A N 1
ATOM 2945 C CA . ARG A 1 385 ? -19.477 5.786 17.085 1.00 89.62 385 ARG A CA 1
ATOM 2946 C C . ARG A 1 385 ? -19.653 4.355 17.602 1.00 89.62 385 ARG A C 1
ATOM 2948 O O . ARG A 1 385 ? -20.308 4.133 18.615 1.00 89.62 385 ARG A O 1
ATOM 2955 N N . GLN A 1 386 ? -19.084 3.401 16.868 1.00 92.81 386 GLN A N 1
ATOM 2956 C CA . GLN A 1 386 ? -19.148 1.959 17.156 1.00 92.81 386 GLN A CA 1
ATOM 2957 C C . GLN A 1 386 ? -17.774 1.354 17.480 1.00 92.81 386 GLN A C 1
ATOM 2959 O O . GLN A 1 386 ? -17.630 0.137 17.587 1.00 92.81 386 GLN A O 1
ATOM 2964 N N . THR A 1 387 ? -16.751 2.196 17.628 1.00 96.19 387 THR A N 1
ATOM 2965 C CA . THR A 1 387 ? -15.380 1.801 17.965 1.00 96.19 387 THR A CA 1
ATOM 2966 C C . THR A 1 387 ? -14.808 2.695 19.054 1.00 96.19 387 THR A C 1
ATOM 2968 O O . THR A 1 387 ? -15.407 3.710 19.400 1.00 96.19 387 THR A O 1
ATOM 2971 N N . GLY A 1 388 ? -13.674 2.321 19.635 1.00 96.25 388 GLY A N 1
ATOM 2972 C CA . GLY A 1 388 ? -13.018 3.084 20.692 1.00 96.25 388 GLY A CA 1
ATOM 2973 C C . GLY A 1 388 ? -11.564 2.687 20.870 1.00 96.25 388 GLY A C 1
ATOM 2974 O O . GLY A 1 388 ? -11.206 1.536 20.618 1.00 96.25 388 GLY A O 1
ATOM 2975 N N . CYS A 1 389 ? -10.747 3.646 21.295 1.00 97.62 389 CYS A N 1
ATOM 2976 C CA . CYS A 1 389 ? -9.349 3.413 21.642 1.00 97.62 389 CYS A CA 1
ATOM 2977 C C . CYS A 1 389 ? -9.224 3.026 23.117 1.00 97.62 389 CYS A C 1
ATOM 2979 O O . CYS A 1 389 ? -9.783 3.697 23.988 1.00 97.62 389 CYS A O 1
ATOM 2981 N N . TYR A 1 390 ? -8.488 1.954 23.401 1.00 96.56 390 TYR A N 1
ATOM 2982 C CA . TYR A 1 390 ? -8.285 1.452 24.757 1.00 96.56 390 TYR A CA 1
ATOM 2983 C C . TYR A 1 390 ? -6.838 1.015 24.975 1.00 96.56 390 TYR A C 1
ATOM 2985 O O . TYR A 1 390 ? -6.170 0.520 24.063 1.00 96.56 390 TYR A O 1
ATOM 2993 N N . ALA A 1 391 ? -6.372 1.148 26.218 1.00 94.12 391 ALA A N 1
ATOM 2994 C CA . ALA A 1 391 ? -5.127 0.529 26.642 1.00 94.12 391 ALA A CA 1
ATOM 2995 C C . ALA A 1 391 ? -5.314 -0.989 26.695 1.00 94.12 391 ALA A C 1
ATOM 2997 O O . ALA A 1 391 ? -6.218 -1.487 27.374 1.00 94.12 391 ALA A O 1
ATOM 2998 N N . MET A 1 392 ? -4.440 -1.708 25.998 1.00 91.69 392 MET A N 1
ATOM 2999 C CA . MET A 1 392 ? -4.432 -3.165 25.949 1.00 91.69 392 MET A CA 1
ATOM 3000 C C . MET A 1 392 ? -3.053 -3.676 26.360 1.00 91.69 392 MET A C 1
ATOM 3002 O O . MET A 1 392 ? -2.030 -3.075 26.024 1.00 91.69 392 MET A O 1
ATOM 3006 N N . ARG A 1 393 ? -3.014 -4.799 27.076 1.00 88.81 393 ARG A N 1
ATOM 3007 C CA . ARG A 1 393 ? -1.797 -5.595 27.244 1.00 88.81 393 ARG A CA 1
ATOM 3008 C C . ARG A 1 393 ? -2.061 -7.047 26.907 1.00 88.81 393 ARG A C 1
ATOM 3010 O O . ARG A 1 393 ? -3.158 -7.558 27.110 1.00 88.81 393 ARG A O 1
ATOM 3017 N N . CYS A 1 394 ? -1.013 -7.708 26.455 1.00 88.94 394 CYS A N 1
ATOM 3018 C CA . CYS A 1 394 ? -1.066 -9.099 26.055 1.00 88.94 394 CYS A CA 1
ATOM 3019 C C . CYS A 1 394 ? -0.473 -9.967 27.153 1.00 88.94 394 CYS A C 1
ATOM 3021 O O . CYS A 1 394 ? 0.643 -9.731 27.616 1.00 88.94 394 CYS A O 1
ATOM 3023 N N . ILE A 1 395 ? -1.250 -10.947 27.595 1.00 87.69 395 ILE A N 1
ATOM 3024 C CA . ILE A 1 395 ? -0.865 -11.910 28.616 1.00 87.69 395 ILE A CA 1
ATOM 3025 C C . ILE A 1 395 ? -0.634 -13.236 27.904 1.00 87.69 395 ILE A C 1
ATOM 3027 O O . ILE A 1 395 ? -1.553 -13.802 27.306 1.00 87.69 395 ILE A O 1
ATOM 3031 N N . ALA A 1 396 ? 0.615 -13.697 27.958 1.00 82.56 396 ALA A N 1
ATOM 3032 C CA . ALA A 1 396 ? 1.027 -14.935 27.321 1.00 82.56 396 ALA A CA 1
ATOM 3033 C C . ALA A 1 396 ? 0.248 -16.144 27.883 1.00 82.56 396 ALA A C 1
ATOM 3035 O O . ALA A 1 396 ? -0.118 -16.149 29.066 1.00 82.56 396 ALA A O 1
ATOM 3036 N N . PRO A 1 397 ? 0.020 -17.180 27.061 1.00 79.50 397 PRO A N 1
ATOM 3037 C CA . PRO A 1 397 ? -0.582 -18.431 27.503 1.00 79.50 397 PRO A CA 1
ATOM 3038 C C . PRO A 1 397 ? 0.172 -19.053 28.685 1.00 79.50 397 PRO A C 1
ATOM 3040 O O . PRO A 1 397 ? 1.403 -19.085 28.717 1.00 79.50 397 PRO A O 1
ATOM 3043 N N . ALA A 1 398 ? -0.564 -19.631 29.638 1.00 77.25 398 ALA A N 1
ATOM 3044 C CA . ALA A 1 398 ? 0.034 -20.310 30.794 1.00 77.25 398 ALA A CA 1
ATOM 3045 C C . ALA A 1 398 ? 0.868 -21.552 30.414 1.00 77.25 398 ALA A C 1
ATOM 3047 O O . ALA A 1 398 ? 1.689 -22.002 31.209 1.00 77.25 398 ALA A O 1
ATOM 3048 N N . ASP A 1 399 ? 0.663 -22.102 29.210 1.00 77.94 399 ASP A N 1
ATOM 3049 C CA . ASP A 1 399 ? 1.431 -23.226 28.664 1.00 77.94 399 ASP A CA 1
ATOM 3050 C C . ASP A 1 399 ? 2.795 -22.806 28.074 1.00 77.94 399 ASP A C 1
ATOM 3052 O O . ASP A 1 399 ? 3.556 -23.664 27.630 1.00 77.94 399 ASP A O 1
ATOM 3056 N N . GLY A 1 400 ? 3.120 -21.506 28.085 1.00 71.56 400 GLY A N 1
ATOM 3057 C CA . GLY A 1 400 ? 4.370 -20.961 27.554 1.00 71.56 400 GLY A CA 1
ATOM 3058 C C . GLY A 1 400 ? 4.457 -20.956 26.025 1.00 71.56 400 GLY A C 1
ATOM 3059 O O . GLY A 1 400 ? 5.538 -20.722 25.489 1.00 71.56 400 GLY A O 1
ATOM 3060 N N . SER A 1 401 ? 3.358 -21.232 25.314 1.00 71.62 401 SER A N 1
ATOM 3061 C CA . SER A 1 401 ? 3.329 -21.158 23.852 1.00 71.62 401 SER A CA 1
ATOM 3062 C C . SER A 1 401 ? 3.287 -19.711 23.351 1.00 71.62 401 SER A C 1
ATOM 3064 O O . SER A 1 401 ? 2.651 -18.850 23.951 1.00 71.62 401 SER A O 1
ATOM 3066 N N . ASN A 1 402 ? 3.921 -19.455 22.205 1.00 68.19 402 ASN A N 1
ATOM 3067 C CA . ASN A 1 402 ? 3.836 -18.176 21.488 1.00 68.19 402 ASN A CA 1
ATOM 3068 C C . ASN A 1 402 ? 2.658 -18.151 20.497 1.00 68.19 402 ASN A C 1
ATOM 3070 O O . ASN A 1 402 ? 2.728 -17.476 19.478 1.00 68.19 402 ASN A O 1
ATOM 3074 N N . ASP A 1 403 ? 1.608 -18.936 20.743 1.00 74.56 403 ASP A N 1
ATOM 3075 C CA . ASP A 1 403 ? 0.438 -19.014 19.868 1.00 74.56 403 ASP A CA 1
ATOM 3076 C C . ASP A 1 403 ? -0.469 -17.795 20.108 1.00 74.56 403 ASP A C 1
ATOM 3078 O O . ASP A 1 403 ? -1.110 -17.725 21.166 1.00 74.56 403 ASP A O 1
ATOM 3082 N N . PRO A 1 404 ? -0.578 -16.843 19.155 1.00 71.81 404 PRO A N 1
ATOM 3083 C CA . PRO A 1 404 ? -1.385 -15.644 19.346 1.00 71.81 404 PRO A CA 1
ATOM 3084 C C . PRO A 1 404 ? -2.849 -15.979 19.629 1.00 71.81 404 PRO A C 1
ATOM 3086 O O . PRO A 1 404 ? -3.497 -15.271 20.392 1.00 71.81 404 PRO A O 1
ATOM 3089 N N . SER A 1 405 ? -3.370 -17.089 19.093 1.00 74.69 405 SER A N 1
ATOM 3090 C CA . SER A 1 405 ? -4.766 -17.493 19.295 1.00 74.69 405 SER A CA 1
ATOM 3091 C C . SER A 1 405 ? -5.097 -17.859 20.746 1.00 74.69 405 SER A C 1
ATOM 3093 O O . SER A 1 405 ? -6.267 -17.850 21.131 1.00 74.69 405 SER A O 1
ATOM 3095 N N . LYS A 1 406 ? -4.075 -18.140 21.562 1.00 80.81 406 LYS A N 1
ATOM 3096 C CA . LYS A 1 406 ? -4.193 -18.436 22.994 1.00 80.81 406 LYS A CA 1
ATOM 3097 C C . LYS A 1 406 ? -3.850 -17.242 23.887 1.00 80.81 406 LYS A C 1
ATOM 3099 O O . LYS A 1 406 ? -4.007 -17.334 25.106 1.00 80.81 406 LYS A O 1
ATOM 3104 N N . THR A 1 407 ? -3.363 -16.146 23.310 1.00 87.25 407 THR A N 1
ATOM 3105 C CA . THR A 1 407 ? -2.991 -14.940 24.050 1.00 87.25 407 THR A CA 1
ATOM 3106 C C . THR A 1 407 ? -4.235 -14.235 24.572 1.00 87.25 407 THR A C 1
ATOM 3108 O O . THR A 1 407 ? -5.201 -14.010 23.842 1.00 87.25 407 THR A O 1
ATOM 3111 N N . ILE A 1 408 ? -4.203 -13.853 25.849 1.00 90.44 408 ILE A N 1
ATOM 3112 C CA . ILE A 1 408 ? -5.279 -13.084 26.474 1.00 90.44 408 ILE A CA 1
ATOM 3113 C C . ILE A 1 408 ? -4.981 -11.600 26.284 1.00 90.44 408 ILE A C 1
ATOM 3115 O O . ILE A 1 408 ? -3.896 -11.129 26.629 1.00 90.44 408 ILE A O 1
ATOM 3119 N N . ILE A 1 409 ? -5.959 -10.853 25.780 1.00 92.88 409 ILE A N 1
ATOM 3120 C CA . ILE A 1 409 ? -5.887 -9.392 25.711 1.00 92.88 409 ILE A CA 1
ATOM 3121 C C . ILE A 1 409 ? -6.580 -8.840 26.952 1.00 92.88 409 ILE A C 1
ATOM 3123 O O . ILE A 1 409 ? -7.797 -8.959 27.090 1.00 92.88 409 ILE A O 1
ATOM 3127 N N . GLU A 1 410 ? -5.820 -8.242 27.861 1.00 93.56 410 GLU A N 1
ATOM 3128 C CA . GLU A 1 410 ? -6.383 -7.509 28.991 1.00 93.56 410 GLU A CA 1
ATOM 3129 C C . GLU A 1 410 ? -6.534 -6.033 28.620 1.00 93.56 410 GLU A C 1
ATOM 3131 O O . GLU A 1 410 ? -5.567 -5.349 28.279 1.00 93.56 410 GLU A O 1
ATOM 3136 N N . PHE A 1 411 ? -7.760 -5.539 28.724 1.00 94.69 411 PHE A N 1
ATOM 3137 C CA . PHE A 1 411 ? -8.098 -4.132 28.587 1.00 94.69 411 PHE A CA 1
ATOM 3138 C C . PHE A 1 411 ? -7.979 -3.427 29.928 1.00 94.69 411 PHE A C 1
ATOM 3140 O O . PHE A 1 411 ? -8.365 -3.987 30.950 1.00 94.69 411 PHE A O 1
ATOM 3147 N N . SER A 1 412 ? -7.565 -2.162 29.911 1.00 93.56 412 SER A N 1
ATOM 3148 C CA . SER A 1 412 ? -7.697 -1.248 31.048 1.00 93.56 412 SER A CA 1
ATOM 3149 C C . SER A 1 412 ? -8.631 -0.101 30.670 1.00 93.56 412 SER A C 1
ATOM 3151 O O . SER A 1 412 ? -8.288 0.740 29.837 1.00 93.56 412 SER A O 1
ATOM 3153 N N . ILE A 1 413 ? -9.830 -0.083 31.259 1.00 95.62 413 ILE A N 1
ATOM 3154 C CA . ILE A 1 413 ? -10.904 0.845 30.885 1.00 95.62 413 ILE A CA 1
ATOM 3155 C C . ILE A 1 413 ? -11.127 1.860 32.017 1.00 95.62 413 ILE A C 1
ATOM 3157 O O . ILE A 1 413 ? -11.600 1.476 33.093 1.00 95.62 413 ILE A O 1
ATOM 3161 N N . PRO A 1 414 ? -10.807 3.153 31.821 1.00 94.69 414 PRO A N 1
ATOM 3162 C CA . PRO A 1 414 ? -11.026 4.190 32.827 1.00 94.69 414 PRO A CA 1
ATOM 3163 C C . PRO A 1 414 ? -12.515 4.465 33.068 1.00 94.69 414 PRO A C 1
ATOM 3165 O O . PRO A 1 414 ? -13.268 4.763 32.143 1.00 94.69 414 PRO A O 1
ATOM 3168 N N . ARG A 1 415 ? -12.936 4.464 34.335 1.00 94.12 415 ARG A N 1
ATOM 3169 C CA . ARG A 1 415 ? -14.309 4.760 34.765 1.00 94.12 415 ARG A CA 1
ATOM 3170 C C . ARG A 1 415 ? -14.438 6.207 35.210 1.00 94.12 415 ARG A C 1
ATOM 3172 O O . ARG A 1 415 ? -13.864 6.631 36.215 1.00 94.12 415 ARG A O 1
ATOM 3179 N N . SER A 1 416 ? -15.258 6.971 34.490 1.00 89.94 416 SER A N 1
ATOM 3180 C CA . SER A 1 416 ? -15.454 8.396 34.775 1.00 89.94 416 SER A CA 1
ATOM 3181 C C . SER A 1 416 ? -16.048 8.649 36.166 1.00 89.94 416 SER A C 1
ATOM 3183 O O . SER A 1 416 ? -15.610 9.577 36.851 1.00 89.94 416 SER A O 1
ATOM 3185 N N . LYS A 1 417 ? -16.999 7.819 36.606 1.00 89.06 417 LYS A N 1
ATOM 3186 C CA . LYS A 1 417 ? -17.734 8.017 37.864 1.00 89.06 417 LYS A CA 1
ATOM 3187 C C . LYS A 1 417 ? -16.872 7.793 39.106 1.00 89.06 417 LYS A C 1
ATOM 3189 O O . LYS A 1 417 ? -16.887 8.605 40.025 1.00 89.06 417 LYS A O 1
ATOM 3194 N N . THR A 1 418 ? -16.144 6.682 39.133 1.00 91.62 418 THR A N 1
ATOM 3195 C CA . THR A 1 418 ? -15.355 6.212 40.283 1.00 91.62 418 THR A CA 1
ATOM 3196 C C . THR A 1 418 ? -13.911 6.701 40.265 1.00 91.62 418 THR A C 1
ATOM 3198 O O . THR A 1 418 ? -13.247 6.619 41.292 1.00 91.62 418 THR A O 1
ATOM 3201 N N . LYS A 1 419 ? -13.442 7.258 39.136 1.00 89.75 419 LYS A N 1
ATOM 3202 C CA . LYS A 1 419 ? -12.066 7.754 38.944 1.00 89.75 419 LYS A CA 1
ATOM 3203 C C . LYS A 1 419 ? -10.993 6.673 39.131 1.00 89.75 419 LYS A C 1
ATOM 3205 O O . LYS A 1 419 ? -9.882 6.967 39.557 1.00 89.75 419 LYS A O 1
ATOM 3210 N N . ASP A 1 420 ? -11.325 5.441 38.768 1.00 92.31 420 ASP A N 1
ATOM 3211 C CA . ASP A 1 420 ? -10.415 4.298 38.707 1.00 92.31 420 ASP A CA 1
ATOM 3212 C C . ASP A 1 420 ? -10.467 3.637 37.318 1.00 92.31 420 ASP A C 1
ATOM 3214 O O . ASP A 1 420 ? -11.084 4.173 36.396 1.00 92.31 420 ASP A O 1
ATOM 3218 N N . ALA A 1 421 ? -9.803 2.495 37.146 1.00 92.19 421 ALA A N 1
ATOM 3219 C CA . ALA A 1 421 ? -9.854 1.699 35.922 1.00 92.19 421 ALA A CA 1
ATOM 3220 C C . ALA A 1 421 ? -10.334 0.279 36.232 1.00 92.19 421 ALA A C 1
ATOM 3222 O O . ALA A 1 421 ? -10.041 -0.266 37.297 1.00 92.19 421 ALA A O 1
ATOM 3223 N N . VAL A 1 422 ? -11.072 -0.316 35.298 1.00 94.94 422 VAL A N 1
ATOM 3224 C CA . VAL A 1 422 ? -11.499 -1.715 35.364 1.00 94.94 422 VAL A CA 1
ATOM 3225 C C . VAL A 1 422 ? -10.757 -2.532 34.316 1.00 94.94 422 VAL A C 1
ATOM 3227 O O . VAL A 1 422 ? -10.635 -2.109 33.166 1.00 94.94 422 VAL A O 1
ATOM 3230 N N . ALA A 1 423 ? -10.263 -3.697 34.732 1.00 94.69 423 ALA A N 1
ATOM 3231 C CA . ALA A 1 423 ? -9.633 -4.653 33.839 1.00 94.69 423 ALA A CA 1
ATOM 3232 C C . ALA A 1 423 ? -10.663 -5.660 33.317 1.00 94.69 423 ALA A C 1
ATOM 3234 O O . ALA A 1 423 ? -11.466 -6.181 34.097 1.00 94.69 423 ALA A O 1
ATOM 3235 N N . VAL A 1 424 ? -10.641 -5.940 32.013 1.00 96.00 424 VAL A N 1
ATOM 3236 C CA . VAL A 1 424 ? -11.453 -7.002 31.398 1.00 96.00 424 VAL A CA 1
ATOM 3237 C C . VAL A 1 424 ? -10.612 -7.820 30.426 1.00 96.00 424 VAL A C 1
ATOM 3239 O O . VAL A 1 424 ? -9.817 -7.269 29.670 1.00 96.00 424 VAL A O 1
ATOM 3242 N N . ASN A 1 425 ? -10.798 -9.139 30.452 1.00 95.19 425 ASN A N 1
ATOM 3243 C CA . ASN A 1 425 ? -9.975 -10.082 29.702 1.00 95.19 425 ASN A CA 1
ATOM 3244 C C . ASN A 1 425 ? -10.729 -10.646 28.506 1.00 95.19 425 ASN A C 1
ATOM 3246 O O . ASN A 1 425 ? -11.795 -11.243 28.650 1.00 95.19 425 ASN A O 1
ATOM 3250 N N . CYS A 1 426 ? -10.116 -10.516 27.341 1.00 93.81 426 CYS A N 1
ATOM 3251 C CA . CYS A 1 426 ? -10.539 -11.133 26.102 1.00 93.81 426 CYS A CA 1
ATOM 3252 C C . CYS A 1 426 ? -9.754 -12.419 25.869 1.00 93.81 426 CYS A C 1
ATOM 3254 O O . CYS A 1 426 ? -8.542 -12.392 25.669 1.00 93.81 426 CYS A O 1
ATOM 3256 N N . THR A 1 427 ? -10.466 -13.542 25.881 1.00 90.62 427 THR A N 1
ATOM 3257 C CA . THR A 1 427 ? -9.911 -14.884 25.646 1.00 90.62 427 THR A CA 1
ATOM 3258 C C . THR A 1 427 ? -10.238 -15.423 24.255 1.00 90.62 427 THR A C 1
ATOM 3260 O O . THR A 1 427 ? -9.764 -16.490 23.878 1.00 90.62 427 THR A O 1
ATOM 3263 N N . SER A 1 428 ? -11.103 -14.745 23.496 1.00 91.00 428 SER A N 1
ATOM 3264 C CA . SER A 1 428 ? -11.531 -15.190 22.169 1.00 91.00 428 SER A CA 1
ATOM 3265 C C . SER A 1 428 ? -11.893 -13.999 21.288 1.00 91.00 428 SER A C 1
ATOM 3267 O O . SER A 1 428 ? -12.653 -13.123 21.705 1.00 91.00 428 SER A O 1
ATOM 3269 N N . LYS A 1 429 ? -11.377 -13.987 20.053 1.00 92.81 429 LYS A N 1
ATOM 3270 C CA . LYS A 1 429 ? -11.718 -12.995 19.022 1.00 92.81 429 LYS A CA 1
ATOM 3271 C C . LYS A 1 429 ? -13.236 -12.918 18.829 1.00 92.81 429 LYS A C 1
ATOM 3273 O O . LYS A 1 429 ? -13.905 -13.942 18.716 1.00 92.81 429 LYS A O 1
ATOM 3278 N N . GLY A 1 430 ? -13.773 -11.703 18.762 1.00 94.75 430 GLY A N 1
ATOM 3279 C CA . GLY A 1 430 ? -15.190 -11.432 18.511 1.00 94.75 430 GLY A CA 1
ATOM 3280 C C . GLY A 1 430 ? -16.118 -11.637 19.712 1.00 94.75 430 GLY A C 1
ATOM 3281 O O . GLY A 1 430 ? -17.301 -11.317 19.608 1.00 94.75 430 GLY A O 1
ATOM 3282 N N . ALA A 1 431 ? -15.619 -12.128 20.853 1.00 96.38 431 ALA A N 1
ATOM 3283 C CA . ALA A 1 431 ? -16.424 -12.220 22.067 1.00 96.38 431 ALA A CA 1
ATOM 3284 C C . ALA A 1 431 ? -16.887 -10.825 22.514 1.00 96.38 431 ALA A C 1
ATOM 3286 O O . ALA A 1 431 ? -16.125 -9.861 22.459 1.00 96.38 431 ALA A O 1
ATOM 3287 N N . GLN A 1 432 ? -18.137 -10.720 22.959 1.00 97.31 432 GLN A N 1
ATOM 3288 C CA . GLN A 1 432 ? -18.695 -9.477 23.482 1.00 97.31 432 GLN A CA 1
ATOM 3289 C C . GLN A 1 432 ? -18.711 -9.517 25.007 1.00 97.31 432 GLN A C 1
ATOM 3291 O O . GLN A 1 432 ? -19.270 -10.437 25.604 1.00 97.31 432 GLN A O 1
ATOM 3296 N N . LEU A 1 433 ? -18.099 -8.517 25.634 1.00 97.06 433 LEU A N 1
ATOM 3297 C CA . LEU A 1 433 ? -17.933 -8.422 27.078 1.00 97.06 433 LEU A CA 1
ATOM 3298 C C . LEU A 1 433 ? -18.730 -7.245 27.640 1.00 97.06 433 LEU A C 1
ATOM 3300 O O . LEU A 1 433 ? -18.677 -6.131 27.117 1.00 97.06 433 LEU A O 1
ATOM 3304 N N . SER A 1 434 ? -19.423 -7.479 28.753 1.00 97.19 434 SER A N 1
ATOM 3305 C CA . SER A 1 434 ? -19.938 -6.400 29.598 1.00 97.19 434 SER A CA 1
ATOM 3306 C C . SER A 1 434 ? -18.823 -5.864 30.493 1.00 97.19 434 SER A C 1
ATOM 3308 O O . SER A 1 434 ? -18.029 -6.634 31.032 1.00 97.19 434 SER A O 1
ATOM 3310 N N . VAL A 1 435 ? -18.784 -4.546 30.687 1.00 97.06 435 VAL A N 1
ATOM 3311 C CA . VAL A 1 435 ? -17.739 -3.879 31.473 1.00 97.06 435 VAL A CA 1
ATOM 3312 C C . VAL A 1 435 ? -18.364 -3.221 32.708 1.00 97.06 435 VAL A C 1
ATOM 3314 O O . VAL A 1 435 ? -19.267 -2.399 32.563 1.00 97.06 435 VAL A O 1
ATOM 3317 N N . PRO A 1 436 ? -17.911 -3.540 33.936 1.00 96.44 436 PRO A N 1
ATOM 3318 C CA . PRO A 1 436 ? -18.470 -2.950 35.152 1.00 96.44 436 PRO A CA 1
ATOM 3319 C C . PRO A 1 436 ? -18.403 -1.417 35.164 1.00 96.44 436 PRO A C 1
ATOM 3321 O O . PRO A 1 436 ? -17.322 -0.838 35.068 1.00 96.44 436 PRO A O 1
ATOM 3324 N N . GLY A 1 437 ? -19.545 -0.756 35.372 1.00 94.94 437 GLY A N 1
ATOM 3325 C CA . GLY A 1 437 ? -19.658 0.709 35.340 1.00 94.94 437 GLY A CA 1
ATOM 3326 C C . GLY A 1 437 ? -20.008 1.289 33.965 1.00 94.94 437 GLY A C 1
ATOM 3327 O O . GLY A 1 437 ? -19.995 2.512 33.803 1.00 94.94 437 GLY A O 1
ATOM 3328 N N . PHE A 1 438 ? -20.288 0.420 32.989 1.00 95.75 438 PHE A N 1
ATOM 3329 C CA . PHE A 1 438 ? -20.731 0.785 31.654 1.00 95.75 438 PHE A CA 1
ATOM 3330 C C . PHE A 1 438 ? -21.958 -0.031 31.242 1.00 95.75 438 PHE A C 1
ATOM 3332 O O . PHE A 1 438 ? -22.071 -1.227 31.514 1.00 95.75 438 PHE A O 1
ATOM 3339 N N . SER A 1 439 ? -22.834 0.618 30.486 1.00 94.25 439 SER A N 1
ATOM 3340 C CA . SER A 1 439 ? -23.784 -0.045 29.592 1.00 94.25 439 SER A CA 1
ATOM 3341 C C . SER A 1 439 ? -23.132 -0.348 28.237 1.00 94.25 439 SER A C 1
ATOM 3343 O O . SER A 1 439 ? -22.071 0.193 27.927 1.00 94.25 439 SER A O 1
ATOM 3345 N N . GLY A 1 440 ? -23.769 -1.192 27.422 1.00 94.25 440 GLY A N 1
ATOM 3346 C CA . GLY A 1 440 ? -23.224 -1.617 26.130 1.00 94.25 440 GLY A CA 1
ATOM 3347 C C . GLY A 1 440 ? -22.201 -2.746 26.257 1.00 94.25 440 GLY A C 1
ATOM 3348 O O . GLY A 1 440 ? -22.118 -3.421 27.284 1.00 94.25 440 GLY A O 1
ATOM 3349 N N . LEU A 1 441 ? -21.462 -2.985 25.177 1.00 96.56 441 LEU A N 1
ATOM 3350 C CA . LEU A 1 441 ? -20.551 -4.119 25.039 1.00 96.56 441 LEU A CA 1
ATOM 3351 C C . LEU A 1 441 ? -19.224 -3.692 24.418 1.00 96.56 441 LEU A C 1
ATOM 3353 O O . LEU A 1 441 ? -19.193 -2.860 23.511 1.00 96.56 441 LEU A O 1
ATOM 3357 N N . LEU A 1 442 ? -18.149 -4.321 24.879 1.00 97.38 442 LEU A N 1
ATOM 3358 C CA . LEU A 1 442 ? -16.824 -4.284 24.272 1.00 97.38 442 LEU A CA 1
ATOM 3359 C C . LEU A 1 442 ? -16.632 -5.549 23.432 1.00 97.38 442 LEU A C 1
ATOM 3361 O O . LEU A 1 442 ? -16.895 -6.645 23.922 1.00 97.38 442 LEU A O 1
ATOM 3365 N N . THR A 1 443 ? -16.162 -5.424 22.195 1.00 97.38 443 THR A N 1
ATOM 3366 C CA . THR A 1 443 ? -15.851 -6.584 21.350 1.00 97.38 443 THR A CA 1
ATOM 3367 C C . THR A 1 443 ? -14.366 -6.904 21.438 1.00 97.38 443 THR A C 1
ATOM 3369 O O . THR A 1 443 ? -13.523 -6.016 21.318 1.00 97.38 443 THR A O 1
ATOM 3372 N N . CYS A 1 444 ? -14.035 -8.174 21.632 1.00 96.44 444 CYS A N 1
ATOM 3373 C CA . CYS A 1 444 ? -12.661 -8.641 21.685 1.00 96.44 444 CYS A CA 1
ATOM 3374 C C . CYS A 1 444 ? -12.010 -8.605 20.291 1.00 96.44 444 CYS A C 1
ATOM 3376 O O . CYS A 1 444 ? -12.517 -9.264 19.376 1.00 96.44 444 CYS A O 1
ATOM 3378 N N . PRO A 1 445 ? -10.903 -7.865 20.108 1.00 94.75 445 PRO A N 1
ATOM 3379 C CA . PRO A 1 445 ? -10.180 -7.804 18.846 1.00 94.75 445 PRO A CA 1
ATOM 3380 C C . PRO A 1 445 ? -9.407 -9.103 18.594 1.00 94.75 445 PRO A C 1
ATOM 3382 O O . PRO A 1 445 ? -9.382 -10.012 19.426 1.00 94.75 445 PRO A O 1
ATOM 3385 N N . ASP A 1 446 ? -8.796 -9.201 17.417 1.00 92.19 446 ASP A N 1
ATOM 3386 C CA . ASP A 1 446 ? -7.958 -10.337 17.049 1.00 92.19 446 ASP A CA 1
ATOM 3387 C C . ASP A 1 446 ? -6.599 -10.273 17.776 1.00 92.19 446 ASP A C 1
ATOM 3389 O O . ASP A 1 446 ? -5.847 -9.317 17.565 1.00 92.19 446 ASP A O 1
ATOM 3393 N N . PRO A 1 447 ? -6.236 -11.274 18.599 1.00 90.00 447 PRO A N 1
ATOM 3394 C CA . PRO A 1 447 ? -4.927 -11.315 19.247 1.00 90.00 447 PRO A CA 1
ATOM 3395 C C . PRO A 1 447 ? -3.743 -11.272 18.277 1.00 90.00 447 PRO A C 1
ATOM 3397 O O . PRO A 1 447 ? -2.711 -10.706 18.624 1.00 90.00 447 PRO A O 1
ATOM 3400 N N . SER A 1 448 ? -3.887 -11.806 17.060 1.00 86.75 448 SER A N 1
ATOM 3401 C CA . SER A 1 448 ? -2.824 -11.766 16.044 1.00 86.75 448 SER A CA 1
ATOM 3402 C C . SER A 1 448 ? -2.553 -10.361 15.494 1.00 86.75 448 SER A C 1
ATOM 3404 O O . SER A 1 448 ? -1.497 -10.136 14.911 1.00 86.75 448 SER A O 1
ATOM 3406 N N . VAL A 1 449 ? -3.484 -9.421 15.691 1.00 89.06 449 VAL A N 1
ATOM 3407 C CA . VAL A 1 449 ? -3.340 -8.005 15.313 1.00 89.06 449 VAL A CA 1
ATOM 3408 C C . VAL A 1 449 ? -2.850 -7.170 16.499 1.00 89.06 449 VAL A C 1
ATOM 3410 O O . VAL A 1 449 ? -2.044 -6.263 16.331 1.00 89.06 449 VAL A O 1
ATOM 3413 N N . ILE A 1 450 ? -3.331 -7.463 17.711 1.00 88.88 450 ILE A N 1
ATOM 3414 C CA . ILE A 1 450 ? -3.034 -6.652 18.903 1.00 88.88 450 ILE A CA 1
ATOM 3415 C C . ILE A 1 450 ? -1.715 -7.036 19.574 1.00 88.88 450 ILE A C 1
ATOM 3417 O O . ILE A 1 450 ? -1.008 -6.163 20.074 1.00 88.88 450 ILE A O 1
ATOM 3421 N N . CYS A 1 451 ? -1.422 -8.333 19.651 1.00 83.19 451 CYS A N 1
ATOM 3422 C CA . CYS A 1 451 ? -0.388 -8.869 20.536 1.00 83.19 451 CYS A CA 1
ATOM 3423 C C . CYS A 1 451 ? 0.888 -9.303 19.846 1.00 83.19 451 CYS A C 1
ATOM 3425 O O . CYS A 1 451 ? 1.874 -9.592 20.525 1.00 83.19 451 CYS A O 1
ATOM 3427 N N . ASP A 1 452 ? 0.867 -9.367 18.527 1.00 71.31 452 ASP A N 1
ATOM 3428 C CA . ASP A 1 452 ? 2.037 -9.732 17.763 1.00 71.31 452 ASP A CA 1
ATOM 3429 C C . ASP A 1 452 ? 2.942 -8.504 17.610 1.00 71.31 452 ASP A C 1
ATOM 3431 O O . ASP A 1 452 ? 2.562 -7.510 16.991 1.00 71.31 452 ASP A O 1
ATOM 3435 N N . SER A 1 453 ? 4.093 -8.526 18.284 1.00 54.47 453 SER A N 1
ATOM 3436 C CA . SER A 1 453 ? 4.914 -7.336 18.531 1.00 54.47 453 SER A CA 1
ATOM 3437 C C . SER A 1 453 ? 6.190 -7.240 17.693 1.00 54.47 453 SER A C 1
ATOM 3439 O O . SER A 1 453 ? 6.897 -6.245 17.826 1.00 54.47 453 SER A O 1
ATOM 3441 N N . ALA A 1 454 ? 6.490 -8.210 16.827 1.00 49.50 454 ALA A N 1
ATOM 3442 C CA . ALA A 1 454 ? 7.554 -8.107 15.825 1.00 49.50 454 ALA A CA 1
ATOM 3443 C C . ALA A 1 454 ? 7.551 -9.347 14.921 1.00 49.50 454 ALA A C 1
ATOM 3445 O O . ALA A 1 454 ? 8.079 -10.392 15.310 1.00 49.50 454 ALA A O 1
ATOM 3446 N N . GLU A 1 455 ? 7.040 -9.222 13.697 1.00 49.12 455 GLU A N 1
ATOM 3447 C CA . GLU A 1 455 ? 7.360 -10.188 12.647 1.00 49.12 455 GLU A CA 1
ATOM 3448 C C . GLU A 1 455 ? 8.609 -9.694 11.912 1.00 49.12 455 GLU A C 1
ATOM 3450 O O . GLU A 1 455 ? 8.603 -8.656 11.259 1.00 49.12 455 GLU A O 1
ATOM 3455 N N . SER A 1 456 ? 9.711 -10.432 12.050 1.00 49.28 456 SER A N 1
ATOM 3456 C CA . SER A 1 456 ? 10.845 -10.286 11.140 1.00 49.28 456 SER A CA 1
ATOM 3457 C C . SER A 1 456 ? 10.528 -11.065 9.868 1.00 49.28 456 SER A C 1
ATOM 3459 O O . SER A 1 456 ? 10.301 -12.280 9.911 1.00 49.28 456 SER A O 1
ATOM 3461 N N . PHE A 1 457 ? 10.483 -10.363 8.738 1.00 52.25 457 PHE A N 1
ATOM 3462 C CA . PHE A 1 457 ? 10.401 -11.004 7.434 1.00 52.25 457 PHE A CA 1
ATOM 3463 C C . PHE A 1 457 ? 11.786 -11.550 7.065 1.00 52.25 457 PHE A C 1
ATOM 3465 O O . PHE A 1 457 ? 12.809 -10.978 7.436 1.00 52.25 457 PHE A O 1
ATOM 3472 N N . THR A 1 458 ? 11.842 -12.662 6.337 1.00 52.62 458 THR A N 1
ATOM 3473 C CA . THR A 1 458 ? 13.079 -13.218 5.755 1.00 52.62 458 THR A CA 1
ATOM 3474 C C . THR A 1 458 ? 12.781 -13.622 4.318 1.00 52.62 458 THR A C 1
ATOM 3476 O O . THR A 1 458 ? 11.643 -13.938 4.020 1.00 52.62 458 THR A O 1
ATOM 3479 N N . PHE A 1 459 ? 13.732 -13.602 3.384 1.00 58.31 459 PHE A N 1
ATOM 3480 C CA . PHE A 1 459 ? 13.459 -14.165 2.054 1.00 58.31 459 PHE A CA 1
ATOM 3481 C C . PHE A 1 459 ? 13.677 -15.682 2.074 1.00 58.31 459 PHE A C 1
ATOM 3483 O O . PHE A 1 459 ? 14.623 -16.167 2.688 1.00 58.31 459 PHE A O 1
ATOM 3490 N N . ALA A 1 460 ? 12.825 -16.434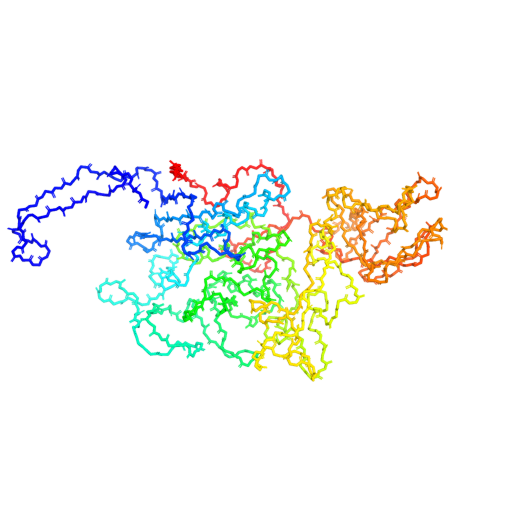 1.372 1.00 49.53 460 ALA A N 1
ATOM 3491 C CA . ALA A 1 460 ? 12.839 -17.901 1.378 1.00 49.53 460 ALA A CA 1
ATOM 3492 C C . ALA A 1 460 ? 14.160 -18.538 0.887 1.00 49.53 460 ALA A C 1
ATOM 3494 O O . ALA A 1 460 ? 14.419 -19.698 1.197 1.00 49.53 460 ALA A O 1
ATOM 3495 N N . ASP A 1 461 ? 14.996 -17.792 0.159 1.00 46.91 461 ASP A N 1
ATOM 3496 C CA . ASP A 1 461 ? 16.252 -18.297 -0.411 1.00 46.91 461 ASP A CA 1
ATOM 3497 C C . ASP A 1 461 ? 17.428 -18.331 0.585 1.00 46.91 461 ASP A C 1
ATOM 3499 O O . ASP A 1 461 ? 18.468 -18.904 0.265 1.00 46.91 461 ASP A O 1
ATOM 3503 N N . ASP A 1 462 ? 17.286 -17.770 1.794 1.00 44.06 462 ASP A N 1
ATOM 3504 C CA . ASP A 1 462 ? 18.372 -17.748 2.791 1.00 44.06 462 ASP A CA 1
ATOM 3505 C C . ASP A 1 462 ? 18.457 -19.022 3.658 1.00 44.06 462 ASP A C 1
ATOM 3507 O O . ASP A 1 462 ? 19.407 -19.175 4.427 1.00 44.06 462 ASP A O 1
ATOM 3511 N N . ILE A 1 463 ? 17.522 -19.981 3.539 1.00 37.31 463 ILE A N 1
ATOM 3512 C CA . ILE A 1 463 ? 17.600 -21.273 4.246 1.00 37.31 463 ILE A CA 1
ATOM 3513 C C . ILE A 1 463 ? 17.058 -22.410 3.370 1.00 37.31 463 ILE A C 1
ATOM 3515 O O . ILE A 1 463 ? 15.876 -22.478 3.039 1.00 37.31 463 ILE A O 1
ATOM 3519 N N . THR A 1 464 ? 17.917 -23.386 3.067 1.00 33.47 464 THR A N 1
ATOM 3520 C CA . THR A 1 464 ? 17.533 -24.699 2.536 1.00 33.47 464 THR A CA 1
ATOM 3521 C C . THR A 1 464 ? 16.696 -25.469 3.565 1.00 33.47 464 THR A C 1
ATOM 3523 O O . THR A 1 464 ? 17.263 -26.275 4.289 1.00 33.47 464 THR A O 1
ATOM 3526 N N . THR A 1 465 ? 15.389 -25.188 3.664 1.00 31.86 465 THR A N 1
ATOM 3527 C CA . THR A 1 465 ? 14.261 -26.086 4.018 1.00 31.86 465 THR A CA 1
ATOM 3528 C C . THR A 1 465 ? 13.028 -25.272 4.439 1.00 31.86 465 THR A C 1
ATOM 3530 O O . THR A 1 465 ? 13.094 -24.522 5.401 1.00 31.86 465 THR A O 1
ATOM 3533 N N . SER A 1 466 ? 11.905 -25.506 3.746 1.00 29.48 466 SER A N 1
ATOM 3534 C CA . SER A 1 466 ? 10.495 -25.275 4.131 1.00 29.48 466 SER A CA 1
ATOM 3535 C C . SER A 1 466 ? 10.091 -23.971 4.849 1.00 29.48 466 SER A C 1
ATOM 3537 O O . SER A 1 466 ? 10.355 -23.787 6.032 1.00 29.48 466 SER A O 1
ATOM 3539 N N . THR A 1 467 ? 9.277 -23.172 4.147 1.00 38.81 467 THR A N 1
ATOM 3540 C CA . THR A 1 467 ? 8.085 -22.449 4.647 1.00 38.81 467 THR A CA 1
ATOM 3541 C C . THR A 1 467 ? 8.047 -22.097 6.142 1.00 38.81 467 THR A C 1
ATOM 3543 O O . THR A 1 467 ? 7.491 -22.849 6.942 1.00 38.81 467 THR A O 1
ATOM 3546 N N . ASN A 1 468 ? 8.534 -20.903 6.486 1.00 31.67 468 ASN A N 1
ATOM 3547 C CA . ASN A 1 468 ? 7.935 -20.036 7.507 1.00 31.67 468 ASN A CA 1
ATOM 3548 C C . ASN A 1 468 ? 8.493 -18.611 7.358 1.00 31.67 468 ASN A C 1
ATOM 3550 O O . ASN A 1 468 ? 9.598 -18.326 7.801 1.00 31.67 468 ASN A O 1
ATOM 3554 N N . LEU A 1 469 ? 7.722 -17.711 6.739 1.00 39.16 469 LEU A N 1
ATOM 3555 C CA . LEU A 1 469 ? 8.050 -16.278 6.625 1.00 39.16 469 LEU A CA 1
ATOM 3556 C C . LEU A 1 469 ? 7.644 -15.474 7.877 1.00 39.16 469 LEU A C 1
ATOM 3558 O O . LEU A 1 469 ? 7.511 -14.258 7.817 1.00 39.16 469 LEU A O 1
ATOM 3562 N N . ARG A 1 470 ? 7.446 -16.152 9.013 1.00 42.53 470 ARG A N 1
ATOM 3563 C CA . ARG A 1 470 ? 7.117 -15.553 10.309 1.00 42.53 470 ARG A CA 1
ATOM 3564 C C . ARG A 1 470 ? 8.186 -15.969 11.308 1.00 42.53 470 ARG A C 1
ATOM 3566 O O . ARG A 1 470 ? 8.193 -17.111 11.767 1.00 42.53 470 ARG A O 1
ATOM 3573 N N . SER A 1 471 ? 9.115 -15.069 11.611 1.00 32.50 471 SER A N 1
ATOM 3574 C CA . SER A 1 471 ? 10.101 -15.272 12.672 1.00 32.50 471 SER A CA 1
ATOM 3575 C C . SER A 1 471 ? 9.978 -14.152 13.702 1.00 32.50 471 SER A C 1
ATOM 3577 O O . SER A 1 471 ? 9.956 -12.970 13.360 1.00 32.50 471 SER A O 1
ATOM 3579 N N . SER A 1 472 ? 9.879 -14.531 14.975 1.00 29.95 472 SER A N 1
ATOM 3580 C CA . SER A 1 472 ? 9.841 -13.620 16.113 1.00 29.95 472 SER A CA 1
ATOM 3581 C C . SER A 1 472 ? 11.267 -13.319 16.584 1.00 29.95 472 SER A C 1
ATOM 3583 O O . SER A 1 472 ? 11.813 -14.081 17.381 1.00 29.95 472 SER A O 1
ATOM 3585 N N . SER A 1 473 ? 11.866 -12.223 16.113 1.00 29.00 473 SER A N 1
ATOM 3586 C CA . SER A 1 473 ? 12.869 -11.450 16.867 1.00 29.00 473 SER A CA 1
ATOM 3587 C C . SER A 1 473 ? 13.396 -10.263 16.054 1.00 29.00 473 SER A C 1
ATOM 3589 O O . SER A 1 473 ? 14.249 -10.444 15.190 1.00 29.00 473 SER A O 1
ATOM 3591 N N . ALA A 1 474 ? 12.982 -9.042 16.394 1.00 27.59 474 ALA A N 1
ATOM 3592 C CA . ALA A 1 474 ? 13.811 -7.851 16.195 1.00 27.59 474 ALA A CA 1
ATOM 3593 C C . ALA A 1 474 ? 13.346 -6.717 17.120 1.00 27.59 474 ALA A C 1
ATOM 3595 O O . ALA A 1 474 ? 12.283 -6.128 16.942 1.00 27.59 474 ALA A O 1
ATOM 3596 N N . THR A 1 475 ? 14.164 -6.397 18.121 1.00 24.66 475 THR A N 1
ATOM 3597 C CA . THR A 1 475 ? 14.063 -5.145 18.875 1.00 24.66 475 THR A CA 1
ATOM 3598 C C . THR A 1 475 ? 14.494 -3.992 17.971 1.00 24.66 475 THR A C 1
ATOM 3600 O O . THR A 1 475 ? 15.667 -3.914 17.607 1.00 24.66 475 THR A O 1
ATOM 3603 N N . HIS A 1 476 ? 13.572 -3.096 17.624 1.00 30.00 476 HIS A N 1
ATOM 3604 C CA . HIS A 1 476 ? 13.896 -1.887 16.871 1.00 30.00 476 HIS A CA 1
ATOM 3605 C C . HIS A 1 476 ? 14.484 -0.824 17.809 1.00 30.00 476 HIS A C 1
ATOM 3607 O O . HIS A 1 476 ? 13.800 -0.293 18.683 1.00 30.00 476 HIS A O 1
ATOM 3613 N N . ALA A 1 477 ? 15.770 -0.520 17.628 1.00 25.95 477 ALA A N 1
ATOM 3614 C CA . ALA A 1 477 ? 16.385 0.701 18.130 1.00 25.95 477 ALA A CA 1
ATOM 3615 C C . ALA A 1 477 ? 16.310 1.765 17.029 1.00 25.95 477 ALA A C 1
ATOM 3617 O O . ALA A 1 477 ? 16.707 1.507 15.892 1.00 25.95 477 ALA A O 1
ATOM 3618 N N . ALA A 1 478 ? 15.823 2.957 17.380 1.00 30.52 478 ALA A N 1
ATOM 3619 C CA . ALA A 1 478 ? 15.791 4.126 16.510 1.00 30.52 478 ALA A CA 1
ATOM 3620 C C . ALA A 1 478 ? 17.205 4.437 15.985 1.00 30.52 478 ALA A C 1
ATOM 3622 O O . ALA A 1 478 ? 18.041 5.005 16.686 1.00 30.52 478 ALA A O 1
ATOM 3623 N N . THR A 1 479 ? 17.483 4.022 14.753 1.00 32.50 479 THR A N 1
ATOM 3624 C CA . THR A 1 479 ? 18.704 4.331 14.007 1.00 32.50 479 THR A CA 1
ATOM 3625 C C . THR A 1 479 ? 18.303 4.822 12.621 1.00 32.50 479 THR A C 1
ATOM 3627 O O . THR A 1 479 ? 17.255 4.449 12.103 1.00 32.50 479 THR A O 1
ATOM 3630 N N . SER A 1 480 ? 19.093 5.748 12.073 1.00 40.62 480 SER A N 1
ATOM 3631 C CA . SER A 1 480 ? 18.777 6.495 10.851 1.00 40.62 480 SER A CA 1
ATOM 3632 C C . SER A 1 480 ? 18.408 5.576 9.685 1.00 40.62 480 SER A C 1
ATOM 3634 O O . SER A 1 480 ? 19.199 4.745 9.241 1.00 40.62 480 SER A O 1
ATOM 3636 N N . TRP A 1 481 ? 17.212 5.781 9.154 1.00 44.62 481 TRP A N 1
ATOM 3637 C CA . TRP A 1 481 ? 16.576 4.953 8.137 1.00 44.62 481 TRP A CA 1
ATOM 3638 C C . TRP A 1 481 ? 17.384 4.827 6.824 1.00 44.62 481 TRP A C 1
ATOM 3640 O O . TRP A 1 481 ? 17.407 3.767 6.202 1.00 44.62 481 TRP A O 1
ATOM 3650 N N . LEU A 1 482 ? 18.174 5.850 6.455 1.00 39.94 482 LEU A N 1
ATOM 3651 C CA . LEU A 1 482 ? 19.091 5.795 5.300 1.00 39.94 482 LEU A CA 1
ATOM 3652 C C . LEU A 1 482 ? 20.189 4.726 5.432 1.00 39.94 482 LEU A C 1
ATOM 3654 O O . LEU A 1 482 ? 20.692 4.235 4.425 1.00 39.94 482 LEU A O 1
ATOM 3658 N N . THR A 1 483 ? 20.556 4.344 6.658 1.00 38.09 483 THR A N 1
ATOM 3659 C CA . THR A 1 483 ? 21.532 3.266 6.884 1.00 38.09 483 THR A CA 1
ATOM 3660 C C . THR A 1 483 ? 20.910 1.867 6.812 1.00 38.09 483 THR A C 1
ATOM 3662 O O . THR A 1 483 ? 21.641 0.904 6.590 1.00 38.09 483 THR A O 1
ATOM 3665 N N . MET A 1 484 ? 19.579 1.747 6.923 1.00 40.41 484 MET A N 1
ATOM 3666 C CA . MET A 1 484 ? 18.851 0.468 6.932 1.00 40.41 484 MET A CA 1
ATOM 3667 C C . MET A 1 484 ? 18.466 -0.059 5.546 1.00 40.41 484 MET A C 1
ATOM 3669 O O . MET A 1 484 ? 18.284 -1.261 5.403 1.00 40.41 484 MET A O 1
ATOM 3673 N N . LEU A 1 485 ? 18.348 0.798 4.527 1.00 44.94 485 LEU A N 1
ATOM 3674 C CA . LEU A 1 485 ? 17.829 0.383 3.216 1.00 44.94 485 LEU A CA 1
ATOM 3675 C C . LEU A 1 485 ? 18.772 -0.560 2.459 1.00 44.94 485 LEU A C 1
ATOM 3677 O O . LEU A 1 485 ? 18.310 -1.492 1.807 1.00 44.94 485 LEU A O 1
ATOM 3681 N N . LEU A 1 486 ? 20.082 -0.304 2.511 1.00 48.19 486 LEU A N 1
ATOM 3682 C CA . LEU A 1 486 ? 21.037 -0.977 1.624 1.00 48.19 486 LEU A CA 1
ATOM 3683 C C . LEU A 1 486 ? 22.407 -1.250 2.272 1.00 48.19 486 LEU A C 1
ATOM 3685 O O . LEU A 1 486 ? 23.104 -2.157 1.826 1.00 48.19 486 LEU A O 1
ATOM 3689 N N . GLY A 1 487 ? 22.816 -0.507 3.313 1.00 32.69 487 GLY A N 1
ATOM 3690 C CA . GLY A 1 487 ? 24.193 -0.512 3.845 1.00 32.69 487 GLY A CA 1
ATOM 3691 C C . GLY A 1 487 ? 25.186 0.358 3.049 1.00 32.69 487 GLY A C 1
ATOM 3692 O O . GLY A 1 487 ? 26.381 0.075 3.050 1.00 32.69 487 GLY A O 1
ATOM 3693 N N . TRP A 1 488 ? 24.689 1.353 2.299 1.00 44.84 488 TRP A N 1
ATOM 3694 C CA . TRP A 1 488 ? 25.447 2.104 1.281 1.00 44.84 488 TRP A CA 1
ATOM 3695 C C . TRP A 1 488 ? 25.601 3.573 1.698 1.00 44.84 488 TRP A C 1
ATOM 3697 O O . TRP A 1 488 ? 24.808 4.097 2.484 1.00 44.84 488 TRP A O 1
ATOM 3707 N N . ALA A 1 489 ? 26.612 4.254 1.155 1.00 37.00 489 ALA A N 1
ATOM 3708 C CA . ALA A 1 489 ? 26.798 5.689 1.344 1.00 37.00 489 ALA A CA 1
ATOM 3709 C C . ALA A 1 489 ? 25.937 6.467 0.332 1.00 37.00 489 ALA A C 1
ATOM 3711 O O . ALA A 1 489 ? 26.227 6.488 -0.862 1.00 37.00 489 ALA A O 1
ATOM 3712 N N . PHE A 1 490 ? 24.869 7.114 0.802 1.00 38.97 490 PHE A N 1
ATOM 3713 C CA . PHE A 1 490 ? 24.094 8.055 -0.007 1.00 38.97 490 PHE A CA 1
ATOM 3714 C C . PHE A 1 490 ? 24.726 9.442 0.059 1.00 38.97 490 PHE A C 1
ATOM 3716 O O . PHE A 1 490 ? 24.889 10.000 1.144 1.00 38.97 490 PHE A O 1
ATOM 3723 N N . THR A 1 491 ? 25.009 10.029 -1.104 1.00 41.78 491 THR A N 1
ATOM 3724 C CA . THR A 1 491 ? 25.396 11.440 -1.195 1.00 41.78 491 THR A CA 1
ATOM 3725 C C . THR A 1 491 ? 24.259 12.209 -1.858 1.00 41.78 491 THR A C 1
ATOM 3727 O O . THR A 1 491 ? 24.011 12.078 -3.057 1.00 41.78 491 THR A O 1
ATOM 3730 N N . ALA A 1 492 ? 23.525 12.978 -1.054 1.00 41.03 492 ALA A N 1
ATOM 3731 C CA . ALA A 1 492 ? 22.436 13.833 -1.511 1.00 41.03 492 ALA A CA 1
ATOM 3732 C C . ALA A 1 492 ? 22.918 15.284 -1.600 1.00 41.03 492 ALA A C 1
ATOM 3734 O O . ALA A 1 492 ? 23.514 15.806 -0.657 1.00 41.03 492 ALA A O 1
ATOM 3735 N N . TYR A 1 493 ? 22.621 15.949 -2.717 1.00 42.09 493 TYR A N 1
ATOM 3736 C CA . TYR A 1 493 ? 22.908 17.370 -2.899 1.00 42.09 493 TYR A CA 1
ATOM 3737 C C . TYR A 1 493 ? 21.594 18.150 -2.925 1.00 42.09 493 TYR A C 1
ATOM 3739 O O . TYR A 1 493 ? 20.778 17.993 -3.837 1.00 42.09 493 TYR A O 1
ATOM 3747 N N . ALA A 1 494 ? 21.392 19.000 -1.917 1.00 45.31 494 ALA A N 1
ATOM 3748 C CA . ALA A 1 494 ? 20.288 19.949 -1.884 1.00 45.31 494 ALA A CA 1
ATOM 3749 C C . ALA A 1 494 ? 20.709 21.234 -2.607 1.00 45.31 494 ALA A C 1
ATOM 3751 O O . ALA A 1 494 ? 21.614 21.942 -2.159 1.00 45.31 494 ALA A O 1
ATOM 3752 N N . LEU A 1 495 ? 20.058 21.534 -3.729 1.00 38.47 495 LEU A N 1
ATOM 3753 C CA . LEU A 1 495 ? 20.253 22.788 -4.450 1.00 38.47 495 LEU A CA 1
ATOM 3754 C C . LEU A 1 495 ? 19.128 23.748 -4.053 1.00 38.47 495 LEU A C 1
ATOM 3756 O O . LEU A 1 495 ? 18.019 23.665 -4.577 1.00 38.47 495 LEU A O 1
ATOM 3760 N N . TRP A 1 496 ? 19.418 24.645 -3.112 1.00 32.88 496 TRP A N 1
ATOM 3761 C CA . TRP A 1 496 ? 18.534 25.759 -2.768 1.00 32.88 496 TRP A CA 1
ATOM 3762 C C . TRP A 1 496 ? 18.784 26.902 -3.761 1.00 32.88 496 TRP A C 1
ATOM 3764 O O . TRP A 1 496 ? 19.931 27.323 -3.924 1.00 32.88 496 TRP A O 1
ATOM 3774 N N . GLN A 1 497 ? 17.736 27.371 -4.445 1.00 31.53 497 GLN A N 1
ATOM 3775 C CA . GLN A 1 497 ? 17.748 28.635 -5.193 1.00 31.53 497 GLN A CA 1
ATOM 3776 C C . GLN A 1 497 ? 16.899 29.669 -4.474 1.00 31.53 497 GLN A C 1
ATOM 3778 O O . GLN A 1 497 ? 15.791 29.289 -4.031 1.00 31.53 497 GLN A O 1
#

pLDDT: mean 86.68, std 16.26, range [24.66, 98.5]

Radius of gyration: 25.93 Å; chains: 1; bounding box: 69×55×81 Å

InterPro domains:
  IPR001577 Peptidase M8, leishmanolysin [PF01457] (28-115)
  IPR001577 Peptidase M8, leishmanolysin [PF01457] (156-396)
  IPR001577 Peptidase M8, leishmanolysin [PTHR10942] (23-453)

Secondary structure (DSSP, 8-state):
----GGGSPPPEEES---SGGGTT--EEE------TT-S-EEEEEE---TT--SS-SEEEEEEEE-TTS-EEEEEEEE-GGG----GGGHHHHHHHHHHHHHHHTT-STTTGGG-B-TTS-BSS---TTSPPPEESSSB-TTSPBPSSEEPPPTTTEEEEEETTEEEEEE--HHHHHHHHHHTT-TT--SEEEPSSS-SSSS-SSB-HHHHTTBTTSSS--TT-B-BHHHHHHHHHTTS----GGGPBP--TTTT--HHHHHS-SB-TTT--BSSTTTB-S-SSS-EE-TTSSEEEEE--EES----GGG--STT-TTEE--TTTTT--BEEEEEEEETT-GGG----TT----TT-----TT-EEEEB--EETT-TTSPPPTT--EEEEEEEEE--TT----GGG-EEEEEEEETTTTEEEEEEE-STT-EE--TTEES-EEP--HHHHS----B---GGGSSS-----B---------HHHHSSS---EEEE---

Sequence (497 aa):
MPIPTEHFGATRKCDSCPKEGCTGGICTYTEAQGVENTDFLLYIRSAITDYCGARTLAYASSCQKDQYDRPTFGMVNFCPSQISTAAEDYDSQVATAMHEITHALGFSAQFFPLMRYPDGTPRTPRDANGRPPTFKTGTCPNGSPIDYYVEPSTNTVQHSTERGHVVSKMVTPKVAAFVKAHFNCSSLTGAEIEQQDDSGCLGSHWEERIFEPEYMTPVDSHRNVFSALTLAFFEDSGWYRAIPSAAERLHFGENRGCAFATEKCINPDTGKSVAADHFCTSDSAESCSVDAGSRSVCTISTGKSIPRDYRYFPGAPTKGGDDFADFCPMNVGYTYGDCSNPANLVFPSKTKINILGEFYCSNCKCTATTLRSDDSTNWLVNSRRQTGCYAMRCIAPADGSNDPSKTIIEFSIPRSKTKDAVAVNCTSKGAQLSVPGFSGLLTCPDPSVICDSAESFTFADDITTSTNLRSSSATHAATSWLTMLLGWAFTAYALWQ

Foldseek 3Di:
DDDPPLQDCWDKDFPDQPDVVSVVTHIDIDPRHHDPQAQAEEEEEEDADPQDDPLDQKAKAQDDADPLLWRRYMYMYGHNVNDDPDPLCVVLVVLSVVLRVLRNRQLWQVRLQSFDALVSHGQADADPVRAADKDCFDAAQQRFTHNIHRDHDCQQWDWDDFLRGIWIWGQQDQQQVCVCQFLVENPRRGFTFFDQCDSHSGGSATQCQQQPPDSRQSDRADDHFVAVNSLSVQVSSSNANFFLQPGDDRQGSGNLYDCSVGPQQAAAVPRHGSDCQFFPSDQLAWFANSLQQFIWGKQKDFDQQQDPSLAHYHPGRRIFHDVSSSRGTTTGGDDLGGLQDQVSQDDDPPDPANQQLAHGHNQWGKFFWPKGAPVCPPDDDRSNYGMGTWDWDWDDAPVNDPDLLQIKIWTWGQHRPVRHTFIDIDRHAQDWDDTPRIPTTTGHHRSCSRPQDGFRADGPVPDPDDDDRGDDDDDDDDDDPVCNGGVGDHDYDHDDD